Protein AF-0000000083212235 (afdb_homodimer)

Structure (mmCIF, N/CA/C/O backbone):
data_AF-0000000083212235-model_v1
#
loop_
_entity.id
_entity.type
_entity.pdbx_description
1 polymer 'Alkyl transferase'
#
loop_
_atom_site.group_PDB
_atom_site.id
_atom_site.type_symbol
_atom_site.label_atom_id
_atom_site.label_alt_id
_atom_site.label_comp_id
_atom_site.label_asym_id
_atom_site.label_entity_id
_atom_site.label_seq_id
_atom_site.pdbx_PDB_ins_code
_atom_site.Cartn_x
_atom_site.Cartn_y
_atom_site.Cartn_z
_atom_site.occupancy
_atom_site.B_iso_or_equiv
_atom_site.auth_seq_id
_atom_site.auth_comp_id
_atom_site.auth_asym_id
_atom_site.auth_atom_id
_atom_site.pdbx_PDB_model_num
ATOM 1 N N . MET A 1 1 ? -29.906 -2.746 21.516 1 22.84 1 MET A N 1
ATOM 2 C CA . MET A 1 1 ? -30.359 -3.623 20.438 1 22.84 1 MET A CA 1
ATOM 3 C C . MET A 1 1 ? -29.672 -3.266 19.125 1 22.84 1 MET A C 1
ATOM 5 O O . MET A 1 1 ? -30.016 -2.266 18.5 1 22.84 1 MET A O 1
ATOM 9 N N . MET A 1 2 ? -28.281 -3.379 19.078 1 26.22 2 MET A N 1
ATOM 10 C CA . MET A 1 2 ? -27.156 -2.996 18.234 1 26.22 2 MET A CA 1
ATOM 11 C C . MET A 1 2 ? -27.359 -3.521 16.812 1 26.22 2 MET A C 1
ATOM 13 O O . MET A 1 2 ? -27.672 -4.695 16.625 1 26.22 2 MET A O 1
ATOM 17 N N . ASN A 1 3 ? -27.688 -2.615 15.891 1 27.53 3 ASN A N 1
ATOM 18 C CA . ASN A 1 3 ? -28.281 -2.869 14.578 1 27.53 3 ASN A CA 1
ATOM 19 C C . ASN A 1 3 ? -27.406 -3.801 13.742 1 27.53 3 ASN A C 1
ATOM 21 O O . ASN A 1 3 ? -26.312 -3.418 13.312 1 27.53 3 ASN A O 1
ATOM 25 N N . LEU A 1 4 ? -27.578 -5.18 13.867 1 28.75 4 LEU A N 1
ATOM 26 C CA . LEU A 1 4 ? -27.281 -6.457 13.227 1 28.75 4 LEU A CA 1
ATOM 27 C C . LEU A 1 4 ? -27.531 -6.383 11.727 1 28.75 4 LEU A C 1
ATOM 29 O O . LEU A 1 4 ? -27.234 -7.332 10.992 1 28.75 4 LEU A O 1
ATOM 33 N N . SER A 1 5 ? -28.172 -5.379 11.281 1 30.45 5 SER A N 1
ATOM 34 C CA . SER A 1 5 ? -28.781 -5.449 9.953 1 30.45 5 SER A CA 1
ATOM 35 C C . SER A 1 5 ? -27.766 -5.168 8.867 1 30.45 5 SER A C 1
ATOM 37 O O . SER A 1 5 ? -27.891 -5.66 7.742 1 30.45 5 SER A O 1
ATOM 39 N N . GLN A 1 6 ? -26.75 -4.34 9.195 1 30.16 6 GLN A N 1
ATOM 40 C CA . GLN A 1 6 ? -25.891 -3.92 8.094 1 30.16 6 GLN A CA 1
ATOM 41 C C . GLN A 1 6 ? -24.906 -5.023 7.711 1 30.16 6 GLN A C 1
ATOM 43 O O . GLN A 1 6 ? -24.422 -5.074 6.574 1 30.16 6 GLN A O 1
ATOM 48 N N . PHE A 1 7 ? -24.5 -5.898 8.648 1 32.97 7 PHE A N 1
ATOM 49 C CA . PHE A 1 7 ? -23.703 -7.066 8.305 1 32.97 7 PHE A CA 1
ATOM 50 C C . PHE A 1 7 ? -24.484 -8.023 7.418 1 32.97 7 PHE A C 1
ATOM 52 O O . PHE A 1 7 ? -23.906 -8.805 6.668 1 32.97 7 PHE A O 1
ATOM 59 N N . ALA A 1 8 ? -25.812 -7.949 7.535 1 37.38 8 ALA A N 1
ATOM 60 C CA . ALA A 1 8 ? -26.719 -8.867 6.852 1 37.38 8 ALA A CA 1
ATOM 61 C C . ALA A 1 8 ? -26.859 -8.5 5.379 1 37.38 8 ALA A C 1
ATOM 63 O O . ALA A 1 8 ? -26.984 -9.375 4.52 1 37.38 8 ALA A O 1
ATOM 64 N N . THR A 1 9 ? -26.562 -7.223 5.086 1 41.34 9 THR A N 1
ATOM 65 C CA . THR A 1 9 ? -26.906 -6.801 3.734 1 41.34 9 THR A CA 1
ATOM 66 C C . THR A 1 9 ? -25.797 -7.16 2.754 1 41.34 9 THR A C 1
ATOM 68 O O . THR A 1 9 ? -26.062 -7.57 1.623 1 41.34 9 THR A O 1
ATOM 71 N N . ASN A 1 10 ? -24.547 -7.035 3.186 1 39.47 10 ASN A N 1
ATOM 72 C CA . ASN A 1 10 ? -23.484 -7.414 2.264 1 39.47 10 ASN A CA 1
ATOM 73 C C . ASN A 1 10 ? -23.422 -8.93 2.08 1 39.47 10 ASN A C 1
ATOM 75 O O . ASN A 1 10 ? -23.234 -9.414 0.963 1 39.47 10 ASN A O 1
ATOM 79 N N . SER A 1 11 ? -23.688 -9.625 3.146 1 44.12 11 SER A N 1
ATOM 80 C CA . SER A 1 11 ? -23.828 -11.078 3.041 1 44.12 11 SER A CA 1
ATOM 81 C C . SER A 1 11 ? -25.047 -11.469 2.229 1 44.12 11 SER A C 1
ATOM 83 O O . SER A 1 11 ? -25 -12.398 1.423 1 44.12 11 SER A O 1
ATOM 85 N N . THR A 1 12 ? -26.047 -10.68 2.465 1 46.69 12 THR A N 1
ATOM 86 C CA . THR A 1 12 ? -27.297 -10.977 1.776 1 46.69 12 THR A CA 1
ATOM 87 C C . THR A 1 12 ? -27.172 -10.68 0.285 1 46.69 12 THR A C 1
ATOM 89 O O . THR A 1 12 ? -27.656 -11.453 -0.549 1 46.69 12 THR A O 1
ATOM 92 N N . LEU A 1 13 ? -26.547 -9.648 0.042 1 43.5 13 LEU A N 1
ATOM 93 C CA . LEU A 1 13 ? -26.375 -9.32 -1.37 1 43.5 13 LEU A CA 1
ATOM 94 C C . LEU A 1 13 ? -25.453 -10.312 -2.055 1 43.5 13 LEU A C 1
ATOM 96 O O . LEU A 1 13 ? -25.688 -10.711 -3.195 1 43.5 13 LEU A O 1
ATOM 100 N N . GLN A 1 14 ? -24.438 -10.617 -1.348 1 46.88 14 GLN A N 1
ATOM 101 C CA . GLN A 1 14 ? -23.594 -11.68 -1.875 1 46.88 14 GLN A CA 1
ATOM 102 C C . GLN A 1 14 ? -24.391 -12.969 -2.072 1 46.88 14 GLN A C 1
ATOM 104 O O . GLN A 1 14 ? -24.203 -13.672 -3.066 1 46.88 14 GLN A O 1
ATOM 109 N N . ARG A 1 15 ? -25.312 -13.086 -1.123 1 49.12 15 ARG A N 1
ATOM 110 C CA . ARG A 1 15 ? -26.188 -14.25 -1.246 1 49.12 15 ARG A CA 1
ATOM 111 C C . ARG A 1 15 ? -27.156 -14.086 -2.406 1 49.12 15 ARG A C 1
ATOM 113 O O . ARG A 1 15 ? -27.422 -15.039 -3.141 1 49.12 15 ARG A O 1
ATOM 120 N N . PHE A 1 16 ? -27.578 -12.914 -2.477 1 47.91 16 PHE A N 1
ATOM 121 C CA . PHE A 1 16 ? -28.531 -12.695 -3.559 1 47.91 16 PHE A CA 1
ATOM 122 C C . PHE A 1 16 ? -27.859 -12.836 -4.914 1 47.91 16 PHE A C 1
ATOM 124 O O . PHE A 1 16 ? -28.438 -13.406 -5.848 1 47.91 16 PHE A O 1
ATOM 131 N N . ARG A 1 17 ? -26.719 -12.297 -5.109 1 46.34 17 ARG A N 1
ATOM 132 C CA . ARG A 1 17 ? -25.969 -12.461 -6.355 1 46.34 17 ARG A CA 1
ATOM 133 C C . ARG A 1 17 ? -25.641 -13.93 -6.605 1 46.34 17 ARG A C 1
ATOM 135 O O . ARG A 1 17 ? -25.781 -14.414 -7.73 1 46.34 17 ARG A O 1
ATOM 142 N N . LYS A 1 18 ? -25.234 -14.57 -5.594 1 47.72 18 LYS A N 1
ATOM 143 C CA . LYS A 1 18 ? -25.047 -16.016 -5.734 1 47.72 18 LYS A CA 1
ATOM 144 C C . LYS A 1 18 ? -26.344 -16.703 -6.156 1 47.72 18 LYS A C 1
ATOM 146 O O . LYS A 1 18 ? -26.328 -17.609 -6.992 1 47.72 18 LYS A O 1
ATOM 151 N N . LYS A 1 19 ? -27.406 -16.266 -5.629 1 45.97 19 LYS A N 1
ATOM 152 C CA . LYS A 1 19 ? -28.703 -16.859 -5.973 1 45.97 19 LYS A CA 1
ATOM 153 C C . LYS A 1 19 ? -29.094 -16.531 -7.41 1 45.97 19 LYS A C 1
ATOM 155 O O . LYS A 1 19 ? -29.672 -17.375 -8.102 1 45.97 19 LYS A O 1
ATOM 160 N N . LEU A 1 20 ? -28.844 -15.359 -7.742 1 45.66 20 LEU A N 1
ATOM 161 C CA . LEU A 1 20 ? -29.203 -15.086 -9.133 1 45.66 20 LEU A CA 1
ATOM 162 C C . LEU A 1 20 ? -28.344 -15.922 -10.078 1 45.66 20 LEU A C 1
ATOM 164 O O . LEU A 1 20 ? -28.844 -16.406 -11.102 1 45.66 20 LEU A O 1
ATOM 168 N N . VAL A 1 21 ? -27.062 -15.992 -9.789 1 46.34 21 VAL A N 1
ATOM 169 C CA . VAL A 1 21 ? -26.234 -16.922 -10.562 1 46.34 21 VAL A CA 1
ATOM 170 C C . VAL A 1 21 ? -26.797 -18.328 -10.43 1 46.34 21 VAL A C 1
ATOM 172 O O . VAL A 1 21 ? -26.781 -19.109 -11.398 1 46.34 21 VAL A O 1
ATOM 175 N N . ASP A 1 22 ? -27.359 -18.5 -9.312 1 45.62 22 ASP A N 1
ATOM 176 C CA . ASP A 1 22 ? -28 -19.797 -9.164 1 45.62 22 ASP A CA 1
ATOM 177 C C . ASP A 1 22 ? -29.219 -19.922 -10.07 1 45.62 22 ASP A C 1
ATOM 179 O O . ASP A 1 22 ? -29.672 -21.016 -10.383 1 45.62 22 ASP A O 1
ATOM 183 N N . LEU A 1 23 ? -29.703 -18.844 -10.383 1 46.38 23 LEU A N 1
ATOM 184 C CA . LEU A 1 23 ? -30.891 -18.984 -11.203 1 46.38 23 LEU A CA 1
ATOM 185 C C . LEU A 1 23 ? -30.516 -19.312 -12.648 1 46.38 23 LEU A C 1
ATOM 187 O O . LEU A 1 23 ? -31.391 -19.656 -13.461 1 46.38 23 LEU A O 1
ATOM 191 N N . THR A 1 24 ? -29.391 -19.016 -13.125 1 47.66 24 THR A N 1
ATOM 192 C CA . THR A 1 24 ? -29.016 -19.422 -14.477 1 47.66 24 THR A CA 1
ATOM 193 C C . THR A 1 24 ? -28.828 -20.938 -14.539 1 47.66 24 THR A C 1
ATOM 195 O O . THR A 1 24 ? -28.141 -21.516 -13.703 1 47.66 24 THR A O 1
ATOM 198 N N . PRO A 1 25 ? -29.609 -21.609 -15.328 1 50.56 25 PRO A N 1
ATOM 199 C CA . PRO A 1 25 ? -29.359 -23.047 -15.453 1 50.56 25 PRO A CA 1
ATOM 200 C C . PRO A 1 25 ? -27.875 -23.375 -15.625 1 50.56 25 PRO A C 1
ATOM 202 O O . PRO A 1 25 ? -27.156 -22.656 -16.328 1 50.56 25 PRO A O 1
ATOM 205 N N . VAL A 1 26 ? -27.312 -24.125 -14.781 1 56 26 VAL A N 1
ATOM 206 C CA . VAL A 1 26 ? -25.953 -24.625 -14.781 1 56 26 VAL A CA 1
ATOM 207 C C . VAL A 1 26 ? -25.469 -24.844 -16.219 1 56 26 VAL A C 1
ATOM 209 O O . VAL A 1 26 ? -24.312 -24.609 -16.531 1 56 26 VAL A O 1
ATOM 212 N N . ALA A 1 27 ? -26.562 -25.203 -17.109 1 57.47 27 ALA A N 1
ATOM 213 C CA . ALA A 1 27 ? -26.234 -25.516 -18.5 1 57.47 27 ALA A CA 1
ATOM 214 C C . ALA A 1 27 ? -25.828 -24.266 -19.266 1 57.47 27 ALA A C 1
ATOM 216 O O . ALA A 1 27 ? -25.109 -24.359 -20.266 1 57.47 27 ALA A O 1
ATOM 217 N N . LEU A 1 28 ? -26.234 -23.141 -18.844 1 65 28 LEU A N 1
ATOM 218 C CA . LEU A 1 28 ? -26 -21.938 -19.625 1 65 28 LEU A CA 1
ATOM 219 C C . LEU A 1 28 ? -24.75 -21.219 -19.141 1 65 28 LEU A C 1
ATOM 221 O O . LEU A 1 28 ? -24.328 -20.234 -19.734 1 65 28 LEU A O 1
ATOM 225 N N . TYR A 1 29 ? -24.125 -21.891 -18.25 1 72.06 29 TYR A N 1
ATOM 226 C CA . TYR A 1 29 ? -23 -21.234 -17.594 1 72.06 29 TYR A CA 1
ATOM 227 C C . TYR A 1 29 ? -21.828 -21.031 -18.562 1 72.06 29 TYR A C 1
ATOM 229 O O . TYR A 1 29 ? -21.266 -19.938 -18.641 1 72.06 29 TYR A O 1
ATOM 237 N N . PRO A 1 30 ? -21.734 -22.047 -19.469 1 79.25 30 PRO A N 1
ATOM 238 C CA . PRO A 1 30 ? -20.609 -21.844 -20.391 1 79.25 30 PRO A CA 1
ATOM 239 C C . PRO A 1 30 ? -20.875 -20.734 -21.406 1 79.25 30 PRO A C 1
ATOM 241 O O . PRO A 1 30 ? -19.969 -19.969 -21.75 1 79.25 30 PRO A O 1
ATOM 244 N N . ILE A 1 31 ? -22.078 -20.641 -21.859 1 85.25 31 ILE A N 1
ATOM 245 C CA . ILE A 1 31 ? -22.422 -19.625 -22.859 1 85.25 31 ILE A CA 1
ATOM 246 C C . ILE A 1 31 ? -22.359 -18.234 -22.234 1 85.25 31 ILE A C 1
ATOM 248 O O . ILE A 1 31 ? -21.812 -17.297 -22.844 1 85.25 31 ILE A O 1
ATOM 252 N N . VAL A 1 32 ? -22.891 -18.125 -21.109 1 88.31 32 VAL A N 1
ATOM 253 C CA . VAL A 1 32 ? -22.891 -16.844 -20.422 1 88.31 32 VAL A CA 1
ATOM 254 C C . VAL A 1 32 ? -21.453 -16.391 -20.156 1 88.31 32 VAL A C 1
ATOM 256 O O . VAL A 1 32 ? -21.125 -15.219 -20.312 1 88.31 32 VAL A O 1
ATOM 259 N N . ARG A 1 33 ? -20.703 -17.344 -19.797 1 90.38 33 ARG A N 1
ATOM 260 C CA . ARG A 1 33 ? -19.297 -17.047 -19.562 1 90.38 33 ARG A CA 1
ATOM 261 C C . ARG A 1 33 ? -18.609 -16.531 -20.812 1 90.38 33 ARG A C 1
ATOM 263 O O . ARG A 1 33 ? -17.906 -15.516 -20.781 1 90.38 33 ARG A O 1
ATOM 270 N N . THR A 1 34 ? -18.906 -17.188 -21.906 1 92.5 34 THR A N 1
ATOM 271 C CA . THR A 1 34 ? -18.297 -16.797 -23.172 1 92.5 34 THR A CA 1
ATOM 272 C C . THR A 1 34 ? -18.781 -15.422 -23.609 1 92.5 34 THR A C 1
ATOM 274 O O . THR A 1 34 ? -18 -14.586 -24.047 1 92.5 34 THR A O 1
ATOM 277 N N . LEU A 1 35 ? -20.016 -15.219 -23.438 1 93.31 35 LEU A N 1
ATOM 278 C CA . LEU A 1 35 ? -20.578 -13.93 -23.812 1 93.31 35 LEU A CA 1
ATOM 279 C C . LEU A 1 35 ? -20 -12.812 -22.953 1 93.31 35 LEU A C 1
ATOM 281 O O . LEU A 1 35 ? -19.75 -11.711 -23.453 1 93.31 35 LEU A O 1
ATOM 285 N N . THR A 1 36 ? -19.875 -13.109 -21.688 1 94.31 36 THR A N 1
ATOM 286 C CA . THR A 1 36 ? -19.312 -12.125 -20.781 1 94.31 36 THR A CA 1
ATOM 287 C C . THR A 1 36 ? -17.891 -11.766 -21.172 1 94.31 36 THR A C 1
ATOM 289 O O . THR A 1 36 ? -17.516 -10.594 -21.234 1 94.31 36 THR A O 1
ATOM 292 N N . ILE A 1 37 ? -17.125 -12.758 -21.547 1 95.62 37 ILE A N 1
ATOM 293 C CA . ILE A 1 37 ? -15.742 -12.555 -21.953 1 95.62 37 ILE A CA 1
ATOM 294 C C . ILE A 1 37 ? -15.695 -11.711 -23.219 1 95.62 37 ILE A C 1
ATOM 296 O O . ILE A 1 37 ? -14.945 -10.734 -23.312 1 95.62 37 ILE A O 1
ATOM 300 N N . GLU A 1 38 ? -16.562 -12.062 -24.172 1 95.62 38 GLU A N 1
ATOM 301 C CA . GLU A 1 38 ? -16.594 -11.336 -25.438 1 95.62 38 GLU A CA 1
ATOM 302 C C . GLU A 1 38 ? -17.047 -9.891 -25.234 1 95.62 38 GLU A C 1
ATOM 304 O O . GLU A 1 38 ? -16.516 -8.977 -25.875 1 95.62 38 GLU A O 1
ATOM 309 N N . ALA A 1 39 ? -17.953 -9.703 -24.375 1 95.88 39 ALA A N 1
ATOM 310 C CA . ALA A 1 39 ? -18.422 -8.352 -24.078 1 95.88 39 ALA A CA 1
ATOM 311 C C . ALA A 1 39 ? -17.312 -7.52 -23.438 1 95.88 39 ALA A C 1
ATOM 313 O O . ALA A 1 39 ? -17.109 -6.359 -23.797 1 95.88 39 ALA A O 1
ATOM 314 N N . LEU A 1 40 ? -16.594 -8.109 -22.516 1 96.06 40 LEU A N 1
ATOM 315 C CA . LEU A 1 40 ? -15.508 -7.41 -21.828 1 96.06 40 LEU A CA 1
ATOM 316 C C . LEU A 1 40 ? -14.391 -7.062 -22.812 1 96.06 40 LEU A C 1
ATOM 318 O O . LEU A 1 40 ? -13.734 -6.031 -22.672 1 96.06 40 LEU A O 1
ATOM 322 N N . LYS A 1 41 ? -14.227 -7.863 -23.812 1 96.31 41 LYS A N 1
ATOM 323 C CA . LYS A 1 41 ? -13.164 -7.668 -24.781 1 96.31 41 LYS A CA 1
ATOM 324 C C . LYS A 1 41 ? -13.414 -6.426 -25.641 1 96.31 41 LYS A C 1
ATOM 326 O O . LYS A 1 41 ? -12.516 -5.945 -26.328 1 96.31 41 LYS A O 1
ATOM 331 N N . LEU A 1 42 ? -14.594 -5.902 -25.562 1 94.81 42 LEU A N 1
ATOM 332 C CA . LEU A 1 42 ? -14.93 -4.703 -26.312 1 94.81 42 LEU A CA 1
ATOM 333 C C . LEU A 1 42 ? -14.281 -3.469 -25.703 1 94.81 42 LEU A C 1
ATOM 335 O O . LEU A 1 42 ? -14.188 -2.424 -26.344 1 94.81 42 LEU A O 1
ATOM 339 N N . GLY A 1 43 ? -13.828 -3.535 -24.453 1 94.19 43 GLY A N 1
ATOM 340 C CA . GLY A 1 43 ? -13.117 -2.451 -23.797 1 94.19 43 GLY A CA 1
ATOM 341 C C . GLY A 1 43 ? -11.641 -2.73 -23.609 1 94.19 43 GLY A C 1
ATOM 342 O O . GLY A 1 43 ? -11.148 -3.789 -24.016 1 94.19 43 GLY A O 1
ATOM 343 N N . PRO A 1 44 ? -10.938 -1.775 -23.078 1 94.75 44 PRO A N 1
ATOM 344 C CA . PRO A 1 44 ? -9.523 -2.029 -22.797 1 94.75 44 PRO A CA 1
ATOM 345 C C . PRO A 1 44 ? -9.328 -3.176 -21.797 1 94.75 44 PRO A C 1
ATOM 347 O O . PRO A 1 44 ? -10.133 -3.359 -20.891 1 94.75 44 PRO A O 1
ATOM 350 N N . ILE A 1 45 ? -8.328 -3.93 -21.984 1 96.5 45 ILE A N 1
ATOM 351 C CA . ILE A 1 45 ? -8.016 -5.074 -21.141 1 96.5 45 ILE A CA 1
ATOM 352 C C . ILE A 1 45 ? -6.77 -4.766 -20.297 1 96.5 45 ILE A C 1
ATOM 354 O O . ILE A 1 45 ? -5.746 -4.34 -20.844 1 96.5 45 ILE A O 1
ATOM 358 N N . PRO A 1 46 ? -6.898 -4.91 -18.984 1 96 46 PRO A N 1
ATOM 359 C CA . PRO A 1 46 ? -5.672 -4.742 -18.203 1 96 46 PRO A CA 1
ATOM 360 C C . PRO A 1 46 ? -4.566 -5.703 -18.625 1 96 46 PRO A C 1
ATOM 362 O O . PRO A 1 46 ? -4.836 -6.859 -18.953 1 96 46 PRO A O 1
ATOM 365 N N . LYS A 1 47 ? -3.312 -5.234 -18.594 1 95.56 47 LYS A N 1
ATOM 366 C CA . LYS A 1 47 ? -2.178 -6.039 -19.031 1 95.56 47 LYS A CA 1
ATOM 367 C C . LYS A 1 47 ? -1.632 -6.898 -17.906 1 95.56 47 LYS A C 1
ATOM 369 O O . LYS A 1 47 ? -1.21 -8.039 -18.125 1 95.56 47 LYS A O 1
ATOM 374 N N . HIS A 1 48 ? -1.596 -6.379 -16.672 1 96.69 48 HIS A N 1
ATOM 375 C CA . HIS A 1 48 ? -0.99 -7.051 -15.531 1 96.69 48 HIS A CA 1
ATOM 376 C C . HIS A 1 48 ? -1.885 -6.961 -14.297 1 96.69 48 HIS A C 1
ATOM 378 O O . HIS A 1 48 ? -2.096 -5.871 -13.758 1 96.69 48 HIS A O 1
ATOM 384 N N . ILE A 1 49 ? -2.412 -8.086 -13.852 1 97.88 49 ILE A N 1
ATOM 385 C CA . ILE A 1 49 ? -3.246 -8.18 -12.656 1 97.88 49 ILE A CA 1
ATOM 386 C C . ILE A 1 49 ? -2.557 -9.062 -11.617 1 97.88 49 ILE A C 1
ATOM 388 O O . ILE A 1 49 ? -1.971 -10.094 -11.953 1 97.88 49 ILE A O 1
ATOM 392 N N . SER A 1 50 ? -2.605 -8.594 -10.391 1 97.94 50 SER A N 1
ATOM 393 C CA . SER A 1 50 ? -2.025 -9.398 -9.312 1 97.94 50 SER A CA 1
ATOM 394 C C . SER A 1 50 ? -3.064 -9.727 -8.25 1 97.94 50 SER A C 1
ATOM 396 O O . SER A 1 50 ? -4.07 -9.031 -8.117 1 97.94 50 SER A O 1
ATOM 398 N N . PHE A 1 51 ? -2.793 -10.867 -7.492 1 97.94 51 PHE A N 1
ATOM 399 C CA . PHE A 1 51 ? -3.77 -11.336 -6.52 1 97.94 51 PHE A CA 1
ATOM 400 C C . PHE A 1 51 ? -3.094 -11.688 -5.199 1 97.94 51 PHE A C 1
ATOM 402 O O . PHE A 1 51 ? -2.035 -12.32 -5.188 1 97.94 51 PHE A O 1
ATOM 409 N N . ILE A 1 52 ? -3.609 -11.18 -4.184 1 96.5 52 ILE A N 1
ATOM 410 C CA . ILE A 1 52 ? -3.396 -11.75 -2.855 1 96.5 52 ILE A CA 1
ATOM 411 C C . ILE A 1 52 ? -4.535 -12.703 -2.514 1 96.5 52 ILE A C 1
ATOM 413 O O . ILE A 1 52 ? -5.676 -12.281 -2.316 1 96.5 52 ILE A O 1
ATOM 417 N N . MET A 1 53 ? -4.273 -13.945 -2.387 1 96.12 53 MET A N 1
ATOM 418 C CA . MET A 1 53 ? -5.27 -15.008 -2.287 1 96.12 53 MET A CA 1
ATOM 419 C C . MET A 1 53 ? -5.547 -15.359 -0.83 1 96.12 53 MET A C 1
ATOM 421 O O . MET A 1 53 ? -5.297 -16.484 -0.401 1 96.12 53 MET A O 1
ATOM 425 N N . ASP A 1 54 ? -6.152 -14.445 -0.189 1 94.19 54 ASP A N 1
ATOM 426 C CA . ASP A 1 54 ? -6.402 -14.547 1.246 1 94.19 54 ASP A CA 1
ATOM 427 C C . ASP A 1 54 ? -7.73 -15.25 1.527 1 94.19 54 ASP A C 1
ATOM 429 O O . ASP A 1 54 ? -8.648 -15.203 0.705 1 94.19 54 ASP A O 1
ATOM 433 N N . GLY A 1 55 ? -7.832 -15.969 2.66 1 94.56 55 GLY A N 1
ATOM 434 C CA . GLY A 1 55 ? -9.109 -16.484 3.139 1 94.56 55 GLY A CA 1
ATOM 435 C C . GLY A 1 55 ? -9.203 -18 3.078 1 94.56 55 GLY A C 1
ATOM 436 O O . GLY A 1 55 ? -10.242 -18.562 3.404 1 94.56 55 GLY A O 1
ATOM 437 N N . ASN A 1 56 ? -8.109 -18.734 2.738 1 91.31 56 ASN A N 1
ATOM 438 C CA . ASN A 1 56 ? -8.148 -20.188 2.619 1 91.31 56 ASN A CA 1
ATOM 439 C C . ASN A 1 56 ? -8.422 -20.844 3.965 1 91.31 56 ASN A C 1
ATOM 441 O O . ASN A 1 56 ? -9.289 -21.719 4.066 1 91.31 56 ASN A O 1
ATOM 445 N N . ARG A 1 57 ? -7.715 -20.422 4.973 1 88.81 57 ARG A N 1
ATOM 446 C CA . ARG A 1 57 ? -7.863 -21.031 6.297 1 88.81 57 ARG A CA 1
ATOM 447 C C . ARG A 1 57 ? -9.219 -20.688 6.906 1 88.81 57 ARG A C 1
ATOM 449 O O . ARG A 1 57 ? -9.883 -21.562 7.469 1 88.81 57 ARG A O 1
ATOM 456 N N . ARG A 1 58 ? -9.609 -19.453 6.82 1 92.62 58 ARG A N 1
ATOM 457 C CA . ARG A 1 58 ? -10.906 -19.047 7.34 1 92.62 58 ARG A CA 1
ATOM 458 C C . ARG A 1 58 ? -12.039 -19.797 6.641 1 92.62 58 ARG A C 1
ATOM 460 O O . ARG A 1 58 ? -12.992 -20.234 7.285 1 92.62 58 ARG A O 1
ATOM 467 N N . TYR A 1 59 ? -11.922 -19.953 5.375 1 95 59 TYR A N 1
ATOM 468 C CA . TYR A 1 59 ? -12.867 -20.75 4.598 1 95 59 TYR A CA 1
ATOM 469 C C . TYR A 1 59 ? -12.961 -22.172 5.137 1 95 59 TYR A C 1
ATOM 471 O O . TYR A 1 59 ? -14.062 -22.703 5.316 1 95 59 TYR A O 1
ATOM 479 N N . SER A 1 60 ? -11.789 -22.781 5.359 1 93.69 60 SER A N 1
ATOM 480 C CA . SER A 1 60 ? -11.75 -24.141 5.863 1 93.69 60 SER A CA 1
ATOM 481 C C . SER A 1 60 ? -12.5 -24.266 7.188 1 93.69 60 SER A C 1
ATOM 483 O O . SER A 1 60 ? -13.273 -25.203 7.387 1 93.69 60 SER A O 1
ATOM 485 N N . ARG A 1 61 ? -12.25 -23.312 8.055 1 93.19 61 ARG A N 1
ATOM 486 C CA . ARG A 1 61 ? -12.898 -23.297 9.359 1 93.19 61 ARG A CA 1
ATOM 487 C C . ARG A 1 61 ? -14.414 -23.141 9.219 1 93.19 61 ARG A C 1
ATOM 489 O O . ARG A 1 61 ? -15.18 -23.891 9.836 1 93.19 61 ARG A O 1
ATOM 496 N N . GLU A 1 62 ? -14.82 -22.234 8.414 1 93.94 62 GLU A N 1
ATOM 497 C CA . GLU A 1 62 ? -16.234 -21.953 8.195 1 93.94 62 GLU A CA 1
ATOM 498 C C . GLU A 1 62 ? -16.953 -23.172 7.602 1 93.94 62 GLU A C 1
ATOM 500 O O . GLU A 1 62 ? -18.109 -23.438 7.926 1 93.94 62 GLU A O 1
ATOM 505 N N . GLN A 1 63 ? -16.25 -23.906 6.738 1 95.69 63 GLN A N 1
ATOM 506 C CA . GLN A 1 63 ? -16.844 -25.047 6.035 1 95.69 63 GLN A CA 1
ATOM 507 C C . GLN A 1 63 ? -16.672 -26.344 6.82 1 95.69 63 GLN A C 1
ATOM 509 O O . GLN A 1 63 ? -17.219 -27.375 6.449 1 95.69 63 GLN A O 1
ATOM 514 N N . GLY A 1 64 ? -15.875 -26.281 7.895 1 95.5 64 GLY A N 1
ATOM 515 C CA . GLY A 1 64 ? -15.617 -27.469 8.688 1 95.5 64 GLY A CA 1
ATOM 516 C C . GLY A 1 64 ? -14.758 -28.484 7.965 1 95.5 64 GLY A C 1
ATOM 517 O O . GLY A 1 64 ? -14.977 -29.688 8.086 1 95.5 64 GLY A O 1
ATOM 518 N N . ILE A 1 65 ? -13.867 -28.094 7.148 1 94.94 65 ILE A N 1
ATOM 519 C CA . ILE A 1 65 ? -12.969 -28.984 6.414 1 94.94 65 ILE A CA 1
ATOM 520 C C . ILE A 1 65 ? -11.523 -28.719 6.84 1 94.94 65 ILE A C 1
ATOM 522 O O . ILE A 1 65 ? -11.25 -27.766 7.57 1 94.94 65 ILE A O 1
ATOM 526 N N . SER A 1 66 ? -10.695 -29.656 6.441 1 90.25 66 SER A N 1
ATOM 527 C CA . SER A 1 66 ? -9.289 -29.484 6.801 1 90.25 66 SER A CA 1
ATOM 528 C C . SER A 1 66 ? -8.672 -28.281 6.09 1 90.25 66 SER A C 1
ATOM 530 O O . SER A 1 66 ? -9.148 -27.875 5.023 1 90.25 66 SER A O 1
ATOM 532 N N . ILE A 1 67 ? -7.672 -27.734 6.648 1 86.56 67 ILE A N 1
ATOM 533 C CA . ILE A 1 67 ? -6.934 -26.609 6.062 1 86.56 67 ILE A CA 1
ATOM 534 C C . ILE A 1 67 ? -6.414 -27 4.684 1 86.56 67 ILE A C 1
ATOM 536 O O . ILE A 1 67 ? -6.453 -26.203 3.746 1 86.56 67 ILE A O 1
ATOM 540 N N . GLN A 1 68 ? -5.996 -28.219 4.539 1 84.81 68 GLN A N 1
ATOM 541 C CA . GLN A 1 68 ? -5.492 -28.719 3.266 1 84.81 68 GLN A CA 1
ATOM 542 C C . GLN A 1 68 ? -6.578 -28.703 2.193 1 84.81 68 GLN A C 1
ATOM 544 O O . GLN A 1 68 ? -6.316 -28.328 1.047 1 84.81 68 GLN A O 1
ATOM 549 N N . GLN A 1 69 ? -7.742 -29.062 2.584 1 90 69 GLN A N 1
ATOM 550 C CA . GLN A 1 69 ? -8.859 -29.062 1.643 1 90 69 GLN A CA 1
ATOM 551 C C . GLN A 1 69 ? -9.219 -27.641 1.223 1 90 69 GLN A C 1
ATOM 553 O O . GLN A 1 69 ? -9.555 -27.391 0.064 1 90 69 GLN A O 1
ATOM 558 N N . GLY A 1 70 ? -9.188 -26.766 2.154 1 91 70 GLY A N 1
ATOM 559 C CA . GLY A 1 70 ? -9.422 -25.375 1.829 1 91 70 GLY A CA 1
ATOM 560 C C . GLY A 1 70 ? -8.43 -24.812 0.826 1 91 70 GLY A C 1
ATOM 561 O O . GLY A 1 70 ? -8.82 -24.156 -0.134 1 91 70 GLY A O 1
ATOM 562 N N . HIS A 1 71 ? -7.18 -25.156 1.044 1 88.56 71 HIS A N 1
ATOM 563 C CA . HIS A 1 71 ? -6.152 -24.703 0.113 1 88.56 71 HIS A CA 1
ATOM 564 C C . HIS A 1 71 ? -6.32 -25.359 -1.254 1 88.56 71 HIS A C 1
ATOM 566 O O . HIS A 1 71 ? -6.043 -24.734 -2.283 1 88.56 71 HIS A O 1
ATOM 572 N N . PHE A 1 72 ? -6.738 -26.578 -1.259 1 86.88 72 PHE A N 1
ATOM 573 C CA . PHE A 1 72 ? -6.996 -27.25 -2.523 1 86.88 72 PHE A CA 1
ATOM 574 C C . PHE A 1 72 ? -8.109 -26.562 -3.295 1 86.88 72 PHE A C 1
ATOM 576 O O . PHE A 1 72 ? -7.988 -26.328 -4.5 1 86.88 72 PHE A O 1
ATOM 583 N N . ARG A 1 73 ? -9.125 -26.219 -2.619 1 92.5 73 ARG A N 1
ATOM 584 C CA . ARG A 1 73 ? -10.211 -25.5 -3.26 1 92.5 73 ARG A CA 1
ATOM 585 C C . ARG A 1 73 ? -9.75 -24.125 -3.738 1 92.5 73 ARG A C 1
ATOM 587 O O . ARG A 1 73 ? -10.203 -23.641 -4.773 1 92.5 73 ARG A O 1
ATOM 594 N N . GLY A 1 74 ? -8.914 -23.531 -2.945 1 93.44 74 GLY A N 1
ATOM 595 C CA . GLY A 1 74 ? -8.297 -22.297 -3.395 1 93.44 74 GLY A CA 1
ATOM 596 C C . GLY A 1 74 ? -7.516 -22.453 -4.688 1 93.44 74 GLY A C 1
ATOM 597 O O . GLY A 1 74 ? -7.582 -21.594 -5.566 1 93.44 74 GLY A O 1
ATOM 598 N N . PHE A 1 75 ? -6.832 -23.547 -4.805 1 88.88 75 PHE A N 1
ATOM 599 C CA . PHE A 1 75 ? -6.07 -23.828 -6.016 1 88.88 75 PHE A CA 1
ATOM 600 C C . PHE A 1 75 ? -6.996 -24 -7.215 1 88.88 75 PHE A C 1
ATOM 602 O O . PHE A 1 75 ? -6.703 -23.516 -8.305 1 88.88 75 PHE A O 1
ATOM 609 N N . LEU A 1 76 ? -8.07 -24.641 -7.016 1 89.69 76 LEU A N 1
ATOM 610 C CA . LEU A 1 76 ? -9.047 -24.812 -8.086 1 89.69 76 LEU A CA 1
ATOM 611 C C . LEU A 1 76 ? -9.609 -23.453 -8.523 1 89.69 76 LEU A C 1
ATOM 613 O O . LEU A 1 76 ? -9.812 -23.219 -9.711 1 89.69 76 LEU A O 1
ATOM 617 N N . SER A 1 77 ? -9.867 -22.641 -7.539 1 94.25 77 SER A N 1
ATOM 618 C CA . SER A 1 77 ? -10.336 -21.297 -7.844 1 94.25 77 SER A CA 1
ATOM 619 C C . SER A 1 77 ? -9.312 -20.516 -8.664 1 94.25 77 SER A C 1
ATOM 621 O O . SER A 1 77 ? -9.672 -19.828 -9.609 1 94.25 77 SER A O 1
ATOM 623 N N . LEU A 1 78 ? -8.039 -20.672 -8.32 1 93.44 78 LEU A N 1
ATOM 624 C CA . LEU A 1 78 ? -6.973 -20.016 -9.07 1 93.44 78 LEU A CA 1
ATOM 625 C C . LEU A 1 78 ? -6.953 -20.5 -10.516 1 93.44 78 LEU A C 1
ATOM 627 O O . LEU A 1 78 ? -6.871 -19.703 -11.445 1 93.44 78 LEU A O 1
ATOM 631 N N . LYS A 1 79 ? -7.031 -21.766 -10.695 1 89.62 79 LYS A N 1
ATOM 632 C CA . LYS A 1 79 ? -7.004 -22.344 -12.031 1 89.62 79 LYS A CA 1
ATOM 633 C C . LYS A 1 79 ? -8.141 -21.797 -12.891 1 89.62 79 LYS A C 1
ATOM 635 O O . LYS A 1 79 ? -7.93 -21.406 -14.039 1 89.62 79 LYS A O 1
ATOM 640 N N . ARG A 1 80 ? -9.359 -21.719 -12.336 1 91.88 80 ARG A N 1
ATOM 641 C CA . ARG A 1 80 ? -10.516 -21.203 -13.047 1 91.88 80 ARG A CA 1
ATOM 642 C C . ARG A 1 80 ? -10.344 -19.719 -13.383 1 91.88 80 ARG A C 1
ATOM 644 O O . ARG A 1 80 ? -10.672 -19.297 -14.492 1 91.88 80 ARG A O 1
ATOM 651 N N . LEU A 1 81 ? -9.867 -19.078 -12.445 1 95.38 81 LEU A N 1
ATOM 652 C CA . LEU A 1 81 ? -9.672 -17.641 -12.641 1 95.38 81 LEU A CA 1
ATOM 653 C C . LEU A 1 81 ? -8.633 -17.375 -13.727 1 95.38 81 LEU A C 1
ATOM 655 O O . LEU A 1 81 ? -8.812 -16.484 -14.562 1 95.38 81 LEU A O 1
ATOM 659 N N . LEU A 1 82 ? -7.527 -18.172 -13.695 1 94.06 82 LEU A N 1
ATOM 660 C CA . LEU A 1 82 ? -6.48 -18 -14.695 1 94.06 82 LEU A CA 1
ATOM 661 C C . LEU A 1 82 ? -7.023 -18.266 -16.094 1 94.06 82 LEU A C 1
ATOM 663 O O . LEU A 1 82 ? -6.73 -17.516 -17.031 1 94.06 82 LEU A O 1
ATOM 667 N N . GLU A 1 83 ? -7.816 -19.219 -16.25 1 91.31 83 GLU A N 1
ATOM 668 C CA . GLU A 1 83 ? -8.406 -19.516 -17.547 1 91.31 83 GLU A CA 1
ATOM 669 C C . GLU A 1 83 ? -9.289 -18.359 -18.031 1 91.31 83 GLU A C 1
ATOM 671 O O . GLU A 1 83 ? -9.211 -17.969 -19.203 1 91.31 83 GLU A O 1
ATOM 676 N N . PHE A 1 84 ? -10.141 -17.891 -17.172 1 95.19 84 PHE A N 1
ATOM 677 C CA . PHE A 1 84 ? -11.008 -16.766 -17.484 1 95.19 84 PHE A CA 1
ATOM 678 C C . PHE A 1 84 ? -10.188 -15.555 -17.922 1 95.19 84 PHE A C 1
ATOM 680 O O . PHE A 1 84 ? -10.461 -14.961 -18.969 1 95.19 84 PHE A O 1
ATOM 687 N N . LEU A 1 85 ? -9.117 -15.195 -17.141 1 97.44 85 LEU A N 1
ATOM 688 C CA . LEU A 1 85 ? -8.32 -14 -17.406 1 97.44 85 LEU A CA 1
ATOM 689 C C . LEU A 1 85 ? -7.508 -14.156 -18.688 1 97.44 85 LEU A C 1
ATOM 691 O O . LEU A 1 85 ? -7.367 -13.211 -19.453 1 97.44 85 LEU A O 1
ATOM 695 N N . LEU A 1 86 ? -6.957 -15.367 -18.922 1 95.31 86 LEU A N 1
ATOM 696 C CA . LEU A 1 86 ? -6.184 -15.609 -20.125 1 95.31 86 LEU A CA 1
ATOM 697 C C . LEU A 1 86 ? -7.074 -15.562 -21.375 1 95.31 86 LEU A C 1
ATOM 699 O O . LEU A 1 86 ? -6.684 -15.008 -22.406 1 95.31 86 LEU A O 1
ATOM 703 N N . ARG A 1 87 ? -8.281 -16.062 -21.266 1 95 87 ARG A N 1
ATOM 704 C CA . ARG A 1 87 ? -9.242 -15.961 -22.359 1 95 87 ARG A CA 1
ATOM 705 C C . ARG A 1 87 ? -9.617 -14.508 -22.625 1 95 87 ARG A C 1
ATOM 707 O O . ARG A 1 87 ? -9.859 -14.125 -23.766 1 95 87 ARG A O 1
ATOM 714 N N . LEU A 1 88 ? -9.727 -13.781 -21.562 1 97.06 88 LEU A N 1
ATOM 715 C CA . LEU A 1 88 ? -10.055 -12.359 -21.672 1 97.06 88 LEU A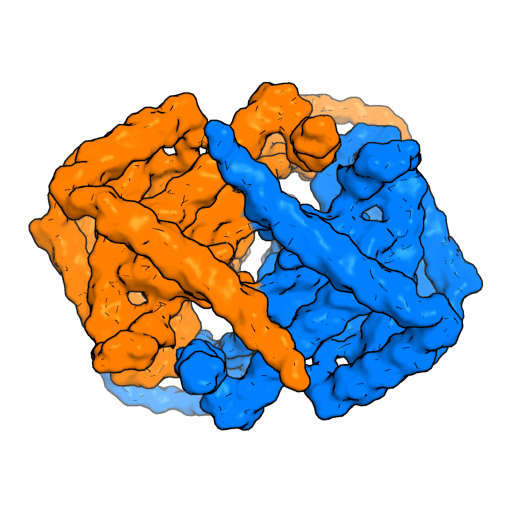 CA 1
ATOM 716 C C . LEU A 1 88 ? -8.938 -11.602 -22.375 1 97.06 88 LEU A C 1
ATOM 718 O O . LEU A 1 88 ? -9.188 -10.57 -23.016 1 97.06 88 LEU A O 1
ATOM 722 N N . GLY A 1 89 ? -7.684 -12.102 -22.203 1 96.88 89 GLY A N 1
ATOM 723 C CA . GLY A 1 89 ? -6.559 -11.469 -22.875 1 96.88 89 GLY A CA 1
ATOM 724 C C . GLY A 1 89 ? -5.574 -10.828 -21.922 1 96.88 89 GLY A C 1
ATOM 725 O O . GLY A 1 89 ? -4.691 -10.078 -22.344 1 96.88 89 GLY A O 1
ATOM 726 N N . VAL A 1 90 ? -5.773 -11.07 -20.625 1 97.75 90 VAL A N 1
ATOM 727 C CA . VAL A 1 90 ? -4.781 -10.602 -19.672 1 97.75 90 VAL A CA 1
ATOM 728 C C . VAL A 1 90 ? -3.477 -11.375 -19.859 1 97.75 90 VAL A C 1
ATOM 730 O O . VAL A 1 90 ? -3.439 -12.594 -19.703 1 97.75 90 VAL A O 1
ATOM 733 N N . SER A 1 91 ? -2.402 -10.672 -20.125 1 96.62 91 SER A N 1
ATOM 734 C CA . SER A 1 91 ? -1.175 -11.344 -20.547 1 96.62 91 SER A CA 1
ATOM 735 C C . SER A 1 91 ? -0.26 -11.609 -19.359 1 96.62 91 SER A C 1
ATOM 737 O O . SER A 1 91 ? 0.543 -12.539 -19.375 1 96.62 91 SER A O 1
ATOM 739 N N . HIS A 1 92 ? -0.348 -10.789 -18.328 1 97.5 92 HIS A N 1
ATOM 740 C CA . HIS A 1 92 ? 0.526 -10.953 -17.172 1 97.5 92 HIS A CA 1
ATOM 741 C C . HIS A 1 92 ? -0.28 -11.055 -15.883 1 97.5 92 HIS A C 1
ATOM 743 O O . HIS A 1 92 ? -1.171 -10.234 -15.633 1 97.5 92 HIS A O 1
ATOM 749 N N . ILE A 1 93 ? 0.002 -12.094 -15.141 1 97.88 93 ILE A N 1
ATOM 750 C CA . ILE A 1 93 ? -0.662 -12.328 -13.867 1 97.88 93 ILE A CA 1
ATOM 751 C C . ILE A 1 93 ? 0.377 -12.68 -12.797 1 97.88 93 ILE A C 1
ATOM 753 O O . ILE A 1 93 ? 1.287 -13.469 -13.047 1 97.88 93 ILE A O 1
ATOM 757 N N . THR A 1 94 ? 0.337 -12.008 -11.672 1 97.81 94 THR A N 1
ATOM 758 C CA . THR A 1 94 ? 1.207 -12.312 -10.539 1 97.81 94 THR A CA 1
ATOM 759 C C . THR A 1 94 ? 0.385 -12.734 -9.32 1 97.81 94 THR A C 1
ATOM 761 O O . THR A 1 94 ? -0.601 -12.078 -8.977 1 97.81 94 THR A O 1
ATOM 764 N N . VAL A 1 95 ? 0.749 -13.852 -8.664 1 96.81 95 VAL A N 1
ATOM 765 C CA . VAL A 1 95 ? -0.006 -14.336 -7.516 1 96.81 95 VAL A CA 1
ATOM 766 C C . VAL A 1 95 ? 0.919 -14.461 -6.305 1 96.81 95 VAL A C 1
ATOM 768 O O . VAL A 1 95 ? 2.08 -14.852 -6.441 1 96.81 95 VAL A O 1
ATOM 771 N N . TYR A 1 96 ? 0.397 -14.047 -5.172 1 96.12 96 TYR A N 1
ATOM 772 C CA . TYR A 1 96 ? 1.112 -14.172 -3.908 1 96.12 96 TYR A CA 1
ATOM 773 C C . TYR A 1 96 ? 0.936 -15.562 -3.314 1 96.12 96 TYR A C 1
ATOM 775 O O . TYR A 1 96 ? -0.009 -15.805 -2.561 1 96.12 96 TYR A O 1
ATOM 783 N N . ALA A 1 97 ? 1.856 -16.438 -3.512 1 92 97 ALA A N 1
ATOM 784 C CA . ALA A 1 97 ? 1.669 -17.859 -3.178 1 92 97 ALA A CA 1
ATOM 785 C C . ALA A 1 97 ? 2.232 -18.172 -1.794 1 92 97 ALA A C 1
ATOM 787 O O . ALA A 1 97 ? 1.62 -18.906 -1.022 1 92 97 ALA A O 1
ATOM 788 N N . PHE A 1 98 ? 3.354 -17.609 -1.49 1 89.12 98 PHE A N 1
ATOM 789 C CA . PHE A 1 98 ? 4.016 -17.906 -0.227 1 89.12 98 PHE A CA 1
ATOM 790 C C . PHE A 1 98 ? 4.836 -16.719 0.251 1 89.12 98 PHE A C 1
ATOM 792 O O . PHE A 1 98 ? 5.84 -16.359 -0.367 1 89.12 98 PHE A O 1
ATOM 799 N N . ALA A 1 99 ? 4.406 -16.203 1.363 1 88.56 99 ALA A N 1
ATOM 800 C CA . ALA A 1 99 ? 5.125 -15.07 1.942 1 88.56 99 ALA A CA 1
ATOM 801 C C . ALA A 1 99 ? 6.371 -15.531 2.691 1 88.56 99 ALA A C 1
ATOM 803 O O . ALA A 1 99 ? 6.367 -16.594 3.311 1 88.56 99 ALA A O 1
ATOM 804 N N . ILE A 1 100 ? 7.375 -14.727 2.682 1 84.44 100 ILE A N 1
ATOM 805 C CA . ILE A 1 100 ? 8.602 -15.023 3.406 1 84.44 100 ILE A CA 1
ATOM 806 C C . ILE A 1 100 ? 8.297 -15.18 4.895 1 84.44 100 ILE A C 1
ATOM 808 O O . ILE A 1 100 ? 8.906 -16.016 5.574 1 84.44 100 ILE A O 1
ATOM 812 N N . ASP A 1 101 ? 7.32 -14.477 5.383 1 78.75 101 ASP A N 1
ATOM 813 C CA . ASP A 1 101 ? 6.965 -14.5 6.797 1 78.75 101 ASP A CA 1
ATOM 814 C C . ASP A 1 101 ? 6.332 -15.828 7.188 1 78.75 101 ASP A C 1
ATOM 816 O O . ASP A 1 101 ? 6.207 -16.141 8.375 1 78.75 101 ASP A O 1
ATOM 820 N N . ASN A 1 102 ? 5.93 -16.578 6.223 1 79.38 102 ASN A N 1
ATOM 821 C CA . ASN A 1 102 ? 5.348 -17.891 6.504 1 79.38 102 ASN A CA 1
ATOM 822 C C . ASN A 1 102 ? 6.391 -18.859 7.062 1 79.38 102 ASN A C 1
ATOM 824 O O . ASN A 1 102 ? 6.039 -19.891 7.629 1 79.38 102 ASN A O 1
ATOM 828 N N . TYR A 1 103 ? 7.641 -18.547 6.969 1 77.88 103 TYR A N 1
ATOM 829 C CA . TYR A 1 103 ? 8.695 -19.406 7.504 1 77.88 103 TYR A CA 1
ATOM 830 C C . TYR A 1 103 ? 8.742 -19.312 9.023 1 77.88 103 TYR A C 1
ATOM 832 O O . TYR A 1 103 ? 9.445 -20.094 9.672 1 77.88 103 TYR A O 1
ATOM 840 N N . ARG A 1 104 ? 7.965 -18.5 9.531 1 72.88 104 ARG A N 1
ATOM 841 C CA . ARG A 1 104 ? 7.887 -18.359 10.984 1 72.88 104 ARG A CA 1
ATOM 842 C C . ARG A 1 104 ? 6.879 -19.344 11.57 1 72.88 104 ARG A C 1
ATOM 844 O O . ARG A 1 104 ? 6.777 -19.5 12.789 1 72.88 104 ARG A O 1
ATOM 851 N N . ARG A 1 105 ? 6.172 -19.953 10.75 1 71.75 105 ARG A N 1
ATOM 852 C CA . ARG A 1 105 ? 5.223 -20.969 11.195 1 71.75 105 ARG A CA 1
ATOM 853 C C . ARG A 1 105 ? 5.949 -22.219 11.695 1 71.75 105 ARG A C 1
ATOM 855 O O . ARG A 1 105 ? 7.18 -22.281 11.656 1 71.75 105 ARG A O 1
ATOM 862 N N . THR A 1 106 ? 5.156 -23.125 12.328 1 73.12 106 THR A N 1
ATOM 863 C CA . THR A 1 106 ? 5.758 -24.359 12.82 1 73.12 106 THR A CA 1
ATOM 864 C C . THR A 1 106 ? 6.32 -25.172 11.664 1 73.12 106 THR A C 1
ATOM 866 O O . THR A 1 106 ? 5.887 -25.031 10.523 1 73.12 106 THR A O 1
ATOM 869 N N . ALA A 1 107 ? 7.332 -25.984 12.031 1 75.19 107 ALA A N 1
ATOM 870 C CA . ALA A 1 107 ? 7.941 -26.859 11.031 1 75.19 107 ALA A CA 1
ATOM 871 C C . ALA A 1 107 ? 6.887 -27.703 10.328 1 75.19 107 ALA A C 1
ATOM 873 O O . ALA A 1 107 ? 6.953 -27.906 9.117 1 75.19 107 ALA A O 1
ATOM 874 N N . GLU A 1 108 ? 5.957 -28.078 11.094 1 79.38 108 GLU A N 1
ATOM 875 C CA . GLU A 1 108 ? 4.887 -28.891 10.547 1 79.38 108 GLU A CA 1
ATOM 876 C C . GLU A 1 108 ? 4.043 -28.109 9.547 1 79.38 108 GLU A C 1
ATOM 878 O O . GLU A 1 108 ? 3.711 -28.609 8.469 1 79.38 108 GLU A O 1
ATOM 883 N N . GLU A 1 109 ? 3.803 -26.875 9.914 1 73.81 109 GLU A N 1
ATOM 884 C CA . GLU A 1 109 ? 3.012 -26.016 9.031 1 73.81 109 GLU A CA 1
ATOM 885 C C . GLU A 1 109 ? 3.773 -25.688 7.754 1 73.81 109 GLU A C 1
ATOM 887 O O . GLU A 1 109 ? 3.201 -25.719 6.66 1 73.81 109 GLU A O 1
ATOM 892 N N . ILE A 1 110 ? 4.996 -25.5 7.926 1 76.38 110 ILE A N 1
ATOM 893 C CA . ILE A 1 110 ? 5.84 -25.188 6.777 1 76.38 110 ILE A CA 1
ATOM 894 C C . ILE A 1 110 ? 5.898 -26.391 5.832 1 76.38 110 ILE A C 1
ATOM 896 O O . ILE A 1 110 ? 5.762 -26.234 4.617 1 76.38 110 ILE A O 1
ATOM 900 N N . GLU A 1 111 ? 6.062 -27.516 6.434 1 82.25 111 GLU A N 1
ATOM 901 C CA . GLU A 1 111 ? 6.129 -28.734 5.637 1 82.25 111 GLU A CA 1
ATOM 902 C C . GLU A 1 111 ? 4.84 -28.953 4.852 1 82.25 111 GLU A C 1
ATOM 904 O O . GLU A 1 111 ? 4.879 -29.312 3.674 1 82.25 111 GLU A O 1
ATOM 909 N N . LYS A 1 112 ? 3.787 -28.688 5.453 1 77.94 112 LYS A N 1
ATOM 910 C CA . LYS A 1 112 ? 2.496 -28.859 4.789 1 77.94 112 LYS A CA 1
ATOM 911 C C . LYS A 1 112 ? 2.33 -27.875 3.643 1 77.94 112 LYS A C 1
ATOM 913 O O . LYS A 1 112 ? 1.853 -28.234 2.564 1 77.94 112 LYS A O 1
ATOM 918 N N . LEU A 1 113 ? 2.746 -26.703 3.904 1 76.56 113 LEU A N 1
ATOM 919 C CA . LEU A 1 113 ? 2.654 -25.688 2.873 1 76.56 113 LEU A CA 1
ATOM 920 C C . LEU A 1 113 ? 3.555 -26.016 1.688 1 76.56 113 LEU A C 1
ATOM 922 O O . LEU A 1 113 ? 3.152 -25.859 0.534 1 76.56 113 LEU A O 1
ATOM 926 N N . MET A 1 114 ? 4.68 -26.531 2.072 1 82.5 114 MET A N 1
ATOM 927 C CA . MET A 1 114 ? 5.637 -26.891 1.03 1 82.5 114 MET A CA 1
ATOM 928 C C . MET A 1 114 ? 5.129 -28.078 0.208 1 82.5 114 MET A C 1
ATOM 930 O O . MET A 1 114 ? 5.262 -28.078 -1.017 1 82.5 114 MET A O 1
ATOM 934 N N . ASP A 1 115 ? 4.555 -28.969 0.861 1 84.75 115 ASP A N 1
ATOM 935 C CA . ASP A 1 115 ? 3.996 -30.125 0.18 1 84.75 115 ASP A CA 1
ATOM 936 C C . ASP A 1 115 ? 2.857 -29.719 -0.753 1 84.75 115 ASP A C 1
ATOM 938 O O . ASP A 1 115 ? 2.736 -30.25 -1.859 1 84.75 115 ASP A O 1
ATOM 942 N N . MET A 1 116 ? 2.125 -28.828 -0.274 1 80.38 116 MET A N 1
ATOM 943 C CA . MET A 1 116 ? 1.045 -28.312 -1.111 1 80.38 116 MET A CA 1
ATOM 944 C C . MET A 1 116 ? 1.602 -27.594 -2.34 1 80.38 116 MET A C 1
ATOM 946 O O . MET A 1 116 ? 1.108 -27.797 -3.453 1 80.38 116 MET A O 1
ATOM 950 N N . GLY A 1 117 ? 2.553 -26.828 -2.141 1 78.62 117 GLY A N 1
ATOM 951 C CA . GLY A 1 117 ? 3.209 -26.156 -3.252 1 78.62 117 GLY A CA 1
ATOM 952 C C . GLY A 1 117 ? 3.789 -27.125 -4.273 1 78.62 117 GLY A C 1
ATOM 953 O O . GLY A 1 117 ? 3.596 -26.938 -5.477 1 78.62 117 GLY A O 1
ATOM 954 N N . LYS A 1 118 ? 4.414 -28.125 -3.73 1 81.94 118 LYS A N 1
ATOM 955 C CA . LYS A 1 118 ? 5.004 -29.141 -4.582 1 81.94 118 LYS A CA 1
ATOM 956 C C . LYS A 1 118 ? 3.939 -29.828 -5.434 1 81.94 118 LYS A C 1
ATOM 958 O O . LYS A 1 118 ? 4.113 -30 -6.641 1 81.94 118 LYS A O 1
ATOM 963 N N . SER A 1 119 ? 2.961 -30.156 -4.773 1 81.88 119 SER A N 1
ATOM 964 C CA . SER A 1 119 ? 1.885 -30.859 -5.465 1 81.88 119 SER A CA 1
ATOM 965 C C . SER A 1 119 ? 1.28 -30 -6.57 1 81.88 119 SER A C 1
ATOM 967 O O . SER A 1 119 ? 1.024 -30.484 -7.672 1 81.88 119 SER A O 1
ATOM 969 N N . LYS A 1 120 ? 1.126 -28.766 -6.266 1 78 120 LYS A N 1
ATOM 970 C CA . LYS A 1 120 ? 0.54 -27.859 -7.25 1 78 120 LYS A CA 1
ATOM 971 C C . LYS A 1 120 ? 1.497 -27.609 -8.414 1 78 120 LYS A C 1
ATOM 973 O O . LYS A 1 120 ? 1.075 -27.578 -9.57 1 78 120 LYS A O 1
ATOM 978 N N . MET A 1 121 ? 2.713 -27.516 -8.133 1 78.25 121 MET A N 1
ATOM 979 C CA . MET A 1 121 ? 3.715 -27.328 -9.18 1 78.25 121 MET A CA 1
ATOM 980 C C . MET A 1 121 ? 3.797 -28.562 -10.078 1 78.25 121 MET A C 1
ATOM 982 O O . MET A 1 121 ? 3.92 -28.438 -11.305 1 78.25 121 MET A O 1
ATOM 986 N N . LEU A 1 122 ? 3.682 -29.672 -9.461 1 78.25 122 LEU A N 1
ATOM 987 C CA . LEU A 1 122 ? 3.693 -30.922 -10.219 1 78.25 122 LEU A CA 1
ATOM 988 C C . LEU A 1 122 ? 2.479 -31.016 -11.141 1 78.25 122 LEU A C 1
ATOM 990 O O . LEU A 1 122 ? 2.594 -31.453 -12.289 1 78.25 122 LEU A O 1
ATOM 994 N N . GLU A 1 123 ? 1.45 -30.562 -10.594 1 77 123 GLU A N 1
ATOM 995 C CA . GLU A 1 123 ? 0.244 -30.531 -11.414 1 77 123 GLU A CA 1
ATOM 996 C C . GLU A 1 123 ? 0.406 -29.594 -12.602 1 77 123 GLU A C 1
ATOM 998 O O . GLU A 1 123 ? -0.046 -29.891 -13.711 1 77 123 GLU A O 1
ATOM 1003 N N . ILE A 1 124 ? 0.979 -28.516 -12.352 1 71.94 124 ILE A N 1
ATOM 1004 C CA . ILE A 1 124 ? 1.251 -27.547 -13.406 1 71.94 124 ILE A CA 1
ATOM 1005 C C . ILE A 1 124 ? 2.182 -28.156 -14.453 1 71.94 124 ILE A C 1
ATOM 1007 O O . ILE A 1 124 ? 1.966 -28 -15.656 1 71.94 124 ILE A O 1
ATOM 1011 N N . CYS A 1 125 ? 3.168 -28.938 -14.055 1 70.56 125 CYS A N 1
ATOM 1012 C CA . CYS A 1 125 ? 4.145 -29.562 -14.93 1 70.56 125 CYS A CA 1
ATOM 1013 C C . CYS A 1 125 ? 3.494 -30.672 -15.766 1 70.56 125 CYS A C 1
ATOM 1015 O O . CYS A 1 125 ? 3.816 -30.828 -16.938 1 70.56 125 CYS A O 1
ATOM 1017 N N . GLU A 1 126 ? 2.672 -31.406 -15.117 1 70.12 126 GLU A N 1
ATOM 1018 C CA . GLU A 1 126 ? 2.104 -32.594 -15.766 1 70.12 126 GLU A CA 1
ATOM 1019 C C . GLU A 1 126 ? 0.984 -32.219 -16.719 1 70.12 126 GLU A C 1
ATOM 1021 O O . GLU A 1 126 ? 0.779 -32.875 -17.75 1 70.12 126 GLU A O 1
ATOM 1026 N N . ARG A 1 127 ? 0.273 -31.234 -16.391 1 66 127 ARG A N 1
ATOM 1027 C CA . ARG A 1 127 ? -0.899 -30.875 -17.172 1 66 127 ARG A CA 1
ATOM 1028 C C . ARG A 1 127 ? -0.733 -29.484 -17.781 1 66 127 ARG A C 1
ATOM 1030 O O . ARG A 1 127 ? -1.704 -28.734 -17.906 1 66 127 ARG A O 1
ATOM 1037 N N . GLY A 1 128 ? 0.438 -29.203 -18.094 1 63.09 128 GLY A N 1
ATOM 1038 C CA . GLY A 1 128 ? 0.82 -27.875 -18.562 1 63.09 128 GLY A CA 1
ATOM 1039 C C . GLY A 1 128 ? 0.039 -27.422 -19.781 1 63.09 128 GLY A C 1
ATOM 1040 O O . GLY A 1 128 ? 0.535 -26.625 -20.578 1 63.09 128 GLY A O 1
ATOM 1041 N N . GLU A 1 129 ? -1.135 -28.016 -19.906 1 71.69 129 GLU A N 1
ATOM 1042 C CA . GLU A 1 129 ? -1.948 -27.75 -21.078 1 71.69 129 GLU A CA 1
ATOM 1043 C C . GLU A 1 129 ? -2.418 -26.297 -21.109 1 71.69 129 GLU A C 1
ATOM 1045 O O . GLU A 1 129 ? -2.398 -25.656 -22.172 1 71.69 129 GLU A O 1
ATOM 1050 N N . LEU A 1 130 ? -2.684 -25.766 -19.969 1 79.75 130 LEU A N 1
ATOM 1051 C CA . LEU A 1 130 ? -3.158 -24.375 -19.922 1 79.75 130 LEU A CA 1
ATOM 1052 C C . LEU A 1 130 ? -2.059 -23.422 -20.359 1 79.75 130 LEU A C 1
ATOM 1054 O O . LEU A 1 130 ? -2.293 -22.531 -21.188 1 79.75 130 LEU A O 1
ATOM 1058 N N . PHE A 1 131 ? -0.812 -23.625 -19.938 1 86 131 PHE A N 1
ATOM 1059 C CA . PHE A 1 131 ? 0.294 -22.719 -20.203 1 86 131 PHE A CA 1
ATOM 1060 C C . PHE A 1 131 ? 0.763 -22.844 -21.656 1 86 131 PHE A C 1
ATOM 1062 O O . PHE A 1 131 ? 1.121 -21.844 -22.281 1 86 131 PHE A O 1
ATOM 1069 N N . GLU A 1 132 ? 0.65 -24.062 -22.125 1 85.94 132 GLU A N 1
ATOM 1070 C CA . GLU A 1 132 ? 0.99 -24.266 -23.531 1 85.94 132 GLU A CA 1
ATOM 1071 C C . GLU A 1 132 ? -0.085 -23.703 -24.453 1 85.94 132 GLU A C 1
ATOM 1073 O O . GLU A 1 132 ? 0.227 -23.031 -25.438 1 85.94 132 GLU A O 1
ATOM 1078 N N . ARG A 1 133 ? -1.261 -23.969 -24.109 1 88.19 133 ARG A N 1
ATOM 1079 C CA . ARG A 1 133 ? -2.387 -23.516 -24.922 1 88.19 133 ARG A CA 1
ATOM 1080 C C . ARG A 1 133 ? -2.396 -22 -25.062 1 88.19 133 ARG A C 1
ATOM 1082 O O . ARG A 1 133 ? -2.656 -21.484 -26.156 1 88.19 133 ARG A O 1
ATOM 1089 N N . PHE A 1 134 ? -2.064 -21.297 -24.031 1 92.5 134 PHE A N 1
ATOM 1090 C CA . PHE A 1 134 ? -2.17 -19.844 -24.047 1 92.5 134 PHE A CA 1
ATOM 1091 C C . PHE A 1 134 ? -0.804 -19.203 -24.266 1 92.5 134 PHE A C 1
ATOM 1093 O O . PHE A 1 134 ? -0.688 -17.984 -24.328 1 92.5 134 PHE A O 1
ATOM 1100 N N . GLY A 1 135 ? 0.315 -20.078 -24.375 1 94.12 135 GLY A N 1
ATOM 1101 C CA . GLY A 1 135 ? 1.656 -19.562 -24.625 1 94.12 135 GLY A CA 1
ATOM 1102 C C . GLY A 1 135 ? 2.213 -18.781 -23.453 1 94.12 135 GLY A C 1
ATOM 1103 O O . GLY A 1 135 ? 2.832 -17.734 -23.656 1 94.12 135 GLY A O 1
ATOM 1104 N N . ILE A 1 136 ? 1.95 -19.297 -22.234 1 94.69 136 ILE A N 1
ATOM 1105 C CA . ILE A 1 136 ? 2.285 -18.547 -21.031 1 94.69 136 ILE A CA 1
ATOM 1106 C C . ILE A 1 136 ? 3.592 -19.078 -20.438 1 94.69 136 ILE A C 1
ATOM 1108 O O . ILE A 1 136 ? 3.77 -20.297 -20.297 1 94.69 136 ILE A O 1
ATOM 1112 N N . ARG A 1 137 ? 4.5 -18.172 -20.156 1 95.25 137 ARG A N 1
ATOM 1113 C CA . ARG A 1 137 ? 5.715 -18.469 -19.406 1 95.25 137 ARG A CA 1
ATOM 1114 C C . ARG A 1 137 ? 5.465 -18.359 -17.906 1 95.25 137 ARG A C 1
ATOM 1116 O O . ARG A 1 137 ? 4.789 -17.438 -17.438 1 95.25 137 ARG A O 1
ATOM 1123 N N . VAL A 1 138 ? 5.941 -19.344 -17.141 1 93.75 138 VAL A N 1
ATOM 1124 C CA . VAL A 1 138 ? 5.82 -19.328 -15.688 1 93.75 138 VAL A CA 1
ATOM 1125 C C . VAL A 1 138 ? 7.148 -18.906 -15.062 1 93.75 138 VAL A C 1
ATOM 1127 O O . VAL A 1 138 ? 8.203 -19.438 -15.422 1 93.75 138 VAL A O 1
ATOM 1130 N N . ARG A 1 139 ? 7.109 -17.938 -14.172 1 95.5 139 ARG A N 1
ATOM 1131 C CA . ARG A 1 139 ? 8.297 -17.469 -13.477 1 95.5 139 ARG A CA 1
ATOM 1132 C C . ARG A 1 139 ? 8.07 -17.406 -11.969 1 95.5 139 ARG A C 1
ATOM 1134 O O . ARG A 1 139 ? 6.988 -17.031 -11.508 1 95.5 139 ARG A O 1
ATOM 1141 N N . MET A 1 140 ? 9.07 -17.844 -11.273 1 94.81 140 MET A N 1
ATOM 1142 C CA . MET A 1 140 ? 9.047 -17.672 -9.82 1 94.81 140 MET A CA 1
ATOM 1143 C C . MET A 1 140 ? 9.734 -16.375 -9.414 1 94.81 140 MET A C 1
ATOM 1145 O O . MET A 1 140 ? 10.828 -16.078 -9.891 1 94.81 140 MET A O 1
ATOM 1149 N N . VAL A 1 141 ? 9.062 -15.602 -8.602 1 95.88 141 VAL A N 1
ATOM 1150 C CA . VAL A 1 141 ? 9.672 -14.383 -8.07 1 95.88 141 VAL A CA 1
ATOM 1151 C C . VAL A 1 141 ? 9.781 -14.477 -6.551 1 95.88 141 VAL A C 1
ATOM 1153 O O . VAL A 1 141 ? 8.805 -14.812 -5.871 1 95.88 141 VAL A O 1
ATOM 1156 N N . GLY A 1 142 ? 10.914 -14.234 -6.047 1 95.06 142 GLY A N 1
ATOM 1157 C CA . GLY A 1 142 ? 11.195 -14.359 -4.625 1 95.06 142 GLY A CA 1
ATOM 1158 C C . GLY A 1 142 ? 12.477 -15.117 -4.34 1 95.06 142 GLY A C 1
ATOM 1159 O O . GLY A 1 142 ? 13.289 -15.336 -5.238 1 95.06 142 GLY A O 1
ATOM 1160 N N . ARG A 1 143 ? 12.688 -15.492 -3.113 1 92.38 143 ARG A N 1
ATOM 1161 C CA . ARG A 1 143 ? 13.883 -16.188 -2.656 1 92.38 143 ARG A CA 1
ATOM 1162 C C . ARG A 1 143 ? 13.75 -17.688 -2.838 1 92.38 143 ARG A C 1
ATOM 1164 O O . ARG A 1 143 ? 13.555 -18.422 -1.867 1 92.38 143 ARG A O 1
ATOM 1171 N N . VAL A 1 144 ? 13.984 -18.094 -4.031 1 92.25 144 VAL A N 1
ATOM 1172 C CA . VAL A 1 144 ? 13.875 -19.5 -4.387 1 92.25 144 VAL A CA 1
ATOM 1173 C C . VAL A 1 144 ? 14.906 -20.328 -3.607 1 92.25 144 VAL A C 1
ATOM 1175 O O . VAL A 1 144 ? 14.656 -21.484 -3.273 1 92.25 144 VAL A O 1
ATOM 1178 N N . ASP A 1 145 ? 15.953 -19.656 -3.248 1 91.06 145 ASP A N 1
ATOM 1179 C CA . ASP A 1 145 ? 17.047 -20.312 -2.535 1 91.06 145 ASP A CA 1
ATOM 1180 C C . ASP A 1 145 ? 16.594 -20.766 -1.144 1 91.06 145 ASP A C 1
ATOM 1182 O O . ASP A 1 145 ? 17.25 -21.594 -0.518 1 91.06 145 ASP A O 1
ATOM 1186 N N . LEU A 1 146 ? 15.484 -20.219 -0.626 1 86.25 146 LEU A N 1
ATOM 1187 C CA . LEU A 1 146 ? 14.984 -20.578 0.698 1 86.25 146 LEU A CA 1
ATOM 1188 C C . LEU A 1 146 ? 14.133 -21.844 0.636 1 86.25 146 LEU A C 1
ATOM 1190 O O . LEU A 1 146 ? 13.844 -22.453 1.668 1 86.25 146 LEU A O 1
ATOM 1194 N N . LEU A 1 147 ? 13.773 -22.297 -0.546 1 86.81 147 LEU A N 1
ATOM 1195 C CA . LEU A 1 147 ? 12.93 -23.484 -0.71 1 86.81 147 LEU A CA 1
ATOM 1196 C C . LEU A 1 147 ? 13.742 -24.766 -0.528 1 86.81 147 LEU A C 1
ATOM 1198 O O . LEU A 1 147 ? 14.953 -24.766 -0.744 1 86.81 147 LEU A O 1
ATOM 1202 N N . PRO A 1 148 ? 13.039 -25.812 -0.086 1 85.31 148 PRO A N 1
ATOM 1203 C CA . PRO A 1 148 ? 13.734 -27.109 -0.073 1 85.31 148 PRO A CA 1
ATOM 1204 C C . PRO A 1 148 ? 14.297 -27.484 -1.438 1 85.31 148 PRO A C 1
ATOM 1206 O O . PRO A 1 148 ? 13.711 -27.141 -2.471 1 85.31 148 PRO A O 1
ATOM 1209 N N . PRO A 1 149 ? 15.422 -28.219 -1.438 1 89.69 149 PRO A N 1
ATOM 1210 C CA . PRO A 1 149 ? 16.094 -28.547 -2.697 1 89.69 149 PRO A CA 1
ATOM 1211 C C . PRO A 1 149 ? 15.172 -29.219 -3.713 1 89.69 149 PRO A C 1
ATOM 1213 O O . PRO A 1 149 ? 15.258 -28.922 -4.91 1 89.69 149 PRO A O 1
ATOM 1216 N N . ASP A 1 150 ? 14.359 -30.094 -3.248 1 88.69 150 ASP A N 1
ATOM 1217 C CA . ASP A 1 150 ? 13.461 -30.797 -4.164 1 88.69 150 ASP A CA 1
ATOM 1218 C C . ASP A 1 150 ? 12.469 -29.828 -4.805 1 88.69 150 ASP A C 1
ATOM 1220 O O . ASP A 1 150 ? 12.109 -29.984 -5.973 1 88.69 150 ASP A O 1
ATOM 1224 N N . VAL A 1 151 ? 12.039 -28.828 -4.062 1 87.88 151 VAL A N 1
ATOM 1225 C CA . VAL A 1 151 ? 11.117 -27.828 -4.594 1 87.88 151 VAL A CA 1
ATOM 1226 C C . VAL A 1 151 ? 11.852 -26.906 -5.555 1 87.88 151 VAL A C 1
ATOM 1228 O O . VAL A 1 151 ? 11.297 -26.484 -6.574 1 87.88 151 VAL A O 1
ATOM 1231 N N . GLN A 1 152 ? 13.109 -26.594 -5.242 1 92.5 152 GLN A N 1
ATOM 1232 C CA . GLN A 1 152 ? 13.922 -25.781 -6.141 1 92.5 152 GLN A CA 1
ATOM 1233 C C . GLN A 1 152 ? 14.055 -26.438 -7.512 1 92.5 152 GLN A C 1
ATOM 1235 O O . GLN A 1 152 ? 13.961 -25.766 -8.539 1 92.5 152 GLN A O 1
ATOM 1240 N N . VAL A 1 153 ? 14.227 -27.75 -7.488 1 92.19 153 VAL A N 1
ATOM 1241 C CA . VAL A 1 153 ? 14.359 -28.5 -8.734 1 92.19 153 VAL A CA 1
ATOM 1242 C C . VAL A 1 153 ? 13.055 -28.422 -9.523 1 92.19 153 VAL A C 1
ATOM 1244 O O . VAL A 1 153 ? 13.07 -28.25 -10.742 1 92.19 153 VAL A O 1
ATOM 1247 N N . LEU A 1 154 ? 11.93 -28.547 -8.859 1 89.94 154 LEU A N 1
ATOM 1248 C CA . LEU A 1 154 ? 10.625 -28.469 -9.508 1 89.94 154 LEU A CA 1
ATOM 1249 C C . LEU A 1 154 ? 10.391 -27.078 -10.102 1 89.94 154 LEU A C 1
ATOM 1251 O O . LEU A 1 154 ? 9.836 -26.953 -11.195 1 89.94 154 LEU A O 1
ATOM 1255 N N . VAL A 1 155 ? 10.797 -26.047 -9.383 1 92.38 155 VAL A N 1
ATOM 1256 C CA . VAL A 1 155 ? 10.68 -24.672 -9.859 1 92.38 155 VAL A CA 1
ATOM 1257 C C . VAL A 1 155 ? 11.461 -24.516 -11.156 1 92.38 155 VAL A C 1
ATOM 1259 O O . VAL A 1 155 ? 10.945 -23.969 -12.141 1 92.38 155 VAL A O 1
ATOM 1262 N N . ALA A 1 156 ? 12.688 -25.031 -11.133 1 94.19 156 ALA A N 1
ATOM 1263 C CA . ALA A 1 156 ? 13.531 -24.938 -12.328 1 94.19 156 ALA A CA 1
ATOM 1264 C C . ALA A 1 156 ? 12.891 -25.688 -13.5 1 94.19 156 ALA A C 1
ATOM 1266 O O . ALA A 1 156 ? 12.938 -25.219 -14.641 1 94.19 156 ALA A O 1
ATOM 1267 N N . ARG A 1 157 ? 12.312 -26.797 -13.234 1 91.06 157 ARG A N 1
ATOM 1268 C CA . ARG A 1 157 ? 11.688 -27.609 -14.266 1 91.06 157 ARG A CA 1
ATOM 1269 C C . ARG A 1 157 ? 10.492 -26.891 -14.883 1 91.06 157 ARG A C 1
ATOM 1271 O O . ARG A 1 157 ? 10.352 -26.859 -16.109 1 91.06 157 ARG A O 1
ATOM 1278 N N . VAL A 1 158 ? 9.633 -26.328 -14.07 1 89.81 158 VAL A N 1
ATOM 1279 C CA . VAL A 1 158 ? 8.438 -25.625 -14.555 1 89.81 158 VAL A CA 1
ATOM 1280 C C . VAL A 1 158 ? 8.852 -24.438 -15.414 1 89.81 158 VAL A C 1
ATOM 1282 O O . VAL A 1 158 ? 8.266 -24.203 -16.469 1 89.81 158 VAL A O 1
ATOM 1285 N N . GLN A 1 159 ? 9.82 -23.719 -14.977 1 93.44 159 GLN A N 1
ATOM 1286 C CA . GLN A 1 159 ? 10.281 -22.547 -15.719 1 93.44 159 GLN A CA 1
ATOM 1287 C C . GLN A 1 159 ? 10.898 -22.953 -17.047 1 93.44 159 GLN A C 1
ATOM 1289 O O . GLN A 1 159 ? 10.688 -22.281 -18.062 1 93.44 159 GLN A O 1
ATOM 1294 N N . ALA A 1 160 ? 11.625 -24.062 -17.078 1 93.06 160 ALA A N 1
ATOM 1295 C CA . ALA A 1 160 ? 12.242 -24.547 -18.312 1 93.06 160 ALA A CA 1
ATOM 1296 C C . ALA A 1 160 ? 11.18 -25.016 -19.297 1 93.06 160 ALA A C 1
ATOM 1298 O O . ALA A 1 160 ? 11.281 -24.75 -20.5 1 93.06 160 ALA A O 1
ATOM 1299 N N . LEU A 1 161 ? 10.148 -25.688 -18.812 1 90.06 161 LEU A N 1
ATOM 1300 C CA . LEU A 1 161 ? 9.086 -26.234 -19.641 1 90.06 161 LEU A CA 1
ATOM 1301 C C . LEU A 1 161 ? 8.336 -25.125 -20.359 1 90.06 161 LEU A C 1
ATOM 1303 O O . LEU A 1 161 ? 7.836 -25.344 -21.469 1 90.06 161 LEU A O 1
ATOM 1307 N N . THR A 1 162 ? 8.297 -23.922 -19.781 1 92.56 162 THR A N 1
ATOM 1308 C CA . THR A 1 162 ? 7.469 -22.859 -20.344 1 92.56 162 THR A CA 1
ATOM 1309 C C . THR A 1 162 ? 8.336 -21.734 -20.891 1 92.56 162 THR A C 1
ATOM 1311 O O . THR A 1 162 ? 7.824 -20.688 -21.281 1 92.56 162 THR A O 1
ATOM 1314 N N . ALA A 1 163 ? 9.656 -21.906 -20.984 1 93.94 163 ALA A N 1
ATOM 1315 C CA . ALA A 1 163 ? 10.625 -20.859 -21.297 1 93.94 163 ALA A CA 1
ATOM 1316 C C . ALA A 1 163 ? 10.414 -20.312 -22.719 1 93.94 163 ALA A C 1
ATOM 1318 O O . ALA A 1 163 ? 10.703 -19.156 -22.984 1 93.94 163 ALA A O 1
ATOM 1319 N N . LYS A 1 164 ? 9.859 -21.062 -23.578 1 94 164 LYS A N 1
ATOM 1320 C CA . LYS A 1 164 ? 9.734 -20.656 -24.969 1 94 164 LYS A CA 1
ATOM 1321 C C . LYS A 1 164 ? 8.391 -19.969 -25.219 1 94 164 LYS A C 1
ATOM 1323 O O . LYS A 1 164 ? 8.18 -19.375 -26.297 1 94 164 LYS A O 1
ATOM 1328 N N . ASN A 1 165 ? 7.457 -20.094 -24.281 1 93.62 165 ASN A N 1
ATOM 1329 C CA . ASN A 1 165 ? 6.188 -19.375 -24.406 1 93.62 165 ASN A CA 1
ATOM 1330 C C . ASN A 1 165 ? 6.387 -17.875 -24.359 1 93.62 165 ASN A C 1
ATOM 1332 O O . ASN A 1 165 ? 7.203 -17.375 -23.578 1 93.62 165 ASN A O 1
ATOM 1336 N N . ASN A 1 166 ? 5.672 -17.062 -25.156 1 94.62 166 ASN A N 1
ATOM 1337 C CA . ASN A 1 166 ? 5.996 -15.641 -25.281 1 94.62 166 ASN A CA 1
ATOM 1338 C C . ASN A 1 166 ? 4.738 -14.781 -25.359 1 94.62 166 ASN A C 1
ATOM 1340 O O . ASN A 1 166 ? 4.801 -13.609 -25.75 1 94.62 166 ASN A O 1
ATOM 1344 N N . ARG A 1 167 ? 3.645 -15.344 -25.031 1 95.5 167 ARG A N 1
ATOM 1345 C CA . ARG A 1 167 ? 2.404 -14.586 -25.156 1 95.5 167 ARG A CA 1
ATOM 1346 C C . ARG A 1 167 ? 2.029 -13.93 -23.844 1 95.5 167 ARG A C 1
ATOM 1348 O O . ARG A 1 167 ? 1.131 -13.086 -23.781 1 95.5 167 ARG A O 1
ATOM 1355 N N . GLY A 1 168 ? 2.691 -14.297 -22.75 1 95.88 168 GLY A N 1
ATOM 1356 C CA . GLY A 1 168 ? 2.436 -13.742 -21.438 1 95.88 168 GLY A CA 1
ATOM 1357 C C . GLY A 1 168 ? 3.227 -14.422 -20.328 1 95.88 168 GLY A C 1
ATOM 1358 O O . GLY A 1 168 ? 4.012 -15.336 -20.594 1 95.88 168 GLY A O 1
ATOM 1359 N N . VAL A 1 169 ? 3.055 -13.883 -19.156 1 97.19 169 VAL A N 1
ATOM 1360 C CA . VAL A 1 169 ? 3.807 -14.414 -18.016 1 97.19 169 VAL A CA 1
ATOM 1361 C C . VAL A 1 169 ? 2.889 -14.562 -16.812 1 97.19 169 VAL A C 1
ATOM 1363 O O . VAL A 1 169 ? 2.07 -13.68 -16.531 1 97.19 169 VAL A O 1
ATOM 1366 N N . ILE A 1 170 ? 2.99 -15.664 -16.156 1 95.81 170 ILE A N 1
ATOM 1367 C CA . ILE A 1 170 ? 2.443 -15.82 -14.82 1 95.81 170 ILE A CA 1
ATOM 1368 C C . ILE A 1 170 ? 3.58 -15.883 -13.805 1 95.81 170 ILE A C 1
ATOM 1370 O O . ILE A 1 170 ? 4.426 -16.781 -13.859 1 95.81 170 ILE A O 1
ATOM 1374 N N . ASN A 1 171 ? 3.6 -14.875 -12.969 1 96.81 171 ASN A N 1
ATOM 1375 C CA . ASN A 1 171 ? 4.551 -14.852 -11.867 1 96.81 171 ASN A CA 1
ATOM 1376 C C . ASN A 1 171 ? 3.967 -15.484 -10.609 1 96.81 171 ASN A C 1
ATOM 1378 O O . ASN A 1 171 ? 2.877 -15.117 -10.164 1 96.81 171 ASN A O 1
ATOM 1382 N N . ILE A 1 172 ? 4.676 -16.391 -10.086 1 94.69 172 ILE A N 1
ATOM 1383 C CA . ILE A 1 172 ? 4.34 -16.969 -8.789 1 94.69 172 ILE A CA 1
ATOM 1384 C C . ILE A 1 172 ? 5.297 -16.438 -7.727 1 94.69 172 ILE A C 1
ATOM 1386 O O . ILE A 1 172 ? 6.484 -16.766 -7.73 1 94.69 172 ILE A O 1
ATOM 1390 N N . ALA A 1 173 ? 4.781 -15.586 -6.891 1 95.81 173 ALA A N 1
ATOM 1391 C CA . ALA A 1 173 ? 5.594 -15.055 -5.797 1 95.81 173 ALA A CA 1
ATOM 1392 C C . ALA A 1 173 ? 5.723 -16.078 -4.668 1 95.81 173 ALA A C 1
ATOM 1394 O O . ALA A 1 173 ? 4.766 -16.328 -3.932 1 95.81 173 ALA A O 1
ATOM 1395 N N . PHE A 1 174 ? 6.895 -16.625 -4.582 1 92.19 174 PHE A N 1
ATOM 1396 C CA . PHE A 1 174 ? 7.195 -17.672 -3.611 1 92.19 174 PHE A CA 1
ATOM 1397 C C . PHE A 1 174 ? 8.406 -17.297 -2.762 1 92.19 174 PHE A C 1
ATOM 1399 O O . PHE A 1 174 ? 9.461 -16.953 -3.295 1 92.19 174 PHE A O 1
ATOM 1406 N N . SER A 1 175 ? 8.25 -17.469 -1.399 1 90.5 175 SER A N 1
ATOM 1407 C CA . SER A 1 175 ? 9.242 -16.922 -0.479 1 90.5 175 SER A CA 1
ATOM 1408 C C . SER A 1 175 ? 9.523 -15.461 -0.775 1 90.5 175 SER A C 1
ATOM 1410 O O . SER A 1 175 ? 10.68 -15.07 -0.97 1 90.5 175 SER A O 1
ATOM 1412 N N . TYR A 1 176 ? 8.398 -14.734 -0.794 1 92.75 176 TYR A N 1
ATOM 1413 C CA . TYR A 1 176 ? 8.477 -13.367 -1.285 1 92.75 176 TYR A CA 1
ATOM 1414 C C . TYR A 1 176 ? 8.023 -12.375 -0.214 1 92.75 176 TYR A C 1
ATOM 1416 O O . TYR A 1 176 ? 7.07 -12.641 0.521 1 92.75 176 TYR A O 1
ATOM 1424 N N . SER A 1 177 ? 8.688 -11.266 -0.129 1 90 177 SER A N 1
ATOM 1425 C CA . SER A 1 177 ? 8.234 -10.047 0.535 1 90 177 SER A CA 1
ATOM 1426 C C . SER A 1 177 ? 8.734 -8.805 -0.197 1 90 177 SER A C 1
ATOM 1428 O O . SER A 1 177 ? 9.82 -8.812 -0.778 1 90 177 SER A O 1
ATOM 1430 N N . ALA A 1 178 ? 7.887 -7.836 -0.25 1 89.69 178 ALA A N 1
ATOM 1431 C CA . ALA A 1 178 ? 8.281 -6.59 -0.902 1 89.69 178 ALA A CA 1
ATOM 1432 C C . ALA A 1 178 ? 9.516 -5.988 -0.235 1 89.69 178 ALA A C 1
ATOM 1434 O O . ALA A 1 178 ? 10.398 -5.465 -0.913 1 89.69 178 ALA A O 1
ATOM 1435 N N . GLN A 1 179 ? 9.57 -6.062 1.082 1 84.19 179 GLN A N 1
ATOM 1436 C CA . GLN A 1 179 ? 10.703 -5.512 1.815 1 84.19 179 GLN A CA 1
ATOM 1437 C C . GLN A 1 179 ? 12.008 -6.211 1.429 1 84.19 179 GLN A C 1
ATOM 1439 O O . GLN A 1 179 ? 13.023 -5.559 1.203 1 84.19 179 GLN A O 1
ATOM 1444 N N . GLU A 1 180 ? 11.922 -7.562 1.419 1 84.88 180 GLU A N 1
ATOM 1445 C CA . GLU A 1 180 ? 13.109 -8.32 1.011 1 84.88 180 GLU A CA 1
ATOM 1446 C C . GLU A 1 180 ? 13.492 -8 -0.431 1 84.88 180 GLU A C 1
ATOM 1448 O O . GLU A 1 180 ? 14.68 -7.906 -0.756 1 84.88 180 GLU A O 1
ATOM 1453 N N . GLU A 1 181 ? 12.57 -7.844 -1.316 1 89.44 181 GLU A N 1
ATOM 1454 C CA . GLU A 1 181 ? 12.836 -7.488 -2.705 1 89.44 181 GLU A CA 1
ATOM 1455 C C . GLU A 1 181 ? 13.562 -6.148 -2.801 1 89.44 181 GLU A C 1
ATOM 1457 O O . GLU A 1 181 ? 14.555 -6.023 -3.514 1 89.44 181 GLU A O 1
ATOM 1462 N N . ILE A 1 182 ? 13.047 -5.246 -2.096 1 84.19 182 ILE A N 1
ATOM 1463 C CA . ILE A 1 182 ? 13.633 -3.908 -2.119 1 84.19 182 ILE A CA 1
ATOM 1464 C C . ILE A 1 182 ? 15.039 -3.947 -1.525 1 84.19 182 ILE A C 1
ATOM 1466 O O . ILE A 1 182 ? 15.969 -3.363 -2.082 1 84.19 182 ILE A O 1
ATOM 1470 N N . ALA A 1 183 ? 15.164 -4.621 -0.403 1 81.06 183 ALA A N 1
ATOM 1471 C CA . ALA A 1 183 ? 16.484 -4.754 0.214 1 81.06 183 ALA A CA 1
ATOM 1472 C C . ALA A 1 183 ? 17.469 -5.418 -0.74 1 81.06 183 ALA A C 1
ATOM 1474 O O . ALA A 1 183 ? 18.625 -4.992 -0.845 1 81.06 183 ALA A O 1
ATOM 1475 N N . SER A 1 184 ? 17 -6.48 -1.373 1 86.25 184 SER A N 1
ATOM 1476 C CA . SER A 1 184 ? 17.844 -7.176 -2.34 1 86.25 184 SER A CA 1
ATOM 1477 C C . SER A 1 184 ? 18.25 -6.258 -3.49 1 86.25 184 SER A C 1
ATOM 1479 O O . SER A 1 184 ? 19.391 -6.277 -3.939 1 86.25 184 SER A O 1
ATOM 1481 N N . ALA A 1 185 ? 17.281 -5.488 -3.959 1 86.44 185 ALA A N 1
ATOM 1482 C CA . ALA A 1 185 ? 17.562 -4.531 -5.027 1 86.44 185 ALA A CA 1
ATOM 1483 C C . ALA A 1 185 ? 18.625 -3.516 -4.59 1 86.44 185 ALA A C 1
ATOM 1485 O O . ALA A 1 185 ? 19.516 -3.166 -5.367 1 86.44 185 ALA A O 1
ATOM 1486 N N . ILE A 1 186 ? 18.562 -3.109 -3.438 1 80.81 186 ILE A N 1
ATOM 1487 C CA . ILE A 1 186 ? 19.5 -2.145 -2.891 1 80.81 186 ILE A CA 1
ATOM 1488 C C . ILE A 1 186 ? 20.891 -2.781 -2.783 1 80.81 186 ILE A C 1
ATOM 1490 O O . ILE A 1 186 ? 21.875 -2.189 -3.207 1 80.81 186 ILE A O 1
ATOM 1494 N N . THR A 1 187 ? 20.922 -3.945 -2.186 1 83.38 187 THR A N 1
ATOM 1495 C CA . THR A 1 187 ? 22.188 -4.652 -2.016 1 83.38 187 THR A CA 1
ATOM 1496 C C . THR A 1 187 ? 22.891 -4.844 -3.359 1 83.38 187 THR A C 1
ATOM 1498 O O . THR A 1 187 ? 24.094 -4.613 -3.479 1 83.38 187 THR A O 1
ATOM 1501 N N . GLN A 1 188 ? 22.109 -5.199 -4.281 1 87.5 188 GLN A N 1
ATOM 1502 C CA . GLN A 1 188 ? 22.656 -5.383 -5.613 1 87.5 188 GLN A CA 1
ATOM 1503 C C . GLN A 1 188 ? 23.172 -4.059 -6.188 1 87.5 188 GLN A C 1
ATOM 1505 O O . GLN A 1 188 ? 24.219 -4.016 -6.828 1 87.5 188 GLN A O 1
ATOM 1510 N N . THR A 1 189 ? 22.422 -3.027 -5.977 1 84.06 189 THR A N 1
ATOM 1511 C CA . THR A 1 189 ? 22.812 -1.7 -6.441 1 84.06 189 THR A CA 1
ATOM 1512 C C . THR A 1 189 ? 24.109 -1.253 -5.781 1 84.06 189 THR A C 1
ATOM 1514 O O . THR A 1 189 ? 25 -0.727 -6.449 1 84.06 189 THR A O 1
ATOM 1517 N N . VAL A 1 190 ? 24.188 -1.45 -4.516 1 81.81 190 VAL A N 1
ATOM 1518 C CA . VAL A 1 190 ? 25.391 -1.094 -3.766 1 81.81 190 VAL A CA 1
ATOM 1519 C C . VAL A 1 190 ? 26.594 -1.865 -4.316 1 81.81 190 VAL A C 1
ATOM 1521 O O . VAL A 1 190 ? 27.656 -1.289 -4.535 1 81.81 190 VAL A O 1
ATOM 1524 N N . GLN A 1 191 ? 26.375 -3.154 -4.512 1 85.38 191 GLN A N 1
ATOM 1525 C CA . GLN A 1 191 ? 27.453 -3.992 -5.035 1 85.38 191 GLN A CA 1
ATOM 1526 C C . GLN A 1 191 ? 27.906 -3.506 -6.41 1 85.38 191 GLN A C 1
ATOM 1528 O O . GLN A 1 191 ? 29.109 -3.461 -6.691 1 85.38 191 GLN A O 1
ATOM 1533 N N . GLU A 1 192 ? 26.969 -3.135 -7.18 1 88.31 192 GLU A N 1
ATOM 1534 C CA . GLU A 1 192 ? 27.297 -2.619 -8.508 1 88.31 192 GLU A CA 1
ATOM 1535 C C . GLU A 1 192 ? 28.062 -1.303 -8.406 1 88.31 192 GLU A C 1
ATOM 1537 O O . GLU A 1 192 ? 28.969 -1.043 -9.211 1 88.31 192 GLU A O 1
ATOM 1542 N N . ALA A 1 193 ? 27.672 -0.484 -7.512 1 84 193 ALA A N 1
ATOM 1543 C CA . ALA A 1 193 ? 28.375 0.779 -7.297 1 84 193 ALA A CA 1
ATOM 1544 C C . ALA A 1 193 ? 29.797 0.538 -6.789 1 84 193 ALA A C 1
ATOM 1546 O O . ALA A 1 193 ? 30.734 1.192 -7.238 1 84 193 ALA A O 1
ATOM 1547 N N . MET A 1 194 ? 29.906 -0.366 -5.887 1 82.44 194 MET A N 1
ATOM 1548 C CA . MET A 1 194 ? 31.219 -0.712 -5.34 1 82.44 194 MET A CA 1
ATOM 1549 C C . MET A 1 194 ? 32.125 -1.295 -6.422 1 82.44 194 MET A C 1
ATOM 1551 O O . MET A 1 194 ? 33.344 -1.062 -6.414 1 82.44 194 MET A O 1
ATOM 1555 N N . ASP A 1 195 ? 31.516 -2.039 -7.305 1 88.19 195 ASP A N 1
ATOM 1556 C CA . ASP A 1 195 ? 32.25 -2.633 -8.422 1 88.19 195 ASP A CA 1
ATOM 1557 C C . ASP A 1 195 ? 32.469 -1.612 -9.531 1 88.19 195 ASP A C 1
ATOM 1559 O O . ASP A 1 195 ? 33 -1.953 -10.602 1 88.19 195 ASP A O 1
ATOM 1563 N N . ARG A 1 196 ? 32 -0.389 -9.289 1 87.75 196 ARG A N 1
ATOM 1564 C CA . ARG A 1 196 ? 32.156 0.745 -10.195 1 87.75 196 ARG A CA 1
ATOM 1565 C C . ARG A 1 196 ? 31.391 0.532 -11.492 1 87.75 196 ARG A C 1
ATOM 1567 O O . ARG A 1 196 ? 31.812 1.003 -12.555 1 87.75 196 ARG A O 1
ATOM 1574 N N . LYS A 1 197 ? 30.359 -0.261 -11.422 1 91.19 197 LYS A N 1
ATOM 1575 C CA . LYS A 1 197 ? 29.484 -0.451 -12.578 1 91.19 197 LYS A CA 1
ATOM 1576 C C . LYS A 1 197 ? 28.484 0.696 -12.703 1 91.19 197 LYS A C 1
ATOM 1578 O O . LYS A 1 197 ? 28 0.983 -13.797 1 91.19 197 LYS A O 1
ATOM 1583 N N . ILE A 1 198 ? 28.141 1.312 -11.57 1 86.06 198 ILE A N 1
ATOM 1584 C CA . ILE A 1 198 ? 27.266 2.482 -11.555 1 86.06 198 ILE A CA 1
ATOM 1585 C C . ILE A 1 198 ? 27.812 3.529 -10.594 1 86.06 198 ILE A C 1
ATOM 1587 O O . ILE A 1 198 ? 28.438 3.186 -9.586 1 86.06 198 ILE A O 1
ATOM 1591 N N . SER A 1 199 ? 27.609 4.812 -10.953 1 83.69 199 SER A N 1
ATOM 1592 C CA . SER A 1 199 ? 27.984 5.898 -10.055 1 83.69 199 SER A CA 1
ATOM 1593 C C . SER A 1 199 ? 26.969 6.086 -8.945 1 83.69 199 SER A C 1
ATOM 1595 O O . SER A 1 199 ? 25.766 6.086 -9.195 1 83.69 199 SER A O 1
ATOM 1597 N N . PRO A 1 200 ? 27.5 6.227 -7.727 1 77.62 200 PRO A N 1
ATOM 1598 C CA . PRO A 1 200 ? 26.578 6.465 -6.613 1 77.62 200 PRO A CA 1
ATOM 1599 C C . PRO A 1 200 ? 25.641 7.641 -6.871 1 77.62 200 PRO A C 1
ATOM 1601 O O . PRO A 1 200 ? 24.469 7.594 -6.484 1 77.62 200 PRO A O 1
ATOM 1604 N N . SER A 1 201 ? 26.062 8.625 -7.512 1 75.88 201 SER A N 1
ATOM 1605 C CA . SER A 1 201 ? 25.281 9.82 -7.758 1 75.88 201 SER A CA 1
ATOM 1606 C C . SER A 1 201 ? 24.203 9.57 -8.812 1 75.88 201 SER A C 1
ATOM 1608 O O . SER A 1 201 ? 23.266 10.367 -8.961 1 75.88 201 SER A O 1
ATOM 1610 N N . SER A 1 202 ? 24.328 8.414 -9.531 1 79.94 202 SER A N 1
ATOM 1611 C CA . SER A 1 202 ? 23.375 8.117 -10.602 1 79.94 202 SER A CA 1
ATOM 1612 C C . SER A 1 202 ? 22.25 7.223 -10.102 1 79.94 202 SER A C 1
ATOM 1614 O O . SER A 1 202 ? 21.297 6.953 -10.836 1 79.94 202 SER A O 1
ATOM 1616 N N . ILE A 1 203 ? 22.422 6.801 -8.883 1 78.31 203 ILE A N 1
ATOM 1617 C CA . ILE A 1 203 ? 21.406 5.906 -8.328 1 78.31 203 ILE A CA 1
ATOM 1618 C C . ILE A 1 203 ? 20.094 6.668 -8.125 1 78.31 203 ILE A C 1
ATOM 1620 O O . ILE A 1 203 ? 20.078 7.719 -7.48 1 78.31 203 ILE A O 1
ATOM 1624 N N . ASP A 1 204 ? 19.062 6.176 -8.789 1 76.25 204 ASP A N 1
ATOM 1625 C CA . ASP A 1 204 ? 17.734 6.773 -8.695 1 76.25 204 ASP A CA 1
ATOM 1626 C C . ASP A 1 204 ? 16.641 5.703 -8.656 1 76.25 204 ASP A C 1
ATOM 1628 O O . ASP A 1 204 ? 16.938 4.523 -8.453 1 76.25 204 ASP A O 1
ATOM 1632 N N . ILE A 1 205 ? 15.438 6.141 -8.719 1 75.88 205 ILE A N 1
ATOM 1633 C CA . ILE A 1 205 ? 14.273 5.266 -8.633 1 75.88 205 ILE A CA 1
ATOM 1634 C C . ILE A 1 205 ? 14.312 4.23 -9.75 1 75.88 205 ILE A C 1
ATOM 1636 O O . ILE A 1 205 ? 13.961 3.066 -9.547 1 75.88 205 ILE A O 1
ATOM 1640 N N . ASP A 1 206 ? 14.852 4.598 -10.859 1 79.06 206 ASP A N 1
ATOM 1641 C CA . ASP A 1 206 ? 14.922 3.689 -12 1 79.06 206 ASP A CA 1
ATOM 1642 C C . ASP A 1 206 ? 15.992 2.617 -11.781 1 79.06 206 ASP A C 1
ATOM 1644 O O . ASP A 1 206 ? 15.828 1.478 -12.227 1 79.06 206 ASP A O 1
ATOM 1648 N N . THR A 1 207 ? 17.078 3.09 -11.219 1 83.5 207 THR A N 1
ATOM 1649 C CA . THR A 1 207 ? 18.109 2.119 -10.906 1 83.5 207 THR A CA 1
ATOM 1650 C C . THR A 1 207 ? 17.562 1.01 -10.008 1 83.5 207 THR A C 1
ATOM 1652 O O . THR A 1 207 ? 17.797 -0.173 -10.258 1 83.5 207 THR A O 1
ATOM 1655 N N . LEU A 1 208 ? 16.812 1.381 -9.055 1 81.75 208 LEU A N 1
ATOM 1656 C CA . LEU A 1 208 ? 16.234 0.403 -8.133 1 81.75 208 LEU A CA 1
ATOM 1657 C C . LEU A 1 208 ? 15.188 -0.457 -8.828 1 81.75 208 LEU A C 1
ATOM 1659 O O . LEU A 1 208 ? 15.156 -1.676 -8.648 1 81.75 208 LEU A O 1
ATOM 1663 N N . ALA A 1 209 ? 14.367 0.198 -9.594 1 83.56 209 ALA A N 1
ATOM 1664 C CA . ALA A 1 209 ? 13.305 -0.513 -10.297 1 83.56 209 ALA A CA 1
ATOM 1665 C C . ALA A 1 209 ? 13.883 -1.593 -11.211 1 83.56 209 ALA A C 1
ATOM 1667 O O . ALA A 1 209 ? 13.273 -2.648 -11.391 1 83.56 209 ALA A O 1
ATOM 1668 N N . SER A 1 210 ? 15.102 -1.368 -11.734 1 88.56 210 SER A N 1
ATOM 1669 C CA . SER A 1 210 ? 15.719 -2.299 -12.672 1 88.56 210 SER A CA 1
ATOM 1670 C C . SER A 1 210 ? 16.312 -3.506 -11.953 1 88.56 210 SER A C 1
ATOM 1672 O O . SER A 1 210 ? 16.766 -4.457 -12.586 1 88.56 210 SER A O 1
ATOM 1674 N N . HIS A 1 211 ? 16.219 -3.48 -10.664 1 89.94 211 HIS A N 1
ATOM 1675 C CA . HIS A 1 211 ? 16.766 -4.586 -9.891 1 89.94 211 HIS A CA 1
ATOM 1676 C C . HIS A 1 211 ? 15.672 -5.355 -9.164 1 89.94 211 HIS A C 1
ATOM 1678 O O . HIS A 1 211 ? 15.961 -6.266 -8.383 1 89.94 211 HIS A O 1
ATOM 1684 N N . LEU A 1 212 ? 14.438 -4.98 -9.406 1 90.88 212 LEU A N 1
ATOM 1685 C CA . LEU A 1 212 ? 13.336 -5.688 -8.766 1 90.88 212 LEU A CA 1
ATOM 1686 C C . LEU A 1 212 ? 13.109 -7.051 -9.406 1 90.88 212 LEU A C 1
ATOM 1688 O O . LEU A 1 212 ? 13.562 -7.297 -10.523 1 90.88 212 LEU A O 1
ATOM 1692 N N . TYR A 1 213 ? 12.43 -7.938 -8.719 1 93.62 213 TYR A N 1
ATOM 1693 C CA . TYR A 1 213 ? 12.211 -9.312 -9.172 1 93.62 213 TYR A CA 1
ATOM 1694 C C . TYR A 1 213 ? 11.289 -9.344 -10.383 1 93.62 213 TYR A C 1
ATOM 1696 O O . TYR A 1 213 ? 11.25 -10.344 -11.109 1 93.62 213 TYR A O 1
ATOM 1704 N N . THR A 1 214 ? 10.539 -8.258 -10.617 1 92 214 THR A N 1
ATOM 1705 C CA . THR A 1 214 ? 9.492 -8.289 -11.625 1 92 214 THR A CA 1
ATOM 1706 C C . THR A 1 214 ? 9.867 -7.43 -12.836 1 92 214 THR A C 1
ATOM 1708 O O . THR A 1 214 ? 8.992 -6.926 -13.539 1 92 214 THR A O 1
ATOM 1711 N N . THR A 1 215 ? 11.141 -7.227 -13.109 1 90.44 215 THR A N 1
ATOM 1712 C CA . THR A 1 215 ? 11.609 -6.363 -14.188 1 90.44 215 THR A CA 1
ATOM 1713 C C . THR A 1 215 ? 11.117 -6.879 -15.539 1 90.44 215 THR A C 1
ATOM 1715 O O . THR A 1 215 ? 11 -6.109 -16.5 1 90.44 215 THR A O 1
ATOM 1718 N N . HIS A 1 216 ? 10.789 -8.125 -15.68 1 91.31 216 HIS A N 1
ATOM 1719 C CA . HIS A 1 216 ? 10.383 -8.766 -16.922 1 91.31 216 HIS A CA 1
ATOM 1720 C C . HIS A 1 216 ? 8.891 -8.617 -17.172 1 91.31 216 HIS A C 1
ATOM 1722 O O . HIS A 1 216 ? 8.359 -9.125 -18.156 1 91.31 216 HIS A O 1
ATOM 1728 N N . THR A 1 217 ? 8.156 -7.984 -16.297 1 92.69 217 THR A N 1
ATOM 1729 C CA . THR A 1 217 ? 6.703 -7.848 -16.359 1 92.69 217 THR A CA 1
ATOM 1730 C C . THR A 1 217 ? 6.305 -6.383 -16.516 1 92.69 217 THR A C 1
ATOM 1732 O O . THR A 1 217 ? 6.969 -5.492 -15.984 1 92.69 217 THR A O 1
ATOM 1735 N N . PRO A 1 218 ? 5.262 -6.121 -17.297 1 91.94 218 PRO A N 1
ATOM 1736 C CA . PRO A 1 218 ? 4.785 -4.742 -17.375 1 91.94 218 PRO A CA 1
ATOM 1737 C C . PRO A 1 218 ? 4.281 -4.215 -16.031 1 91.94 218 PRO A C 1
ATOM 1739 O O . PRO A 1 218 ? 4.109 -4.988 -15.086 1 91.94 218 PRO A O 1
ATOM 1742 N N . PRO A 1 219 ? 4.102 -2.916 -15.93 1 89.06 219 PRO A N 1
ATOM 1743 C CA . PRO A 1 219 ? 3.582 -2.34 -14.688 1 89.06 219 PRO A CA 1
ATOM 1744 C C . PRO A 1 219 ? 2.24 -2.938 -14.273 1 89.06 219 PRO A C 1
ATOM 1746 O O . PRO A 1 219 ? 1.461 -3.363 -15.125 1 89.06 219 PRO A O 1
ATOM 1749 N N . LEU A 1 220 ? 2.016 -2.936 -13.016 1 93.06 220 LEU A N 1
ATOM 1750 C CA . LEU A 1 220 ? 0.797 -3.496 -12.445 1 93.06 220 LEU A CA 1
ATOM 1751 C C . LEU A 1 220 ? -0.396 -2.584 -12.703 1 93.06 220 LEU A C 1
ATOM 1753 O O . LEU A 1 220 ? -0.322 -1.376 -12.461 1 93.06 220 LEU A O 1
ATOM 1757 N N . ASP A 1 221 ? -1.453 -3.182 -13.227 1 92.25 221 ASP A N 1
ATOM 1758 C CA . ASP A 1 221 ? -2.682 -2.42 -13.43 1 92.25 221 ASP A CA 1
ATOM 1759 C C . ASP A 1 221 ? -3.566 -2.461 -12.188 1 92.25 221 ASP A C 1
ATOM 1761 O O . ASP A 1 221 ? -4.199 -1.463 -11.836 1 92.25 221 ASP A O 1
ATOM 1765 N N . MET A 1 222 ? -3.576 -3.605 -11.57 1 94.5 222 MET A N 1
ATOM 1766 C CA . MET A 1 222 ? -4.422 -3.727 -10.383 1 94.5 222 MET A CA 1
ATOM 1767 C C . MET A 1 222 ? -3.953 -4.875 -9.5 1 94.5 222 MET A C 1
ATOM 1769 O O . MET A 1 222 ? -3.393 -5.855 -9.992 1 94.5 222 MET A O 1
ATOM 1773 N N . LEU A 1 223 ? -4.121 -4.711 -8.273 1 95.94 223 LEU A N 1
ATOM 1774 C CA . LEU A 1 223 ? -3.965 -5.742 -7.258 1 95.94 223 LEU A CA 1
ATOM 1775 C C . LEU A 1 223 ? -5.289 -6.023 -6.559 1 95.94 223 LEU A C 1
ATOM 1777 O O . LEU A 1 223 ? -5.98 -5.094 -6.129 1 95.94 223 LEU A O 1
ATOM 1781 N N . VAL A 1 224 ? -5.699 -7.293 -6.535 1 96.81 224 VAL A N 1
ATOM 1782 C CA . VAL A 1 224 ? -6.949 -7.715 -5.914 1 96.81 224 VAL A CA 1
ATOM 1783 C C . VAL A 1 224 ? -6.648 -8.57 -4.688 1 96.81 224 VAL A C 1
ATOM 1785 O O . VAL A 1 224 ? -5.887 -9.539 -4.766 1 96.81 224 VAL A O 1
ATOM 1788 N N . ARG A 1 225 ? -7.156 -8.141 -3.615 1 95.12 225 ARG A N 1
ATOM 1789 C CA . ARG A 1 225 ? -7.043 -8.93 -2.393 1 95.12 225 ARG A CA 1
ATOM 1790 C C . ARG A 1 225 ? -8.398 -9.477 -1.964 1 95.12 225 ARG A C 1
ATOM 1792 O O . ARG A 1 225 ? -9.367 -8.727 -1.848 1 95.12 225 ARG A O 1
ATOM 1799 N N . SER A 1 226 ? -8.438 -10.789 -1.696 1 96.5 226 SER A N 1
ATOM 1800 C CA . SER A 1 226 ? -9.664 -11.414 -1.207 1 96.5 226 SER A CA 1
ATOM 1801 C C . SER A 1 226 ? -9.742 -11.359 0.315 1 96.5 226 SER A C 1
ATOM 1803 O O . SER A 1 226 ? -8.82 -10.875 0.973 1 96.5 226 SER A O 1
ATOM 1805 N N . SER A 1 227 ? -10.945 -11.656 0.911 1 94 227 SER A N 1
ATOM 1806 C CA . SER A 1 227 ? -11.289 -11.93 2.303 1 94 227 SER A CA 1
ATOM 1807 C C . SER A 1 227 ? -11.602 -10.648 3.062 1 94 227 SER A C 1
ATOM 1809 O O . SER A 1 227 ? -11.859 -10.68 4.27 1 94 227 SER A O 1
ATOM 1811 N N . GLY A 1 228 ? -11.43 -9.516 2.465 1 88.69 228 GLY A N 1
ATOM 1812 C CA . GLY A 1 228 ? -11.914 -8.281 3.061 1 88.69 228 GLY A CA 1
ATOM 1813 C C . GLY A 1 228 ? -10.977 -7.727 4.117 1 88.69 228 GLY A C 1
ATOM 1814 O O . GLY A 1 228 ? -11.312 -6.766 4.812 1 88.69 228 GLY A O 1
ATOM 1815 N N . VAL A 1 229 ? -9.844 -8.281 4.273 1 83.5 229 VAL A N 1
ATOM 1816 C CA . VAL A 1 229 ? -8.883 -7.797 5.262 1 83.5 229 VAL A CA 1
ATOM 1817 C C . VAL A 1 229 ? -8.336 -6.441 4.828 1 83.5 229 VAL A C 1
ATOM 1819 O O . VAL A 1 229 ? -7.906 -6.273 3.682 1 83.5 229 VAL A O 1
ATOM 1822 N N . ASN A 1 230 ? -8.367 -5.465 5.758 1 81.81 230 ASN A N 1
ATOM 1823 C CA . ASN A 1 230 ? -7.996 -4.09 5.438 1 81.81 230 ASN A CA 1
ATOM 1824 C C . ASN A 1 230 ? -6.551 -3.799 5.836 1 81.81 230 ASN A C 1
ATOM 1826 O O . ASN A 1 230 ? -6.285 -2.844 6.566 1 81.81 230 ASN A O 1
ATOM 1830 N N . ARG A 1 231 ? -5.633 -4.504 5.379 1 83.38 231 ARG A N 1
ATOM 1831 C CA . ARG A 1 231 ? -4.211 -4.277 5.598 1 83.38 231 ARG A CA 1
ATOM 1832 C C . ARG A 1 231 ? -3.424 -4.434 4.301 1 83.38 231 ARG A C 1
ATOM 1834 O O . ARG A 1 231 ? -3.773 -5.254 3.451 1 83.38 231 ARG A O 1
ATOM 1841 N N . ILE A 1 232 ? -2.469 -3.604 4.223 1 81.81 232 ILE A N 1
ATOM 1842 C CA . ILE A 1 232 ? -1.582 -3.738 3.074 1 81.81 232 ILE A CA 1
ATOM 1843 C C . ILE A 1 232 ? -0.53 -4.809 3.355 1 81.81 232 ILE A C 1
ATOM 1845 O O . ILE A 1 232 ? 0.131 -4.781 4.395 1 81.81 232 ILE A O 1
ATOM 1849 N N . SER A 1 233 ? -0.473 -5.797 2.502 1 86.25 233 SER A N 1
ATOM 1850 C CA . SER A 1 233 ? 0.494 -6.879 2.666 1 86.25 233 SER A CA 1
ATOM 1851 C C . SER A 1 233 ? 1.873 -6.469 2.16 1 86.25 233 SER A C 1
ATOM 1853 O O . SER A 1 233 ? 1.992 -5.559 1.335 1 86.25 233 SER A O 1
ATOM 1855 N N . ASP A 1 234 ? 2.873 -7.07 2.74 1 88.69 234 ASP A N 1
ATOM 1856 C CA . ASP A 1 234 ? 4.246 -6.906 2.27 1 88.69 234 ASP A CA 1
ATOM 1857 C C . ASP A 1 234 ? 4.449 -7.59 0.919 1 88.69 234 ASP A C 1
ATOM 1859 O O . ASP A 1 234 ? 5.223 -8.547 0.812 1 88.69 234 ASP A O 1
ATOM 1863 N N . TYR A 1 235 ? 3.711 -7.016 -0.02 1 91.88 235 TYR A N 1
ATOM 1864 C CA . TYR A 1 235 ? 3.578 -7.641 -1.331 1 91.88 235 TYR A CA 1
ATOM 1865 C C . TYR A 1 235 ? 3.514 -6.586 -2.432 1 91.88 235 TYR A C 1
ATOM 1867 O O . TYR A 1 235 ? 2.631 -5.727 -2.426 1 91.88 235 TYR A O 1
ATOM 1875 N N . LEU A 1 236 ? 4.508 -6.574 -3.359 1 92.75 236 LEU A N 1
ATOM 1876 C CA . LEU A 1 236 ? 4.582 -5.754 -4.562 1 92.75 236 LEU A CA 1
ATOM 1877 C C . LEU A 1 236 ? 4.375 -4.281 -4.227 1 92.75 236 LEU A C 1
ATOM 1879 O O . LEU A 1 236 ? 3.613 -3.586 -4.906 1 92.75 236 LEU A O 1
ATOM 1883 N N . LEU A 1 237 ? 4.988 -3.861 -3.211 1 86.88 237 LEU A N 1
ATOM 1884 C CA . LEU A 1 237 ? 4.789 -2.496 -2.738 1 86.88 237 LEU A CA 1
ATOM 1885 C C . LEU A 1 237 ? 5.301 -1.485 -3.758 1 86.88 237 LEU A C 1
ATOM 1887 O O . LEU A 1 237 ? 4.629 -0.493 -4.047 1 86.88 237 LEU A O 1
ATOM 1891 N N . TRP A 1 238 ? 6.469 -1.753 -4.281 1 85.69 238 TRP A N 1
ATOM 1892 C CA . TRP A 1 238 ? 7.043 -0.861 -5.281 1 85.69 238 TRP A CA 1
ATOM 1893 C C . TRP A 1 238 ? 6.195 -0.845 -6.551 1 85.69 238 TRP A C 1
ATOM 1895 O O . TRP A 1 238 ? 5.941 0.217 -7.121 1 85.69 238 TRP A O 1
ATOM 1905 N N . GLN A 1 239 ? 5.738 -1.986 -6.938 1 88.81 239 GLN A N 1
ATOM 1906 C CA . GLN A 1 239 ? 4.973 -2.148 -8.172 1 88.81 239 GLN A CA 1
ATOM 1907 C C . GLN A 1 239 ? 3.6 -1.487 -8.055 1 88.81 239 GLN A C 1
ATOM 1909 O O . GLN A 1 239 ? 2.986 -1.141 -9.07 1 88.81 239 GLN A O 1
ATOM 1914 N N . LEU A 1 240 ? 3.109 -1.335 -6.84 1 87.56 240 LEU A N 1
ATOM 1915 C CA . LEU A 1 240 ? 1.797 -0.74 -6.617 1 87.56 240 LEU A CA 1
ATOM 1916 C C . LEU A 1 240 ? 1.813 0.751 -6.934 1 87.56 240 LEU A C 1
ATOM 1918 O O . LEU A 1 240 ? 0.791 1.319 -7.324 1 87.56 240 LEU A O 1
ATOM 1922 N N . ILE A 1 241 ? 2.943 1.376 -6.695 1 77.69 241 ILE A N 1
ATOM 1923 C CA . ILE A 1 241 ? 2.965 2.83 -6.816 1 77.69 241 ILE A CA 1
ATOM 1924 C C . ILE A 1 241 ? 3.561 3.227 -8.164 1 77.69 241 ILE A C 1
ATOM 1926 O O . ILE A 1 241 ? 3.363 4.352 -8.633 1 77.69 241 ILE A O 1
ATOM 1930 N N . ILE A 1 242 ? 4.594 2.426 -8.789 1 58.97 242 ILE A N 1
ATOM 1931 C CA . ILE A 1 242 ? 5.367 2.818 -9.961 1 58.97 242 ILE A CA 1
ATOM 1932 C C . ILE A 1 242 ? 4.645 2.361 -11.234 1 58.97 242 ILE A C 1
ATOM 1934 O O . ILE A 1 242 ? 4.5 1.161 -11.469 1 58.97 242 ILE A O 1
ATOM 1938 N N . ASN A 1 243 ? 3.559 3.031 -11.617 1 51.81 243 ASN A N 1
ATOM 1939 C CA . ASN A 1 243 ? 3.145 2.529 -12.922 1 51.81 243 ASN A CA 1
ATOM 1940 C C . ASN A 1 243 ? 4.023 3.082 -14.039 1 51.81 243 ASN A C 1
ATOM 1942 O O . ASN A 1 243 ? 4.277 2.396 -15.031 1 51.81 243 ASN A O 1
ATOM 1946 N N . SER A 1 244 ? 4.027 4.414 -14.414 1 43.53 244 SER A N 1
ATOM 1947 C CA . SER A 1 244 ? 4.508 4.816 -15.734 1 43.53 244 SER A CA 1
ATOM 1948 C C . SER A 1 244 ? 6.004 5.125 -15.703 1 43.53 244 SER A C 1
ATOM 1950 O O . SER A 1 244 ? 6.449 5.992 -14.953 1 43.53 244 SER A O 1
ATOM 1952 N N . THR A 1 245 ? 6.816 4.246 -15.633 1 39.81 245 THR A N 1
ATOM 1953 C CA . THR A 1 245 ? 8.25 4.492 -15.781 1 39.81 245 THR A CA 1
ATOM 1954 C C . THR A 1 245 ? 8.531 5.266 -17.062 1 39.81 245 THR A C 1
ATOM 1956 O O . THR A 1 245 ? 9.648 5.242 -17.578 1 39.81 245 THR A O 1
ATOM 1959 N N . ARG A 1 246 ? 7.641 5.844 -17.859 1 34.59 246 ARG A N 1
ATOM 1960 C CA . ARG A 1 246 ? 8.398 6.398 -18.984 1 34.59 246 ARG A CA 1
ATOM 1961 C C . ARG A 1 246 ? 9.258 7.578 -18.531 1 34.59 246 ARG A C 1
ATOM 1963 O O . ARG A 1 246 ? 8.742 8.539 -17.953 1 34.59 246 ARG A O 1
ATOM 1970 N N . TYR A 1 247 ? 10.5 7.246 -18.234 1 33.34 247 TYR A N 1
ATOM 1971 C CA . TYR A 1 247 ? 11.523 8.273 -18.078 1 33.34 247 TYR A CA 1
ATOM 1972 C C . TYR A 1 247 ? 11.602 9.164 -19.312 1 33.34 247 TYR A C 1
ATOM 1974 O O . TYR A 1 247 ? 11.852 8.68 -20.422 1 33.34 247 TYR A O 1
ATOM 1982 N N . VAL A 1 248 ? 10.742 10.031 -19.547 1 33.06 248 VAL A N 1
ATOM 1983 C CA . VAL A 1 248 ? 11.117 10.914 -20.656 1 33.06 248 VAL A CA 1
ATOM 1984 C C . VAL A 1 248 ? 12.305 11.781 -20.25 1 33.06 248 VAL A C 1
ATOM 1986 O O . VAL A 1 248 ? 12.258 12.469 -19.234 1 33.06 248 VAL A O 1
ATOM 1989 N N . LYS A 1 249 ? 13.422 11.328 -20.609 1 35.91 249 LYS A N 1
ATOM 1990 C CA . LYS A 1 249 ? 14.578 12.227 -20.609 1 35.91 249 LYS A CA 1
ATOM 1991 C C . LYS A 1 249 ? 14.227 13.57 -21.234 1 35.91 249 LYS A C 1
ATOM 1993 O O . LYS A 1 249 ? 13.852 13.641 -22.406 1 35.91 249 LYS A O 1
ATOM 1998 N N . ASN A 1 250 ? 13.602 14.531 -20.484 1 35.69 250 ASN A N 1
ATOM 1999 C CA . ASN A 1 250 ? 13.664 15.812 -21.172 1 35.69 250 ASN A CA 1
ATOM 2000 C C . ASN A 1 250 ? 15.086 16.125 -21.641 1 35.69 250 ASN A C 1
ATOM 2002 O O . ASN A 1 250 ? 15.992 16.281 -20.828 1 35.69 250 ASN A O 1
ATOM 2006 N N . ASN A 1 251 ? 15.539 15.656 -22.672 1 34 251 ASN A N 1
ATOM 2007 C CA . ASN A 1 251 ? 16.625 16.297 -23.391 1 34 251 ASN A CA 1
ATOM 2008 C C . ASN A 1 251 ? 16.453 17.812 -23.422 1 34 251 ASN A C 1
ATOM 2010 O O . ASN A 1 251 ? 17 18.484 -24.297 1 34 251 ASN A O 1
ATOM 2014 N N . GLU A 1 252 ? 15.297 18.406 -23.109 1 34.94 252 GLU A N 1
ATOM 2015 C CA . GLU A 1 252 ? 15.484 19.828 -23.391 1 34.94 252 GLU A CA 1
ATOM 2016 C C . GLU A 1 252 ? 16.672 20.391 -22.609 1 34.94 252 GLU A C 1
ATOM 2018 O O . GLU A 1 252 ? 16.969 19.938 -21.5 1 34.94 252 GLU A O 1
ATOM 2023 N N . GLU A 1 253 ? 17.594 21.234 -23.328 1 34.44 253 GLU A N 1
ATOM 2024 C CA . GLU A 1 253 ? 18.609 22.25 -23.094 1 34.44 253 GLU A CA 1
ATOM 2025 C C . GLU A 1 253 ? 18.391 22.953 -21.766 1 34.44 253 GLU A C 1
ATOM 2027 O O . GLU A 1 253 ? 17.281 22.969 -21.234 1 34.44 253 GLU A O 1
ATOM 2032 N N . GLU A 1 254 ? 19.562 23.609 -21.203 1 34.5 254 GLU A N 1
ATOM 2033 C CA . GLU A 1 254 ? 20 24.625 -20.25 1 34.5 254 GLU A CA 1
ATOM 2034 C C . GLU A 1 254 ? 19.047 25.812 -20.219 1 34.5 254 GLU A C 1
ATOM 2036 O O . GLU A 1 254 ? 19.328 26.859 -20.812 1 34.5 254 GLU A O 1
ATOM 2041 N N . THR A 1 255 ? 17.891 25.859 -20.734 1 32.94 255 THR A N 1
ATOM 2042 C CA . THR A 1 255 ? 17.547 27.266 -20.641 1 32.94 255 THR A CA 1
ATOM 2043 C C . THR A 1 255 ? 17.812 27.797 -19.234 1 32.94 255 THR A C 1
ATOM 2045 O O . THR A 1 255 ? 17.359 27.219 -18.25 1 32.94 255 THR A O 1
ATOM 2048 N N . THR A 1 256 ? 18.906 28.594 -19.125 1 33.94 256 THR A N 1
ATOM 2049 C CA . THR A 1 256 ? 19.438 29.578 -18.203 1 33.94 256 THR A CA 1
ATOM 2050 C C . THR A 1 256 ? 18.328 30.406 -17.578 1 33.94 256 THR A C 1
ATOM 2052 O O . THR A 1 256 ? 18.547 31.516 -17.094 1 33.94 256 THR A O 1
ATOM 2055 N N . ASP A 1 257 ? 17.062 30.297 -17.891 1 32.72 257 ASP A N 1
ATOM 2056 C CA . ASP A 1 257 ? 16.438 31.453 -17.25 1 32.72 257 ASP A CA 1
ATOM 2057 C C . ASP A 1 257 ? 16.844 31.531 -15.773 1 32.72 257 ASP A C 1
ATOM 2059 O O . ASP A 1 257 ? 17.078 30.516 -15.125 1 32.72 257 ASP A O 1
ATOM 2063 N N . ASP A 1 258 ? 17.219 32.781 -15.297 1 31.45 258 ASP A N 1
ATOM 2064 C CA . ASP A 1 258 ? 17.734 33.469 -14.109 1 31.45 258 ASP A CA 1
ATOM 2065 C C . ASP A 1 258 ? 17.078 32.906 -12.836 1 31.45 258 ASP A C 1
ATOM 2067 O O . ASP A 1 258 ? 17.203 33.5 -11.766 1 31.45 258 ASP A O 1
ATOM 2071 N N . TRP A 1 259 ? 15.875 32.438 -12.969 1 30.86 259 TRP A N 1
ATOM 2072 C CA . TRP A 1 259 ? 15.453 32.344 -11.578 1 30.86 259 TRP A CA 1
ATOM 2073 C C . TRP A 1 259 ? 16.391 31.469 -10.781 1 30.86 259 TRP A C 1
ATOM 2075 O O . TRP A 1 259 ? 17.062 30.594 -11.336 1 30.86 259 TRP A O 1
ATOM 2085 N N . GLY A 1 260 ? 16.547 31.719 -9.43 1 32.47 260 GLY A N 1
ATOM 2086 C CA . GLY A 1 260 ? 17.547 31.297 -8.453 1 32.47 260 GLY A CA 1
ATOM 2087 C C . GLY A 1 260 ? 17.797 29.797 -8.492 1 32.47 260 GLY A C 1
ATOM 2088 O O . GLY A 1 260 ? 17.109 29.062 -9.195 1 32.47 260 GLY A O 1
ATOM 2089 N N . ASN A 1 261 ? 18.953 29.328 -7.859 1 34.5 261 ASN A N 1
ATOM 2090 C CA . ASN A 1 261 ? 19.734 28.125 -7.57 1 34.5 261 ASN A CA 1
ATOM 2091 C C . ASN A 1 261 ? 18.828 26.938 -7.246 1 34.5 261 ASN A C 1
ATOM 2093 O O . ASN A 1 261 ? 18.969 26.312 -6.195 1 34.5 261 ASN A O 1
ATOM 2097 N N . HIS A 1 262 ? 17.562 27 -7.562 1 32.81 262 HIS A N 1
ATOM 2098 C CA . HIS A 1 262 ? 16.859 25.781 -7.168 1 32.81 262 HIS A CA 1
ATOM 2099 C C . HIS A 1 262 ? 17.188 24.625 -8.125 1 32.81 262 HIS A C 1
ATOM 2101 O O . HIS A 1 262 ? 17.109 24.797 -9.344 1 32.81 262 HIS A O 1
ATOM 2107 N N . THR A 1 263 ? 18.203 23.828 -7.855 1 36.53 263 THR A N 1
ATOM 2108 C CA . THR A 1 263 ? 18.469 22.609 -8.609 1 36.53 263 THR A CA 1
ATOM 2109 C C . THR A 1 263 ? 17.172 21.922 -9.023 1 36.53 263 THR A C 1
ATOM 2111 O O . THR A 1 263 ? 16.344 21.594 -8.172 1 36.53 263 THR A O 1
ATOM 2114 N N . PRO A 1 264 ? 16.781 22.156 -10.227 1 36.16 264 PRO A N 1
ATOM 2115 C CA . PRO A 1 264 ? 15.562 21.516 -10.719 1 36.16 264 PRO A CA 1
ATOM 2116 C C . PRO A 1 264 ? 15.508 20.031 -10.383 1 36.16 264 PRO A C 1
ATOM 2118 O O . PRO A 1 264 ? 16.5 19.312 -10.516 1 36.16 264 PRO A O 1
ATOM 2121 N N . ILE A 1 265 ? 14.805 19.688 -9.359 1 40.28 265 ILE A N 1
ATOM 2122 C CA . ILE A 1 265 ? 14.516 18.266 -9.219 1 40.28 265 ILE A CA 1
ATOM 2123 C C . ILE A 1 265 ? 13.992 17.703 -10.547 1 40.28 265 ILE A C 1
ATOM 2125 O O . ILE A 1 265 ? 13.031 18.25 -11.109 1 40.28 265 ILE A O 1
ATOM 2129 N N . LYS A 1 266 ? 14.828 17.266 -11.367 1 42.19 266 LYS A N 1
ATOM 2130 C CA . LYS A 1 266 ? 14.406 16.609 -12.594 1 42.19 266 LYS A CA 1
ATOM 2131 C C . LYS A 1 266 ? 13.297 15.586 -12.32 1 42.19 266 LYS A C 1
ATOM 2133 O O . LYS A 1 266 ? 13.555 14.523 -11.766 1 42.19 266 LYS A O 1
ATOM 2138 N N . LEU A 1 267 ? 12.156 16.094 -11.984 1 45.38 267 LEU A N 1
ATOM 2139 C CA . LEU A 1 267 ? 11.016 15.188 -11.922 1 45.38 267 LEU A CA 1
ATOM 2140 C C . LEU A 1 267 ? 10.641 14.688 -13.312 1 45.38 267 LEU A C 1
ATOM 2142 O O . LEU A 1 267 ? 9.961 15.391 -14.07 1 45.38 267 LEU A O 1
ATOM 2146 N N . ASP A 1 268 ? 11.555 14.203 -14.047 1 45.75 268 ASP A N 1
ATOM 2147 C CA . ASP A 1 268 ? 11.258 13.703 -15.383 1 45.75 268 ASP A CA 1
ATOM 2148 C C . ASP A 1 268 ? 10.367 12.461 -15.32 1 45.75 268 ASP A C 1
ATOM 2150 O O . ASP A 1 268 ? 10.32 11.672 -16.266 1 45.75 268 ASP A O 1
ATOM 2154 N N . ARG A 1 269 ? 9.898 12.25 -14.117 1 48.66 269 ARG A N 1
ATOM 2155 C CA . ARG A 1 269 ? 9.164 10.984 -14.141 1 48.66 269 ARG A CA 1
ATOM 2156 C C . ARG A 1 269 ? 7.715 11.203 -14.562 1 48.66 269 ARG A C 1
ATOM 2158 O O . ARG A 1 269 ? 7.059 12.141 -14.102 1 48.66 269 ARG A O 1
ATOM 2165 N N . ASN A 1 270 ? 7.426 10.688 -15.844 1 45.81 270 ASN A N 1
ATOM 2166 C CA . ASN A 1 270 ? 5.996 10.578 -16.109 1 45.81 270 ASN A CA 1
ATOM 2167 C C . ASN A 1 270 ? 5.285 9.742 -15.055 1 45.81 270 ASN A C 1
ATOM 2169 O O . ASN A 1 270 ? 5.586 8.555 -14.891 1 45.81 270 ASN A O 1
ATOM 2173 N N . ILE A 1 271 ? 4.949 10.312 -13.992 1 48.47 271 ILE A N 1
ATOM 2174 C CA . ILE A 1 271 ? 4.273 9.57 -12.938 1 48.47 271 ILE A CA 1
ATOM 2175 C C . ILE A 1 271 ? 2.902 9.109 -13.422 1 48.47 271 ILE A C 1
ATOM 2177 O O . ILE A 1 271 ? 2.117 9.914 -13.93 1 48.47 271 ILE A O 1
ATOM 2181 N N . VAL A 1 272 ? 2.764 7.805 -13.906 1 53.34 272 VAL A N 1
ATOM 2182 C CA . VAL A 1 272 ? 1.461 7.207 -14.18 1 53.34 272 VAL A CA 1
ATOM 2183 C C . VAL A 1 272 ? 0.781 6.828 -12.867 1 53.34 272 VAL A C 1
ATOM 2185 O O . VAL A 1 272 ? 1.445 6.672 -11.836 1 53.34 272 VAL A O 1
ATOM 2188 N N . GLU A 1 273 ? -0.441 6.816 -12.875 1 63.25 273 GLU A N 1
ATOM 2189 C CA . GLU A 1 273 ? -1.363 6.418 -11.82 1 63.25 273 GLU A CA 1
ATOM 2190 C C . GLU A 1 273 ? -1.017 5.039 -11.273 1 63.25 273 GLU A C 1
ATOM 2192 O O . GLU A 1 273 ? -0.663 4.133 -12.031 1 63.25 273 GLU A O 1
ATOM 2197 N N . GLY A 1 274 ? -0.775 4.914 -9.984 1 76.56 274 GLY A N 1
ATOM 2198 C CA . GLY A 1 274 ? -0.535 3.635 -9.328 1 76.56 274 GLY A CA 1
ATOM 2199 C C . GLY A 1 274 ? -1.581 2.59 -9.664 1 76.56 274 GLY A C 1
ATOM 2200 O O . GLY A 1 274 ? -2.604 2.9 -10.281 1 76.56 274 GLY A O 1
ATOM 2201 N N . ALA A 1 275 ? -1.246 1.39 -9.391 1 88 275 ALA A N 1
ATOM 2202 C CA . ALA A 1 275 ? -2.158 0.276 -9.633 1 88 275 ALA A CA 1
ATOM 2203 C C . ALA A 1 275 ? -3.441 0.431 -8.82 1 88 275 ALA A C 1
ATOM 2205 O O . ALA A 1 275 ? -3.416 0.945 -7.699 1 88 275 ALA A O 1
ATOM 2206 N N . ALA A 1 276 ? -4.559 0.072 -9.43 1 89.75 276 ALA A N 1
ATOM 2207 C CA . ALA A 1 276 ? -5.793 -0.017 -8.656 1 89.75 276 ALA A CA 1
ATOM 2208 C C . ALA A 1 276 ? -5.688 -1.091 -7.574 1 89.75 276 ALA A C 1
ATOM 2210 O O . ALA A 1 276 ? -5.035 -2.119 -7.773 1 89.75 276 ALA A O 1
ATOM 2211 N N . TYR A 1 277 ? -6.199 -0.787 -6.477 1 90.5 277 TYR A N 1
ATOM 2212 C CA . TYR A 1 277 ? -6.199 -1.723 -5.359 1 90.5 277 TYR A CA 1
ATOM 2213 C C . TYR A 1 277 ? -7.621 -2.064 -4.934 1 90.5 277 TYR A C 1
ATOM 2215 O O . TYR A 1 277 ? -8.383 -1.187 -4.516 1 90.5 277 TYR A O 1
ATOM 2223 N N . HIS A 1 278 ? -8.016 -3.367 -5.051 1 92.94 278 HIS A N 1
ATOM 2224 C CA . HIS A 1 278 ? -9.367 -3.814 -4.75 1 92.94 278 HIS A CA 1
ATOM 2225 C C . HIS A 1 278 ? -9.375 -4.824 -3.605 1 92.94 278 HIS A C 1
ATOM 2227 O O . HIS A 1 278 ? -8.648 -5.816 -3.645 1 92.94 278 HIS A O 1
ATOM 2233 N N . ILE A 1 279 ? -10.148 -4.496 -2.596 1 90.94 279 ILE A N 1
ATOM 2234 C CA . ILE A 1 279 ? -10.398 -5.445 -1.518 1 90.94 279 ILE A CA 1
ATOM 2235 C C . ILE A 1 279 ? -11.789 -6.047 -1.671 1 90.94 279 ILE A C 1
ATOM 2237 O O . ILE A 1 279 ? -12.789 -5.316 -1.725 1 90.94 279 ILE A O 1
ATOM 2241 N N . VAL A 1 280 ? -11.828 -7.344 -1.803 1 94.06 280 VAL A N 1
ATOM 2242 C CA . VAL A 1 280 ? -13.086 -8.055 -1.986 1 94.06 280 VAL A CA 1
ATOM 2243 C C . VAL A 1 280 ? -13.383 -8.906 -0.752 1 94.06 280 VAL A C 1
ATOM 2245 O O . VAL A 1 280 ? -12.508 -9.602 -0.238 1 94.06 280 VAL A O 1
ATOM 2248 N N . PRO A 1 281 ? -14.609 -8.906 -0.224 1 93.19 281 PRO A N 1
ATOM 2249 C CA . PRO A 1 281 ? -14.906 -9.633 1.015 1 93.19 281 PRO A CA 1
ATOM 2250 C C . PRO A 1 281 ? -14.914 -11.148 0.828 1 93.19 281 PRO A C 1
ATOM 2252 O O . PRO A 1 281 ? -14.859 -11.891 1.808 1 93.19 281 PRO A O 1
ATOM 2255 N N . THR A 1 282 ? -14.953 -11.648 -0.357 1 96.44 282 THR A N 1
ATOM 2256 C CA . THR A 1 282 ? -15.062 -13.062 -0.675 1 96.44 282 THR A CA 1
ATOM 2257 C C . THR A 1 282 ? -13.789 -13.805 -0.288 1 96.44 282 THR A C 1
ATOM 2259 O O . THR A 1 282 ? -12.68 -13.352 -0.6 1 96.44 282 THR A O 1
ATOM 2262 N N . HIS A 1 283 ? -13.992 -14.977 0.434 1 97.38 283 HIS A N 1
ATOM 2263 C CA . HIS A 1 283 ? -12.836 -15.836 0.651 1 97.38 283 HIS A CA 1
ATOM 2264 C C . HIS A 1 283 ? -12.312 -16.391 -0.666 1 97.38 283 HIS A C 1
ATOM 2266 O O . HIS A 1 283 ? -13.094 -16.719 -1.56 1 97.38 283 HIS A O 1
ATOM 2272 N N . TRP A 1 284 ? -11.016 -16.688 -0.762 1 97.31 284 TRP A N 1
ATOM 2273 C CA . TRP A 1 284 ? -10.359 -17.016 -2.021 1 97.31 284 TRP A CA 1
ATOM 2274 C C . TRP A 1 284 ? -10.977 -18.266 -2.646 1 97.31 284 TRP A C 1
ATOM 2276 O O . TRP A 1 284 ? -11.281 -18.281 -3.842 1 97.31 284 TRP A O 1
ATOM 2286 N N . PRO A 1 285 ? -11.281 -19.328 -1.869 1 97.19 285 PRO A N 1
ATOM 2287 C CA . PRO A 1 285 ? -11.844 -20.516 -2.52 1 97.19 285 PRO A CA 1
ATOM 2288 C C . PRO A 1 285 ? -13.18 -20.234 -3.195 1 97.19 285 PRO A C 1
ATOM 2290 O O . PRO A 1 285 ? -13.602 -20.984 -4.082 1 97.19 285 PRO A O 1
ATOM 2293 N N . ASN A 1 286 ? -13.82 -19.125 -2.799 1 97.19 286 ASN A N 1
ATOM 2294 C CA . ASN A 1 286 ? -15.102 -18.75 -3.391 1 97.19 286 ASN A CA 1
ATOM 2295 C C . ASN A 1 286 ? -14.93 -17.688 -4.465 1 97.19 286 ASN A C 1
ATOM 2297 O O . ASN A 1 286 ? -15.898 -17.281 -5.113 1 97.19 286 ASN A O 1
ATOM 2301 N N . PHE A 1 287 ? -13.719 -17.188 -4.625 1 97.5 287 PHE A N 1
ATOM 2302 C CA . PHE A 1 287 ? -13.469 -16.094 -5.555 1 97.5 287 PHE A CA 1
ATOM 2303 C C . PHE A 1 287 ? -13.539 -16.578 -6.996 1 97.5 287 PHE A C 1
ATOM 2305 O O . PHE A 1 287 ? -13.016 -17.641 -7.324 1 97.5 287 PHE A O 1
ATOM 2312 N N . GLY A 1 288 ? -14.195 -15.859 -7.891 1 95.62 288 GLY A N 1
ATOM 2313 C CA . GLY A 1 288 ? -14.336 -16.266 -9.281 1 95.62 288 GLY A CA 1
ATOM 2314 C C . GLY A 1 288 ? -14.664 -15.102 -10.203 1 95.62 288 GLY A C 1
ATOM 2315 O O . GLY A 1 288 ? -14.359 -13.945 -9.891 1 95.62 288 GLY A O 1
ATOM 2316 N N . MET A 1 289 ? -15.188 -15.453 -11.312 1 94.44 289 MET A N 1
ATOM 2317 C CA . MET A 1 289 ? -15.516 -14.492 -12.367 1 94.44 289 MET A CA 1
ATOM 2318 C C . MET A 1 289 ? -16.484 -13.438 -11.852 1 94.44 289 MET A C 1
ATOM 2320 O O . MET A 1 289 ? -16.375 -12.258 -12.188 1 94.44 289 MET A O 1
ATOM 2324 N N . ASP A 1 290 ? -17.375 -13.828 -11.031 1 94 290 ASP A N 1
ATOM 2325 C CA . ASP A 1 290 ? -18.406 -12.922 -10.531 1 94 290 ASP A CA 1
ATOM 2326 C C . ASP A 1 290 ? -17.781 -11.812 -9.68 1 94 290 ASP A C 1
ATOM 2328 O O . ASP A 1 290 ? -18.328 -10.711 -9.602 1 94 290 ASP A O 1
ATOM 2332 N N . ASP A 1 291 ? -16.719 -12.156 -9.055 1 96.88 291 ASP A N 1
ATOM 2333 C CA . ASP A 1 291 ? -16 -11.156 -8.273 1 96.88 291 ASP A CA 1
ATOM 2334 C C . ASP A 1 291 ? -15.141 -10.266 -9.172 1 96.88 291 ASP A C 1
ATOM 2336 O O . ASP A 1 291 ? -15.031 -9.062 -8.938 1 96.88 291 ASP A O 1
ATOM 2340 N N . MET A 1 292 ? -14.617 -10.852 -10.258 1 97.56 292 MET A N 1
ATOM 2341 C CA . MET A 1 292 ? -13.617 -10.18 -11.078 1 97.56 292 MET A CA 1
ATOM 2342 C C . MET A 1 292 ? -14.281 -9.266 -12.102 1 97.56 292 MET A C 1
ATOM 2344 O O . MET A 1 292 ? -13.742 -8.203 -12.43 1 97.56 292 MET A O 1
ATOM 2348 N N . VAL A 1 293 ? -15.43 -9.594 -12.609 1 96.94 293 VAL A N 1
ATOM 2349 C CA . VAL A 1 293 ? -16.078 -8.875 -13.703 1 96.94 293 VAL A CA 1
ATOM 2350 C C . VAL A 1 293 ? -16.359 -7.434 -13.289 1 96.94 293 VAL A C 1
ATOM 2352 O O . VAL A 1 293 ? -15.984 -6.496 -13.992 1 96.94 293 VAL A O 1
ATOM 2355 N N . PRO A 1 294 ? -16.953 -7.18 -12.109 1 95.81 294 PRO A N 1
ATOM 2356 C CA . PRO A 1 294 ? -17.172 -5.785 -11.719 1 95.81 294 PRO A CA 1
ATOM 2357 C C . PRO A 1 294 ? -15.875 -5 -11.586 1 95.81 294 PRO A C 1
ATOM 2359 O O . PRO A 1 294 ? -15.844 -3.797 -11.867 1 95.81 294 PRO A O 1
ATOM 2362 N N . ILE A 1 295 ? -14.844 -5.672 -11.18 1 96 295 ILE A N 1
ATOM 2363 C CA . ILE A 1 295 ? -13.547 -5.023 -11.016 1 96 295 ILE A CA 1
ATOM 2364 C C . ILE A 1 295 ? -12.992 -4.613 -12.375 1 96 295 ILE A C 1
ATOM 2366 O O . ILE A 1 295 ? -12.516 -3.49 -12.547 1 96 295 ILE A O 1
ATOM 2370 N N . ILE A 1 296 ? -13.094 -5.5 -13.328 1 96.56 296 ILE A N 1
ATOM 2371 C CA . ILE A 1 296 ? -12.625 -5.219 -14.68 1 96.56 296 ILE A CA 1
ATOM 2372 C C . ILE A 1 296 ? -13.445 -4.082 -15.289 1 96.56 296 ILE A C 1
ATOM 2374 O O . ILE A 1 296 ? -12.891 -3.168 -15.898 1 96.56 296 ILE A O 1
ATOM 2378 N N . LEU A 1 297 ? -14.742 -4.125 -15.125 1 95.25 297 LEU A N 1
ATOM 2379 C CA . LEU A 1 297 ? -15.617 -3.088 -15.664 1 95.25 297 LEU A CA 1
ATOM 2380 C C . LEU A 1 297 ? -15.273 -1.726 -15.07 1 95.25 297 LEU A C 1
ATOM 2382 O O . LEU A 1 297 ? -15.25 -0.72 -15.781 1 95.25 297 LEU A O 1
ATOM 2386 N N . LYS A 1 298 ? -15.07 -1.736 -13.789 1 92.12 298 LYS A N 1
ATOM 2387 C CA . LYS A 1 298 ? -14.68 -0.495 -13.125 1 92.12 298 LYS A CA 1
ATOM 2388 C C . LYS A 1 298 ? -13.375 0.05 -13.703 1 92.12 298 LYS A C 1
ATOM 2390 O O . LYS A 1 298 ? -13.25 1.253 -13.945 1 92.12 298 LYS A O 1
ATOM 2395 N N . TRP A 1 299 ? -12.438 -0.786 -13.883 1 91.38 299 TRP A N 1
ATOM 2396 C CA . TRP A 1 299 ? -11.156 -0.397 -14.469 1 91.38 299 TRP A CA 1
ATOM 2397 C C . TRP A 1 299 ? -11.344 0.135 -15.883 1 91.38 299 TRP A C 1
ATOM 2399 O O . TRP A 1 299 ? -10.766 1.161 -16.25 1 91.38 299 TRP A O 1
ATOM 2409 N N . GLN A 1 300 ? -12.172 -0.558 -16.641 1 92.81 300 GLN A N 1
ATOM 2410 C CA . GLN A 1 300 ? -12.445 -0.139 -18.016 1 92.81 300 GLN A CA 1
ATOM 2411 C C . GLN A 1 300 ? -13.102 1.238 -18.047 1 92.81 300 GLN A C 1
ATOM 2413 O O . GLN A 1 300 ? -12.773 2.072 -18.891 1 92.81 300 GLN A O 1
ATOM 2418 N N . LEU A 1 301 ? -14.031 1.445 -17.172 1 88.81 301 LEU A N 1
ATOM 2419 C CA . LEU A 1 301 ? -14.68 2.748 -17.062 1 88.81 301 LEU A CA 1
ATOM 2420 C C . LEU A 1 301 ? -13.664 3.844 -16.781 1 88.81 301 LEU A C 1
ATOM 2422 O O . LEU A 1 301 ? -13.742 4.934 -17.344 1 88.81 301 LEU A O 1
ATOM 2426 N N . GLY A 1 302 ? -12.773 3.533 -15.883 1 83.75 302 GLY A N 1
ATOM 2427 C CA . GLY A 1 302 ? -11.711 4.484 -15.594 1 83.75 302 GLY A CA 1
ATOM 2428 C C . GLY A 1 302 ? -10.852 4.809 -16.812 1 83.75 302 GLY A C 1
ATOM 2429 O O . GLY A 1 302 ? -10.523 5.969 -17.047 1 83.75 302 GLY A O 1
ATOM 2430 N N . GLU A 1 303 ? -10.539 3.822 -17.547 1 85.69 303 GLU A N 1
ATOM 2431 C CA . GLU A 1 303 ? -9.742 4.004 -18.75 1 85.69 303 GLU A CA 1
ATOM 2432 C C . GLU A 1 303 ? -10.5 4.824 -19.797 1 85.69 303 GLU A C 1
ATOM 2434 O O . GLU A 1 303 ? -9.906 5.652 -20.484 1 85.69 303 GLU A O 1
ATOM 2439 N N . PHE A 1 304 ? -11.75 4.574 -19.922 1 85.5 304 PHE A N 1
ATOM 2440 C CA . PHE A 1 304 ? -12.594 5.32 -20.844 1 85.5 304 PHE A CA 1
ATOM 2441 C C . PHE A 1 304 ? -12.648 6.797 -20.469 1 85.5 304 PHE A C 1
ATOM 2443 O O . PHE A 1 304 ? -12.57 7.672 -21.328 1 85.5 304 PHE A O 1
ATOM 2450 N N . ARG A 1 305 ? -12.781 7.039 -19.219 1 80.69 305 ARG A N 1
ATOM 2451 C CA . ARG A 1 305 ? -12.82 8.414 -18.734 1 80.69 305 ARG A CA 1
ATOM 2452 C C . ARG A 1 305 ? -11.516 9.141 -19.047 1 80.69 305 ARG A C 1
ATOM 2454 O O . ARG A 1 305 ? -11.531 10.312 -19.438 1 80.69 305 ARG A O 1
ATOM 2461 N N . LYS A 1 306 ? -10.445 8.469 -18.844 1 76.88 306 LYS A N 1
ATOM 2462 C CA . LYS A 1 306 ? -9.148 9.031 -19.203 1 76.88 306 LYS A CA 1
ATOM 2463 C C . LYS A 1 306 ? -9.07 9.375 -20.688 1 76.88 306 LYS A C 1
ATOM 2465 O O . LYS A 1 306 ? -8.562 10.43 -21.062 1 76.88 306 LYS A O 1
ATOM 2470 N N . TYR A 1 307 ? -9.586 8.492 -21.422 1 75.06 307 TYR A N 1
ATOM 2471 C CA . TYR A 1 307 ? -9.578 8.664 -22.859 1 75.06 307 TYR A CA 1
ATOM 2472 C C . TYR A 1 307 ? -10.398 9.883 -23.266 1 75.06 307 TYR A C 1
ATOM 2474 O O . TYR A 1 307 ? -10.016 10.617 -24.188 1 75.06 307 TYR A O 1
ATOM 2482 N N . LEU A 1 308 ? -11.438 10.078 -22.594 1 78.25 308 LEU A N 1
ATOM 2483 C CA . LEU A 1 308 ? -12.305 11.211 -22.891 1 78.25 308 LEU A CA 1
ATOM 2484 C C . LEU A 1 308 ? -11.758 12.492 -22.281 1 78.25 308 LEU A C 1
ATOM 2486 O O . LEU A 1 308 ? -12.312 13.578 -22.484 1 78.25 308 LEU A O 1
ATOM 2490 N N . GLY A 1 309 ? -10.5 12.391 -21.734 1 63.56 309 GLY A N 1
ATOM 2491 C CA . GLY A 1 309 ? -9.922 13.555 -21.078 1 63.56 309 GLY A CA 1
ATOM 2492 C C . GLY A 1 309 ? -10.656 13.945 -19.812 1 63.56 309 GLY A C 1
ATOM 2493 O O . GLY A 1 309 ? -10.547 15.086 -19.359 1 63.56 309 GLY A O 1
ATOM 2494 N N . LEU A 1 310 ? -11.664 13.094 -19.516 1 57.59 310 LEU A N 1
ATOM 2495 C CA . LEU A 1 310 ? -12.406 13.336 -18.297 1 57.59 310 LEU A CA 1
ATOM 2496 C C . LEU A 1 310 ? -11.578 12.953 -17.062 1 57.59 310 LEU A C 1
ATOM 2498 O O . LEU A 1 310 ? -11.422 11.766 -16.766 1 57.59 310 LEU A O 1
ATOM 2502 N N . THR A 1 311 ? -10.398 13.188 -17.188 1 50 311 THR A N 1
ATOM 2503 C CA . THR A 1 311 ? -9.414 12.828 -16.172 1 50 311 THR A CA 1
ATOM 2504 C C . THR A 1 311 ? -10.07 12.781 -14.781 1 50 311 THR A C 1
ATOM 2506 O O . THR A 1 311 ? -11.039 13.5 -14.523 1 50 311 THR A O 1
ATOM 2509 N N . THR A 1 312 ? -9.914 11.68 -14.047 1 44.25 312 THR A N 1
ATOM 2510 C CA . THR A 1 312 ? -10.406 11.391 -12.703 1 44.25 312 THR A CA 1
ATOM 2511 C C . THR A 1 312 ? -10.312 12.633 -11.82 1 44.25 312 THR A C 1
ATOM 2513 O O . THR A 1 312 ? -10.797 12.633 -10.688 1 44.25 312 THR A O 1
ATOM 2516 N N . GLU A 1 313 ? -9.625 13.586 -12.047 1 36.66 313 GLU A N 1
ATOM 2517 C CA . GLU A 1 313 ? -9.961 14.781 -11.281 1 36.66 313 GLU A CA 1
ATOM 2518 C C . GLU A 1 313 ? -11.414 15.188 -11.5 1 36.66 313 GLU A C 1
ATOM 2520 O O . GLU A 1 313 ? -12.086 15.641 -10.57 1 36.66 313 GLU A O 1
ATOM 2525 N N . THR A 1 314 ? -11.969 15.125 -12.758 1 32.09 314 THR A N 1
ATOM 2526 C CA . THR A 1 314 ? -13.297 15.469 -13.25 1 32.09 314 THR A CA 1
ATOM 2527 C C . THR A 1 314 ? -14.289 14.352 -12.945 1 32.09 314 THR A C 1
ATOM 2529 O O . THR A 1 314 ? -15.469 14.453 -13.281 1 32.09 314 THR A O 1
ATOM 2532 N N . GLN A 1 315 ? -14.008 13.156 -12.75 1 31.48 315 GLN A N 1
ATOM 2533 C CA . GLN A 1 315 ? -14.977 12.07 -12.664 1 31.48 315 GLN A CA 1
ATOM 2534 C C . GLN A 1 315 ? -16.031 12.359 -11.602 1 31.48 315 GLN A C 1
ATOM 2536 O O . GLN A 1 315 ? -17.109 11.758 -11.602 1 31.48 315 GLN A O 1
ATOM 2541 N N . VAL A 1 316 ? -15.742 12.852 -10.453 1 27.59 316 VAL A N 1
ATOM 2542 C CA . VAL A 1 316 ? -16.906 12.844 -9.562 1 27.59 316 VAL A CA 1
ATOM 2543 C C . VAL A 1 316 ? -17.984 13.758 -10.125 1 27.59 316 VAL A C 1
ATOM 2545 O O . VAL A 1 316 ? -19.125 13.742 -9.648 1 27.59 316 VAL A O 1
ATOM 2548 N N . GLY A 1 317 ? -17.766 14.617 -11.062 1 24.86 317 GLY A N 1
ATOM 2549 C CA . GLY A 1 317 ? -18.859 15.516 -11.375 1 24.86 317 GLY A CA 1
ATOM 2550 C C . GLY A 1 317 ? -19.984 14.844 -12.141 1 24.86 317 GLY A C 1
ATOM 2551 O O . GLY A 1 317 ? -21.156 15.047 -11.836 1 24.86 317 GLY A O 1
ATOM 2552 N N . ASN A 1 318 ? -19.734 14.266 -13.367 1 24.91 318 ASN A N 1
ATOM 2553 C CA . ASN A 1 318 ? -20.906 14.133 -14.227 1 24.91 318 ASN A CA 1
ATOM 2554 C C . ASN A 1 318 ? -21.703 12.883 -13.883 1 24.91 318 ASN A C 1
ATOM 2556 O O . ASN A 1 318 ? -22.688 12.57 -14.547 1 24.91 318 ASN A O 1
ATOM 2560 N N . LEU A 1 319 ? -21.172 11.82 -13.375 1 23.69 319 LEU A N 1
ATOM 2561 C CA . LEU A 1 319 ? -22.188 10.781 -13.273 1 23.69 319 LEU A CA 1
ATOM 2562 C C . LEU A 1 319 ? -23.281 11.18 -12.289 1 23.69 319 LEU A C 1
ATOM 2564 O O . LEU A 1 319 ? -24.25 10.438 -12.102 1 23.69 319 LEU A O 1
ATOM 2568 N N . LEU A 1 320 ? -23.031 12.016 -11.305 1 19.23 320 LEU A N 1
ATOM 2569 C CA . LEU A 1 320 ? -24.219 12.461 -10.594 1 19.23 320 LEU A CA 1
ATOM 2570 C C . LEU A 1 320 ? -24.969 13.508 -11.398 1 19.23 320 LEU A C 1
ATOM 2572 O O . LEU A 1 320 ? -25.859 14.18 -10.867 1 19.23 320 LEU A O 1
ATOM 2576 N N . LYS A 1 321 ? -24.828 13.664 -12.641 1 18.36 321 LYS A N 1
ATOM 2577 C CA . LYS A 1 321 ? -26 14.328 -13.188 1 18.36 321 LYS A CA 1
ATOM 2578 C C . LYS A 1 321 ? -27.188 13.375 -13.242 1 18.36 321 LYS A C 1
ATOM 2580 O O . LYS A 1 321 ? -27.062 12.227 -13.672 1 18.36 321 LYS A O 1
ATOM 2585 N N . MET B 1 1 ? -32.969 -1.413 -17.406 1 22.69 1 MET B N 1
ATOM 2586 C CA . MET B 1 1 ? -33.344 -0.539 -16.297 1 22.69 1 MET B CA 1
ATOM 2587 C C . MET B 1 1 ? -32.406 -0.756 -15.102 1 22.69 1 MET B C 1
ATOM 2589 O O . MET B 1 1 ? -32.531 -1.766 -14.398 1 22.69 1 MET B O 1
ATOM 2593 N N . MET B 1 2 ? -31.062 -0.461 -15.258 1 25.61 2 MET B N 1
ATOM 2594 C CA . MET B 1 2 ? -29.766 -0.645 -14.602 1 25.61 2 MET B CA 1
ATOM 2595 C C . MET B 1 2 ? -29.812 -0.109 -13.18 1 25.61 2 MET B C 1
ATOM 2597 O O . MET B 1 2 ? -30.25 1.018 -12.945 1 25.61 2 MET B O 1
ATOM 2601 N N . ASN B 1 3 ? -29.891 -1.028 -12.219 1 27.09 3 ASN B N 1
ATOM 2602 C CA . ASN B 1 3 ? -30.266 -0.81 -10.828 1 27.09 3 ASN B CA 1
ATOM 2603 C C . ASN B 1 3 ? -29.375 0.233 -10.156 1 27.09 3 ASN B C 1
ATOM 2605 O O . ASN B 1 3 ? -28.188 -0.019 -9.906 1 27.09 3 ASN B O 1
ATOM 2609 N N . LEU B 1 4 ? -29.688 1.587 -10.281 1 28.44 4 LEU B N 1
ATOM 2610 C CA . LEU B 1 4 ? -29.438 2.906 -9.711 1 28.44 4 LEU B CA 1
ATOM 2611 C C . LEU B 1 4 ? -29.469 2.854 -8.188 1 28.44 4 LEU B C 1
ATOM 2613 O O . LEU B 1 4 ? -29.172 3.8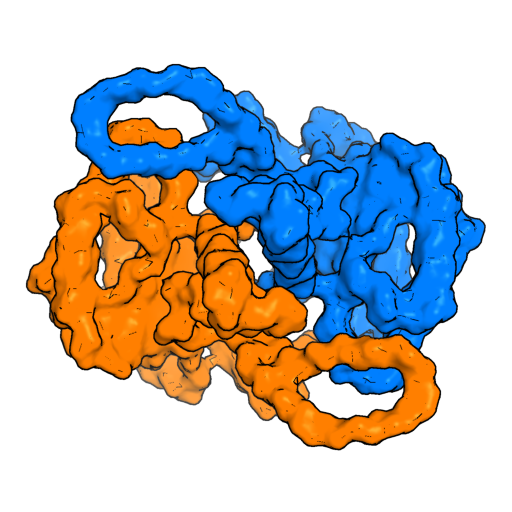5 -7.523 1 28.44 4 LEU B O 1
ATOM 2617 N N . SER B 1 5 ? -29.953 1.804 -7.645 1 30.39 5 SER B N 1
ATOM 2618 C CA . SER B 1 5 ? -30.375 1.848 -6.246 1 30.39 5 SER B CA 1
ATOM 2619 C C . SER B 1 5 ? -29.172 1.71 -5.312 1 30.39 5 SER B C 1
ATOM 2621 O O . SER B 1 5 ? -29.188 2.215 -4.188 1 30.39 5 SER B O 1
ATOM 2623 N N . GLN B 1 6 ? -28.125 0.984 -5.77 1 30.41 6 GLN B N 1
ATOM 2624 C CA . GLN B 1 6 ? -27.078 0.681 -4.793 1 30.41 6 GLN B CA 1
ATOM 2625 C C . GLN B 1 6 ? -26.188 1.892 -4.547 1 30.41 6 GLN B C 1
ATOM 2627 O O . GLN B 1 6 ? -25.594 2.025 -3.475 1 30.41 6 GLN B O 1
ATOM 2632 N N . PHE B 1 7 ? -26.016 2.785 -5.531 1 33.5 7 PHE B N 1
ATOM 2633 C CA . PHE B 1 7 ? -25.312 4.043 -5.316 1 33.5 7 PHE B CA 1
ATOM 2634 C C . PHE B 1 7 ? -26.062 4.926 -4.328 1 33.5 7 PHE B C 1
ATOM 2636 O O . PHE B 1 7 ? -25.469 5.781 -3.668 1 33.5 7 PHE B O 1
ATOM 2643 N N . ALA B 1 8 ? -27.406 4.703 -4.25 1 36.75 8 ALA B N 1
ATOM 2644 C CA . ALA B 1 8 ? -28.281 5.527 -3.432 1 36.75 8 ALA B CA 1
ATOM 2645 C C . ALA B 1 8 ? -28.172 5.164 -1.953 1 36.75 8 ALA B C 1
ATOM 2647 O O . ALA B 1 8 ? -28.25 6.035 -1.085 1 36.75 8 ALA B O 1
ATOM 2648 N N . THR B 1 9 ? -27.703 3.949 -1.693 1 40.84 9 THR B N 1
ATOM 2649 C CA . THR B 1 9 ? -27.797 3.51 -0.306 1 40.84 9 THR B CA 1
ATOM 2650 C C . THR B 1 9 ? -26.609 4.004 0.504 1 40.84 9 THR B C 1
ATOM 2652 O O . THR B 1 9 ? -26.75 4.422 1.654 1 40.84 9 THR B O 1
ATOM 2655 N N . ASN B 1 10 ? -25.438 3.986 -0.093 1 39.34 10 ASN B N 1
ATOM 2656 C CA . ASN B 1 10 ? -24.297 4.492 0.672 1 39.34 10 ASN B CA 1
ATOM 2657 C C . ASN B 1 10 ? -24.375 6.004 0.849 1 39.34 10 ASN B C 1
ATOM 2659 O O . ASN B 1 10 ? -24.062 6.523 1.923 1 39.34 10 ASN B O 1
ATOM 2663 N N . SER B 1 11 ? -24.891 6.66 -0.172 1 44.03 11 SER B N 1
ATOM 2664 C CA . SER B 1 11 ? -25.156 8.086 -0.044 1 44.03 11 SER B CA 1
ATOM 2665 C C . SER B 1 11 ? -26.281 8.352 0.943 1 44.03 11 SER B C 1
ATOM 2667 O O . SER B 1 11 ? -26.219 9.297 1.733 1 44.03 11 SER B O 1
ATOM 2669 N N . THR B 1 12 ? -27.219 7.461 0.874 1 46.38 12 THR B N 1
ATOM 2670 C CA . THR B 1 12 ? -28.375 7.637 1.738 1 46.38 12 THR B CA 1
ATOM 2671 C C . THR B 1 12 ? -28.016 7.379 3.197 1 46.38 12 THR B C 1
ATOM 2673 O O . THR B 1 12 ? -28.438 8.117 4.09 1 46.38 12 THR B O 1
ATOM 2676 N N . LEU B 1 13 ? -27.234 6.41 3.346 1 43.34 13 LEU B N 1
ATOM 2677 C CA . LEU B 1 13 ? -26.844 6.129 4.719 1 43.34 13 LEU B CA 1
ATOM 2678 C C . LEU B 1 13 ? -25.938 7.227 5.258 1 43.34 13 LEU B C 1
ATOM 2680 O O . LEU B 1 13 ? -26.047 7.621 6.422 1 43.34 13 LEU B O 1
ATOM 2684 N N . GLN B 1 14 ? -25.078 7.602 4.41 1 46.47 14 GLN B N 1
ATOM 2685 C CA . GLN B 1 14 ? -24.281 8.758 4.805 1 46.47 14 GLN B CA 1
ATOM 2686 C C . GLN B 1 14 ? -25.156 9.961 5.113 1 46.47 14 GLN B C 1
ATOM 2688 O O . GLN B 1 14 ? -24.906 10.695 6.066 1 46.47 14 GLN B O 1
ATOM 2693 N N . ARG B 1 15 ? -26.234 9.961 4.316 1 48.72 15 ARG B N 1
ATOM 2694 C CA . ARG B 1 15 ? -27.188 11.031 4.559 1 48.72 15 ARG B CA 1
ATOM 2695 C C . ARG B 1 15 ? -27.969 10.789 5.848 1 48.72 15 ARG B C 1
ATOM 2697 O O . ARG B 1 15 ? -28.219 11.719 6.613 1 48.72 15 ARG B O 1
ATOM 2704 N N . PHE B 1 16 ? -28.25 9.586 5.984 1 47.66 16 PHE B N 1
ATOM 2705 C CA . PHE B 1 16 ? -29.016 9.289 7.195 1 47.66 16 PHE B CA 1
ATOM 2706 C C . PHE B 1 16 ? -28.156 9.523 8.438 1 47.66 16 PHE B C 1
ATOM 2708 O O . PHE B 1 16 ? -28.656 10.055 9.438 1 47.66 16 PHE B O 1
ATOM 2715 N N . ARG B 1 17 ? -26.953 9.102 8.461 1 46.12 17 ARG B N 1
ATOM 2716 C CA . ARG B 1 17 ? -26.078 9.367 9.586 1 46.12 17 ARG B CA 1
ATOM 2717 C C . ARG B 1 17 ? -25.875 10.867 9.789 1 46.12 17 ARG B C 1
ATOM 2719 O O . ARG B 1 17 ? -25.906 11.352 10.922 1 46.12 17 ARG B O 1
ATOM 2726 N N . LYS B 1 18 ? -25.672 11.531 8.734 1 47.56 18 LYS B N 1
ATOM 2727 C CA . LYS B 1 18 ? -25.625 12.984 8.852 1 47.56 18 LYS B CA 1
ATOM 2728 C C . LYS B 1 18 ? -26.922 13.539 9.438 1 47.56 18 LYS B C 1
ATOM 2730 O O . LYS B 1 18 ? -26.891 14.461 10.258 1 47.56 18 LYS B O 1
ATOM 2735 N N . LYS B 1 19 ? -27.984 12.961 9.07 1 45.66 19 LYS B N 1
ATOM 2736 C CA . LYS B 1 19 ? -29.266 13.422 9.578 1 45.66 19 LYS B CA 1
ATOM 2737 C C . LYS B 1 19 ? -29.422 13.086 11.062 1 45.66 19 LYS B C 1
ATOM 2739 O O . LYS B 1 19 ? -30 13.867 11.828 1 45.66 19 LYS B O 1
ATOM 2744 N N . LEU B 1 20 ? -29 11.93 11.359 1 45.78 20 LEU B N 1
ATOM 2745 C CA . LEU B 1 20 ? -29.125 11.641 12.789 1 45.78 20 LEU B CA 1
ATOM 2746 C C . LEU B 1 20 ? -28.266 12.586 13.609 1 45.78 20 LEU B C 1
ATOM 2748 O O . LEU B 1 20 ? -28.672 13.031 14.688 1 45.78 20 LEU B O 1
ATOM 2752 N N . VAL B 1 21 ? -27.047 12.789 13.156 1 45.97 21 VAL B N 1
ATOM 2753 C CA . VAL B 1 21 ? -26.25 13.82 13.805 1 45.97 21 VAL B CA 1
ATOM 2754 C C . VAL B 1 21 ? -26.984 15.156 13.758 1 45.97 21 VAL B C 1
ATOM 2756 O O . VAL B 1 21 ? -26.906 15.938 14.703 1 45.97 21 VAL B O 1
ATOM 2759 N N . ASP B 1 22 ? -27.719 15.234 12.734 1 45.34 22 ASP B N 1
ATOM 2760 C CA . ASP B 1 22 ? -28.516 16.453 12.688 1 45.34 22 ASP B CA 1
ATOM 2761 C C . ASP B 1 22 ? -29.594 16.438 13.758 1 45.34 22 ASP B C 1
ATOM 2763 O O . ASP B 1 22 ? -30.141 17.484 14.109 1 45.34 22 ASP B O 1
ATOM 2767 N N . LEU B 1 23 ? -29.906 15.336 14.148 1 46.38 23 LEU B N 1
ATOM 2768 C CA . LEU B 1 23 ? -30.969 15.359 15.141 1 46.38 23 LEU B CA 1
ATOM 2769 C C . LEU B 1 23 ? -30.438 15.734 16.516 1 46.38 23 LEU B C 1
ATOM 2771 O O . LEU B 1 23 ? -31.203 15.992 17.438 1 46.38 23 LEU B O 1
ATOM 2775 N N . THR B 1 24 ? -29.219 15.562 16.812 1 47.72 24 THR B N 1
ATOM 2776 C CA . THR B 1 24 ? -28.703 16.031 18.109 1 47.72 24 THR B CA 1
ATOM 2777 C C . THR B 1 24 ? -28.672 17.547 18.156 1 47.72 24 THR B C 1
ATOM 2779 O O . THR B 1 24 ? -28.172 18.188 17.234 1 47.72 24 THR B O 1
ATOM 2782 N N . PRO B 1 25 ? -29.391 18.141 19.047 1 50.59 25 PRO B N 1
ATOM 2783 C CA . PRO B 1 25 ? -29.266 19.594 19.141 1 50.59 25 PRO B CA 1
ATOM 2784 C C . PRO B 1 25 ? -27.812 20.062 19.109 1 50.59 25 PRO B C 1
ATOM 2786 O O . PRO B 1 25 ? -26.938 19.422 19.703 1 50.59 25 PRO B O 1
ATOM 2789 N N . VAL B 1 26 ? -27.469 20.859 18.219 1 55.62 26 VAL B N 1
ATOM 2790 C CA . VAL B 1 26 ? -26.172 21.5 18.031 1 55.62 26 VAL B CA 1
ATOM 2791 C C . VAL B 1 26 ? -25.516 21.781 19.375 1 55.62 26 VAL B C 1
ATOM 2793 O O . VAL B 1 26 ? -24.297 21.656 19.531 1 55.62 26 VAL B O 1
ATOM 2796 N N . ALA B 1 27 ? -26.5 22.016 20.406 1 57.41 27 ALA B N 1
ATOM 2797 C CA . ALA B 1 27 ? -26.031 22.391 21.75 1 57.41 27 ALA B CA 1
ATOM 2798 C C . ALA B 1 27 ? -25.391 21.188 22.438 1 57.41 27 ALA B C 1
ATOM 2800 O O . ALA B 1 27 ? -24.531 21.359 23.312 1 57.41 27 ALA B O 1
ATOM 2801 N N . LEU B 1 28 ? -25.734 20.016 22.062 1 65.06 28 LEU B N 1
ATOM 2802 C CA . LEU B 1 28 ? -25.25 18.859 22.797 1 65.06 28 LEU B CA 1
ATOM 2803 C C . LEU B 1 28 ? -24.016 18.266 22.125 1 65.06 28 LEU B C 1
ATOM 2805 O O . LEU B 1 28 ? -23.406 17.328 22.656 1 65.06 28 LEU B O 1
ATOM 2809 N N . TYR B 1 29 ? -23.594 18.984 21.156 1 72.06 29 TYR B N 1
ATOM 2810 C CA . TYR B 1 29 ? -22.5 18.438 20.344 1 72.06 29 TYR B CA 1
ATOM 2811 C C . TYR B 1 29 ? -21.203 18.375 21.156 1 72.06 29 TYR B C 1
ATOM 2813 O O . TYR B 1 29 ? -20.516 17.344 21.141 1 72.06 29 TYR B O 1
ATOM 2821 N N . PRO B 1 30 ? -21.094 19.406 22.062 1 79.25 30 PRO B N 1
ATOM 2822 C CA . PRO B 1 30 ? -19.844 19.328 22.812 1 79.25 30 PRO B CA 1
ATOM 2823 C C . PRO B 1 30 ? -19.844 18.203 23.844 1 79.25 30 PRO B C 1
ATOM 2825 O O . PRO B 1 30 ? -18.812 17.547 24.047 1 79.25 30 PRO B O 1
ATOM 2828 N N . ILE B 1 31 ? -20.953 17.984 24.453 1 85 31 ILE B N 1
ATOM 2829 C CA . ILE B 1 31 ? -21.047 16.953 25.484 1 85 31 ILE B CA 1
ATOM 2830 C C . ILE B 1 31 ? -20.922 15.57 24.844 1 85 31 ILE B C 1
ATOM 2832 O O . ILE B 1 31 ? -20.203 14.703 25.359 1 85 31 ILE B O 1
ATOM 2836 N N . VAL B 1 32 ? -21.594 15.398 23.797 1 88.31 32 VAL B N 1
ATOM 2837 C CA . VAL B 1 32 ? -21.547 14.117 23.109 1 88.31 32 VAL B CA 1
ATOM 2838 C C . VAL B 1 32 ? -20.125 13.82 22.641 1 88.31 32 VAL B C 1
ATOM 2840 O O . VAL B 1 32 ? -19.656 12.688 22.75 1 88.31 32 VAL B O 1
ATOM 2843 N N . ARG B 1 33 ? -19.531 14.852 22.203 1 90.31 33 ARG B N 1
ATOM 2844 C CA . ARG B 1 33 ? -18.141 14.703 21.75 1 90.31 33 ARG B CA 1
ATOM 2845 C C . ARG B 1 33 ? -17.25 14.273 22.906 1 90.31 33 ARG B C 1
ATOM 2847 O O . ARG B 1 33 ? -16.453 13.336 22.766 1 90.31 33 ARG B O 1
ATOM 2854 N N . THR B 1 34 ? -17.453 14.906 24.016 1 92.38 34 THR B N 1
ATOM 2855 C CA . THR B 1 34 ? -16.641 14.586 25.188 1 92.38 34 THR B CA 1
ATOM 2856 C C . THR B 1 34 ? -16.906 13.164 25.672 1 92.38 34 THR B C 1
ATOM 2858 O O . THR B 1 34 ? -15.984 12.422 25.984 1 92.38 34 THR B O 1
ATOM 2861 N N . LEU B 1 35 ? -18.109 12.828 25.656 1 93.31 35 LEU B N 1
ATOM 2862 C CA . LEU B 1 35 ? -18.484 11.484 26.109 1 93.31 35 LEU B CA 1
ATOM 2863 C C . LEU B 1 35 ? -17.922 10.43 25.156 1 93.31 35 LEU B C 1
ATOM 2865 O O . LEU B 1 35 ? -17.484 9.359 25.609 1 93.31 35 LEU B O 1
ATOM 2869 N N . THR B 1 36 ? -18 10.727 23.906 1 94.25 36 THR B N 1
ATOM 2870 C CA . THR B 1 36 ? -17.469 9.805 22.906 1 94.25 36 THR B CA 1
ATOM 2871 C C . THR B 1 36 ? -15.969 9.609 23.109 1 94.25 36 THR B C 1
ATOM 2873 O O . THR B 1 36 ? -15.477 8.477 23.094 1 94.25 36 THR B O 1
ATOM 2876 N N . ILE B 1 37 ? -15.281 10.68 23.375 1 95.5 37 ILE B N 1
ATOM 2877 C CA . ILE B 1 37 ? -13.844 10.625 23.578 1 95.5 37 ILE B CA 1
ATOM 2878 C C . ILE B 1 37 ? -13.531 9.797 24.828 1 95.5 37 ILE B C 1
ATOM 2880 O O . ILE B 1 37 ? -12.672 8.906 24.797 1 95.5 37 ILE B O 1
ATOM 2884 N N . GLU B 1 38 ? -14.289 10.062 25.891 1 95.62 38 GLU B N 1
ATOM 2885 C CA . GLU B 1 38 ? -14.062 9.344 27.141 1 95.62 38 GLU B CA 1
ATOM 2886 C C . GLU B 1 38 ? -14.383 7.859 26.984 1 95.62 38 GLU B C 1
ATOM 2888 O O . GLU B 1 38 ? -13.68 7.012 27.547 1 95.62 38 GLU B O 1
ATOM 2893 N N . ALA B 1 39 ? -15.375 7.562 26.266 1 95.94 39 ALA B N 1
ATOM 2894 C CA . ALA B 1 39 ? -15.734 6.168 26.016 1 95.94 39 ALA B CA 1
ATOM 2895 C C . ALA B 1 39 ? -14.633 5.457 25.234 1 95.94 39 ALA B C 1
ATOM 2897 O O . ALA B 1 39 ? -14.266 4.324 25.562 1 95.94 39 ALA B O 1
ATOM 2898 N N . LEU B 1 40 ? -14.125 6.113 24.219 1 96.06 40 LEU B N 1
ATOM 2899 C CA . LEU B 1 40 ? -13.078 5.527 23.391 1 96.06 40 LEU B CA 1
ATOM 2900 C C . LEU B 1 40 ? -11.805 5.309 24.203 1 96.06 40 LEU B C 1
ATOM 2902 O O . LEU B 1 40 ? -11.07 4.352 23.953 1 96.06 40 LEU B O 1
ATOM 2906 N N . LYS B 1 41 ? -11.602 6.129 25.172 1 96.25 41 LYS B N 1
ATOM 2907 C CA . LYS B 1 41 ? -10.398 6.059 26 1 96.25 41 LYS B CA 1
ATOM 2908 C C . LYS B 1 41 ? -10.398 4.805 26.859 1 96.25 41 LYS B C 1
ATOM 2910 O O . LYS B 1 41 ? -9.367 4.426 27.422 1 96.25 41 LYS B O 1
ATOM 2915 N N . LEU B 1 42 ? -11.5 4.148 26.938 1 94.81 42 LEU B N 1
ATOM 2916 C CA . LEU B 1 42 ? -11.594 2.922 27.719 1 94.81 42 LEU B CA 1
ATOM 2917 C C . LEU B 1 42 ? -10.906 1.763 27.016 1 94.81 42 LEU B C 1
ATOM 2919 O O . LEU B 1 42 ? -10.609 0.738 27.625 1 94.81 42 LEU B O 1
ATOM 2923 N N . GLY B 1 43 ? -10.648 1.871 25.703 1 94.19 43 GLY B N 1
ATOM 2924 C CA . GLY B 1 43 ? -9.914 0.869 24.953 1 94.19 43 GLY B CA 1
ATOM 2925 C C . GLY B 1 43 ? -8.516 1.308 24.578 1 94.19 43 GLY B C 1
ATOM 2926 O O . GLY B 1 43 ? -8.094 2.416 24.906 1 94.19 43 GLY B O 1
ATOM 2927 N N . PRO B 1 44 ? -7.789 0.426 23.953 1 94.81 44 PRO B N 1
ATOM 2928 C CA . PRO B 1 44 ? -6.465 0.829 23.469 1 94.81 44 PRO B CA 1
ATOM 2929 C C . PRO B 1 44 ? -6.527 1.982 22.469 1 94.81 44 PRO B C 1
ATOM 2931 O O . PRO B 1 44 ? -7.469 2.07 21.672 1 94.81 44 PRO B O 1
ATOM 2934 N N . ILE B 1 45 ? -5.602 2.84 22.516 1 96.5 45 ILE B N 1
ATOM 2935 C CA . ILE B 1 45 ? -5.527 4.004 21.641 1 96.5 45 ILE B CA 1
ATOM 2936 C C . ILE B 1 45 ? -4.387 3.826 20.641 1 96.5 45 ILE B C 1
ATOM 2938 O O . ILE B 1 45 ? -3.258 3.518 21.031 1 96.5 45 ILE B O 1
ATOM 2942 N N . PRO B 1 46 ? -4.715 3.947 19.375 1 96 46 PRO B N 1
ATOM 2943 C CA . PRO B 1 46 ? -3.598 3.906 18.422 1 96 46 PRO B CA 1
ATOM 2944 C C . PRO B 1 46 ? -2.551 4.98 18.688 1 96 46 PRO B C 1
ATOM 2946 O O . PRO B 1 46 ? -2.896 6.105 19.062 1 96 46 PRO B O 1
ATOM 2949 N N . LYS B 1 47 ? -1.285 4.648 18.484 1 95.56 47 LYS B N 1
ATOM 2950 C CA . LYS B 1 47 ? -0.192 5.57 18.766 1 95.56 47 LYS B CA 1
ATOM 2951 C C . LYS B 1 47 ? 0.096 6.477 17.578 1 95.56 47 LYS B C 1
ATOM 2953 O O . LYS B 1 47 ? 0.419 7.652 17.75 1 95.56 47 LYS B O 1
ATOM 2958 N N . HIS B 1 48 ? 0.02 5.949 16.344 1 96.69 48 HIS B N 1
ATOM 2959 C CA . HIS B 1 48 ? 0.385 6.676 15.141 1 96.69 48 HIS B CA 1
ATOM 2960 C C . HIS B 1 48 ? -0.657 6.48 14.039 1 96.69 48 HIS B C 1
ATOM 2962 O O . HIS B 1 48 ? -0.82 5.375 13.523 1 96.69 48 HIS B O 1
ATOM 2968 N N . ILE B 1 49 ? -1.361 7.543 13.688 1 97.81 49 ILE B N 1
ATOM 2969 C CA . ILE B 1 49 ? -2.357 7.543 12.625 1 97.81 49 ILE B CA 1
ATOM 2970 C C . ILE B 1 49 ? -1.916 8.484 11.5 1 97.81 49 ILE B C 1
ATOM 2972 O O . ILE B 1 49 ? -1.397 9.57 11.766 1 97.81 49 ILE B O 1
ATOM 2976 N N . SER B 1 50 ? -2.082 8.008 10.289 1 97.88 50 SER B N 1
ATOM 2977 C CA . SER B 1 50 ? -1.742 8.859 9.156 1 97.88 50 SER B CA 1
ATOM 2978 C C . SER B 1 50 ? -2.947 9.07 8.242 1 97.88 50 SER B C 1
ATOM 2980 O O . SER B 1 50 ? -3.881 8.266 8.242 1 97.88 50 SER B O 1
ATOM 2982 N N . PHE B 1 51 ? -2.91 10.227 7.465 1 97.94 51 PHE B N 1
ATOM 2983 C CA . PHE B 1 51 ? -4.059 10.586 6.641 1 97.94 51 PHE B CA 1
ATOM 2984 C C . PHE B 1 51 ? -3.613 10.992 5.242 1 97.94 51 PHE B C 1
ATOM 2986 O O . PHE B 1 51 ? -2.645 11.742 5.086 1 97.94 51 PHE B O 1
ATOM 2993 N N . ILE B 1 52 ? -4.199 10.43 4.297 1 96.56 52 ILE B N 1
ATOM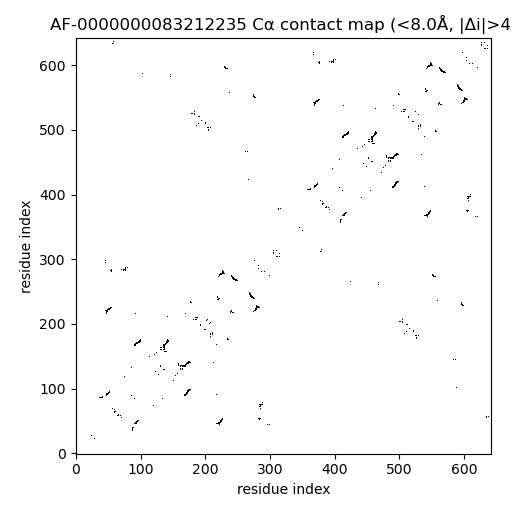 2994 C CA . ILE B 1 52 ? -4.234 11 2.957 1 96.56 52 ILE B CA 1
ATOM 2995 C C . ILE B 1 52 ? -5.508 11.828 2.783 1 96.56 52 ILE B C 1
ATOM 2997 O O . ILE B 1 52 ? -6.609 11.281 2.74 1 96.56 52 ILE B O 1
ATOM 3001 N N . MET B 1 53 ? -5.398 13.086 2.643 1 96.12 53 MET B N 1
ATOM 3002 C CA . MET B 1 53 ? -6.508 14.039 2.691 1 96.12 53 MET B CA 1
ATOM 3003 C C . MET B 1 53 ? -7.02 14.344 1.289 1 96.12 53 MET B C 1
ATOM 3005 O O . MET B 1 53 ? -6.961 15.492 0.842 1 96.12 53 MET B O 1
ATOM 3009 N N . ASP B 1 54 ? -7.598 13.367 0.716 1 94.25 54 ASP B N 1
ATOM 3010 C CA . ASP B 1 54 ? -8.047 13.43 -0.669 1 94.25 54 ASP B CA 1
ATOM 3011 C C . ASP B 1 54 ? -9.477 13.977 -0.756 1 94.25 54 ASP B C 1
ATOM 3013 O O . ASP B 1 54 ? -10.25 13.844 0.191 1 94.25 54 ASP B O 1
ATOM 3017 N N . GLY B 1 55 ? -9.812 14.68 -1.865 1 94.69 55 GLY B N 1
ATOM 3018 C CA . GLY B 1 55 ? -11.188 15.047 -2.156 1 94.69 55 GLY B CA 1
ATOM 3019 C C . GLY B 1 55 ? -11.445 16.547 -2.072 1 94.69 55 GLY B C 1
ATOM 3020 O O . GLY B 1 55 ? -12.57 17 -2.25 1 94.69 55 GLY B O 1
ATOM 3021 N N . ASN B 1 56 ? -10.398 17.391 -1.877 1 91.56 56 ASN B N 1
ATOM 3022 C CA . ASN B 1 56 ? -10.578 18.828 -1.744 1 91.56 56 ASN B CA 1
ATOM 3023 C C . ASN B 1 56 ? -11.102 19.453 -3.035 1 91.56 56 ASN B C 1
ATOM 3025 O O . ASN B 1 56 ? -12.062 20.219 -3.014 1 91.56 56 ASN B O 1
ATOM 3029 N N . ARG B 1 57 ? -10.516 19.094 -4.133 1 88.88 57 ARG B N 1
ATOM 3030 C CA . ARG B 1 57 ? -10.898 19.672 -5.418 1 88.88 57 ARG B CA 1
ATOM 3031 C C . ARG B 1 57 ? -12.281 19.172 -5.84 1 88.88 57 ARG B C 1
ATOM 3033 O O . ARG B 1 57 ? -13.109 19.969 -6.305 1 88.88 57 ARG B O 1
ATOM 3040 N N . ARG B 1 58 ? -12.5 17.922 -5.711 1 92.69 58 ARG B N 1
ATOM 3041 C CA . ARG B 1 58 ? -13.812 17.375 -6.051 1 92.69 58 ARG B CA 1
ATOM 3042 C C . ARG B 1 58 ? -14.906 18 -5.199 1 92.69 58 ARG B C 1
ATOM 3044 O O . ARG B 1 58 ? -15.984 18.328 -5.707 1 92.69 58 ARG B O 1
ATOM 3051 N N . TYR B 1 59 ? -14.648 18.172 -3.967 1 95.06 59 TYR B N 1
ATOM 3052 C CA . TYR B 1 59 ? -15.562 18.859 -3.061 1 95.06 59 TYR B CA 1
ATOM 3053 C C . TYR B 1 59 ? -15.883 20.25 -3.57 1 95.06 59 TYR B C 1
ATOM 3055 O O . TYR B 1 59 ? -17.047 20.672 -3.59 1 95.06 59 TYR B O 1
ATOM 3063 N N . SER B 1 60 ? -14.828 20.984 -3.949 1 93.69 60 SER B N 1
ATOM 3064 C CA . SER B 1 60 ? -15.008 22.344 -4.445 1 93.69 60 SER B CA 1
ATOM 3065 C C . SER B 1 60 ? -15.945 22.375 -5.652 1 93.69 60 SER B C 1
ATOM 3067 O O . SER B 1 60 ? -16.828 23.219 -5.734 1 93.69 60 SER B O 1
ATOM 3069 N N . ARG B 1 61 ? -15.719 21.438 -6.562 1 93.19 61 ARG B N 1
ATOM 3070 C CA . ARG B 1 61 ? -16.531 21.344 -7.766 1 93.19 61 ARG B CA 1
ATOM 3071 C C . ARG B 1 61 ? -17.984 21.031 -7.418 1 93.19 61 ARG B C 1
ATOM 3073 O O . ARG B 1 61 ? -18.906 21.672 -7.926 1 93.19 61 ARG B O 1
ATOM 3080 N N . GLU B 1 62 ? -18.172 20.094 -6.551 1 94 62 GLU B N 1
ATOM 3081 C CA . GLU B 1 62 ? -19.516 19.656 -6.148 1 94 62 GLU B CA 1
ATOM 3082 C C . GLU B 1 62 ? -20.266 20.797 -5.449 1 94 62 GLU B C 1
ATOM 3084 O O . GLU B 1 62 ? -21.484 20.922 -5.609 1 94 62 GLU B O 1
ATOM 3089 N N . GLN B 1 63 ? -19.531 21.609 -4.688 1 95.62 63 GLN B N 1
ATOM 3090 C CA . GLN B 1 63 ? -20.156 22.672 -3.9 1 95.62 63 GLN B CA 1
ATOM 3091 C C . GLN B 1 63 ? -20.234 23.969 -4.695 1 95.62 63 GLN B C 1
ATOM 3093 O O . GLN B 1 63 ? -20.828 24.953 -4.246 1 95.62 63 GLN B O 1
ATOM 3098 N N . GLY B 1 64 ? -19.578 23.984 -5.859 1 95.56 64 GLY B N 1
ATOM 3099 C CA . GLY B 1 64 ? -19.562 25.203 -6.672 1 95.56 64 GLY B CA 1
ATOM 3100 C C . GLY B 1 64 ? -18.719 26.312 -6.07 1 95.56 64 GLY B C 1
ATOM 3101 O O . GLY B 1 64 ? -19.094 27.484 -6.152 1 95.56 64 GLY B O 1
ATOM 3102 N N . ILE B 1 65 ? -17.688 26.016 -5.395 1 94.94 65 ILE B N 1
ATOM 3103 C CA . ILE B 1 65 ? -16.797 27 -4.789 1 94.94 65 ILE B CA 1
ATOM 3104 C C . ILE B 1 65 ? -15.414 26.906 -5.41 1 94.94 65 ILE B C 1
ATOM 3106 O O . ILE B 1 65 ? -15.141 25.984 -6.184 1 94.94 65 ILE B O 1
ATOM 3110 N N . SER B 1 66 ? -14.641 27.922 -5.113 1 90.31 66 SER B N 1
ATOM 3111 C CA . SER B 1 66 ? -13.289 27.906 -5.664 1 90.31 66 SER B CA 1
ATOM 3112 C C . SER B 1 66 ? -12.453 26.781 -5.055 1 90.31 66 SER B C 1
ATOM 3114 O O . 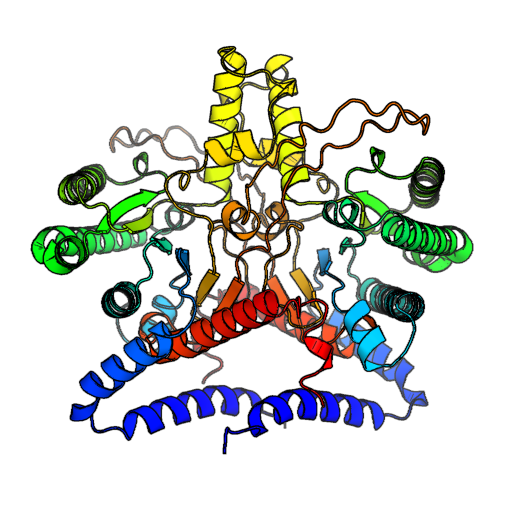SER B 1 66 ? -12.727 26.344 -3.938 1 90.31 66 SER B O 1
ATOM 3116 N N . ILE B 1 67 ? -11.492 26.328 -5.75 1 86.88 67 ILE B N 1
ATOM 3117 C CA . ILE B 1 67 ? -10.562 25.312 -5.281 1 86.88 67 ILE B CA 1
ATOM 3118 C C . ILE B 1 67 ? -9.898 25.766 -3.986 1 86.88 67 ILE B C 1
ATOM 3120 O O . ILE B 1 67 ? -9.719 24.969 -3.059 1 86.88 67 ILE B O 1
ATOM 3124 N N . GLN B 1 68 ? -9.594 27.031 -3.893 1 84.81 68 GLN B N 1
ATOM 3125 C CA . GLN B 1 68 ? -8.977 27.594 -2.699 1 84.81 68 GLN B CA 1
ATOM 3126 C C . GLN B 1 68 ? -9.898 27.469 -1.487 1 84.81 68 GLN B C 1
ATOM 3128 O O . GLN B 1 68 ? -9.445 27.141 -0.39 1 84.81 68 GLN B O 1
ATOM 3133 N N . GLN B 1 69 ? -11.141 27.688 -1.709 1 89.88 69 GLN B N 1
ATOM 3134 C CA . GLN B 1 69 ? -12.109 27.578 -0.623 1 89.88 69 GLN B CA 1
ATOM 3135 C C . GLN B 1 69 ? -12.25 26.125 -0.167 1 89.88 69 GLN B C 1
ATOM 3137 O O . GLN B 1 69 ? -12.398 25.859 1.026 1 89.88 69 GLN B O 1
ATOM 3142 N N . GLY B 1 70 ? -12.25 25.266 -1.094 1 91.12 70 GLY B N 1
ATOM 3143 C CA . GLY B 1 70 ? -12.281 23.844 -0.749 1 91.12 70 GLY B CA 1
ATOM 3144 C C . GLY B 1 70 ? -11.109 23.406 0.102 1 91.12 70 GLY B C 1
ATOM 3145 O O . GLY B 1 70 ? -11.281 22.703 1.1 1 91.12 70 GLY B O 1
ATOM 3146 N N . HIS B 1 71 ? -9.945 23.875 -0.283 1 88.56 71 HIS B N 1
ATOM 3147 C CA . HIS B 1 71 ? -8.75 23.547 0.491 1 88.56 71 HIS B CA 1
ATOM 3148 C C . HIS B 1 71 ? -8.797 24.188 1.873 1 88.56 71 HIS B C 1
ATOM 3150 O O . HIS B 1 71 ? -8.312 23.625 2.848 1 88.56 71 HIS B O 1
ATOM 3156 N N . PHE B 1 72 ? -9.344 25.359 1.939 1 86.81 72 PHE B N 1
ATOM 3157 C CA . PHE B 1 72 ? -9.5 26.016 3.232 1 86.81 72 PHE B CA 1
ATOM 3158 C C . PHE B 1 72 ? -10.406 25.219 4.148 1 86.81 72 PHE B C 1
ATOM 3160 O O . PHE B 1 72 ? -10.094 25.016 5.32 1 86.81 72 PHE B O 1
ATOM 3167 N N . ARG B 1 73 ? -11.461 24.766 3.609 1 92.31 73 ARG B N 1
ATOM 3168 C CA . ARG B 1 73 ? -12.367 23.938 4.391 1 92.31 73 ARG B CA 1
ATOM 3169 C C . ARG B 1 73 ? -11.703 22.625 4.793 1 92.31 73 ARG B C 1
ATOM 3171 O O . ARG B 1 73 ? -11.953 22.094 5.879 1 92.31 73 ARG B O 1
ATOM 3178 N N . GLY B 1 74 ? -10.93 22.109 3.895 1 93.31 74 GLY B N 1
ATOM 3179 C CA . GLY B 1 74 ? -10.125 20.953 4.246 1 93.31 74 GLY B CA 1
ATOM 3180 C C . GLY B 1 74 ? -9.195 21.203 5.422 1 93.31 74 GLY B C 1
ATOM 3181 O O . GLY B 1 74 ? -9.047 20.344 6.297 1 93.31 74 GLY B O 1
ATOM 3182 N N . PHE B 1 75 ? -8.617 22.375 5.453 1 88.56 75 PHE B N 1
ATOM 3183 C CA . PHE B 1 75 ? -7.734 22.75 6.547 1 88.56 75 PHE B CA 1
ATOM 3184 C C . PHE B 1 75 ? -8.5 22.828 7.863 1 88.56 75 PHE B C 1
ATOM 3186 O O . PHE B 1 75 ? -8.008 22.375 8.898 1 88.56 75 PHE B O 1
ATOM 3193 N N . LEU B 1 76 ? -9.648 23.344 7.82 1 89.5 76 LEU B N 1
ATOM 3194 C CA . LEU B 1 76 ? -10.484 23.406 9.016 1 89.5 76 LEU B CA 1
ATOM 3195 C C . LEU B 1 76 ? -10.828 22 9.516 1 89.5 76 LEU B C 1
ATOM 3197 O O . LEU B 1 76 ? -10.844 21.75 10.727 1 89.5 76 LEU B O 1
ATOM 3201 N N . SER B 1 77 ? -11.125 21.172 8.57 1 94.12 77 SER B N 1
ATOM 3202 C CA . SER B 1 77 ? -11.406 19.781 8.922 1 94.12 77 SER B CA 1
ATOM 3203 C C . SER B 1 77 ? -10.195 19.125 9.594 1 94.12 77 SER B C 1
ATOM 3205 O O . SER B 1 77 ? -10.352 18.391 10.578 1 94.12 77 SER B O 1
ATOM 3207 N N . LEU B 1 78 ? -9.008 19.406 9.094 1 93.31 78 LEU B N 1
ATOM 3208 C CA . LEU B 1 78 ? -7.785 18.891 9.688 1 93.31 78 LEU B CA 1
ATOM 3209 C C . LEU B 1 78 ? -7.621 19.375 11.117 1 93.31 78 LEU B C 1
ATOM 3211 O O . LEU B 1 78 ? -7.324 18.594 12.023 1 93.31 78 LEU B O 1
ATOM 3215 N N . LYS B 1 79 ? -7.809 20.641 11.305 1 89.31 79 LYS B N 1
ATOM 3216 C CA . LYS B 1 79 ? -7.664 21.219 12.633 1 89.31 79 LYS B CA 1
ATOM 3217 C C . LYS B 1 79 ? -8.609 20.562 13.633 1 89.31 79 LYS B C 1
ATOM 3219 O O . LYS B 1 79 ? -8.195 20.203 14.742 1 89.31 79 LYS B O 1
ATOM 3224 N N . ARG B 1 80 ? -9.867 20.344 13.25 1 91.62 80 ARG B N 1
ATOM 3225 C CA . ARG B 1 80 ? -10.859 19.703 14.117 1 91.62 80 ARG B CA 1
ATOM 3226 C C . ARG B 1 80 ? -10.484 18.25 14.414 1 91.62 80 ARG B C 1
ATOM 3228 O O . ARG B 1 80 ? -10.602 17.797 15.547 1 91.62 80 ARG B O 1
ATOM 3235 N N . LEU B 1 81 ? -10.062 17.656 13.406 1 95.19 81 LEU B N 1
ATOM 3236 C CA . LEU B 1 81 ? -9.688 16.266 13.562 1 95.19 81 LEU B CA 1
ATOM 3237 C C . LEU B 1 81 ? -8.492 16.109 14.492 1 95.19 81 LEU B C 1
ATOM 3239 O O . LEU B 1 81 ? -8.461 15.219 15.336 1 95.19 81 LEU B O 1
ATOM 3243 N N . LEU B 1 82 ? -7.484 17.016 14.32 1 93.81 82 LEU B N 1
ATOM 3244 C CA . LEU B 1 82 ? -6.297 16.984 15.164 1 93.81 82 LEU B CA 1
ATOM 3245 C C . LEU B 1 82 ? -6.668 17.188 16.625 1 93.81 82 LEU B C 1
ATOM 3247 O O . LEU B 1 82 ? -6.172 16.469 17.5 1 93.81 82 LEU B O 1
ATOM 3251 N N . GLU B 1 83 ? -7.539 18.047 16.891 1 91.19 83 GLU B N 1
ATOM 3252 C CA . GLU B 1 83 ? -7.965 18.297 18.266 1 91.19 83 GLU B CA 1
ATOM 3253 C C . GLU B 1 83 ? -8.641 17.062 18.859 1 91.19 83 GLU B C 1
ATOM 3255 O O . GLU B 1 83 ? -8.367 16.672 20 1 91.19 83 GLU B O 1
ATOM 3260 N N . PHE B 1 84 ? -9.547 16.5 18.125 1 95 84 PHE B N 1
ATOM 3261 C CA . PHE B 1 84 ? -10.234 15.281 18.531 1 95 84 PHE B CA 1
ATOM 3262 C C . PHE B 1 84 ? -9.242 14.172 18.859 1 95 84 PHE B C 1
ATOM 3264 O O . PHE B 1 84 ? -9.305 13.562 19.922 1 95 84 PHE B O 1
ATOM 3271 N N . LEU B 1 85 ? -8.266 13.93 17.938 1 97.31 85 LEU B N 1
ATOM 3272 C CA . LEU B 1 85 ? -7.316 12.828 18.078 1 97.31 85 LEU B CA 1
ATOM 3273 C C . LEU B 1 85 ? -6.355 13.078 19.234 1 97.31 85 LEU B C 1
ATOM 3275 O O . LEU B 1 85 ? -6.008 12.156 19.969 1 97.31 85 LEU B O 1
ATOM 3279 N N . LEU B 1 86 ? -5.91 14.336 19.391 1 95.19 86 LEU B N 1
ATOM 3280 C CA . LEU B 1 86 ? -5.008 14.68 20.484 1 95.19 86 LEU B CA 1
ATOM 3281 C C . LEU B 1 86 ? -5.707 14.539 21.828 1 95.19 86 LEU B C 1
ATOM 3283 O O . LEU B 1 86 ? -5.121 14.039 22.797 1 95.19 86 LEU B O 1
ATOM 3287 N N . ARG B 1 87 ? -6.961 14.898 21.906 1 94.88 87 ARG B N 1
ATOM 3288 C CA . ARG B 1 87 ? -7.742 14.703 23.125 1 94.88 87 ARG B CA 1
ATOM 3289 C C . ARG B 1 87 ? -7.918 13.219 23.422 1 94.88 87 ARG B C 1
ATOM 3291 O O . ARG B 1 87 ? -7.953 12.82 24.594 1 94.88 87 ARG B O 1
ATOM 3298 N N . LEU B 1 88 ? -8.094 12.469 22.375 1 97 88 LEU B N 1
ATOM 3299 C CA . LEU B 1 88 ? -8.242 11.031 22.516 1 97 88 LEU B CA 1
ATOM 3300 C C . LEU B 1 88 ? -6.961 10.398 23.047 1 97 88 LEU B C 1
ATOM 3302 O O . LEU B 1 88 ? -7.004 9.352 23.703 1 97 88 LEU B O 1
ATOM 3306 N N . GLY B 1 89 ? -5.82 11.031 22.719 1 96.81 89 GLY B N 1
ATOM 3307 C CA . GLY B 1 89 ? -4.551 10.531 23.219 1 96.81 89 GLY B CA 1
ATOM 3308 C C . GLY B 1 89 ? -3.646 9.992 22.141 1 96.81 89 GLY B C 1
ATOM 3309 O O . GLY B 1 89 ? -2.639 9.344 22.422 1 96.81 89 GLY B O 1
ATOM 3310 N N . VAL B 1 90 ? -4.039 10.203 20.891 1 97.69 90 VAL B N 1
ATOM 3311 C CA . VAL B 1 90 ? -3.148 9.836 19.797 1 97.69 90 VAL B CA 1
ATOM 3312 C C . VAL B 1 90 ? -1.917 10.742 19.812 1 97.69 90 VAL B C 1
ATOM 3314 O O . VAL B 1 90 ? -2.033 11.961 19.656 1 97.69 90 VAL B O 1
ATOM 3317 N N . SER B 1 91 ? -0.748 10.164 19.922 1 96.5 91 SER B N 1
ATOM 3318 C CA . SER B 1 91 ? 0.449 10.961 20.172 1 96.5 91 SER B CA 1
ATOM 3319 C C . SER B 1 91 ? 1.156 11.312 18.859 1 96.5 91 SER B C 1
ATOM 3321 O O . SER B 1 91 ? 1.852 12.32 18.781 1 96.5 91 SER B O 1
ATOM 3323 N N . HIS B 1 92 ? 1.017 10.477 17.859 1 97.44 92 HIS B N 1
ATOM 3324 C CA . HIS B 1 92 ? 1.697 10.727 16.594 1 97.44 92 HIS B CA 1
ATOM 3325 C C . HIS B 1 92 ? 0.711 10.734 15.422 1 97.44 92 HIS B C 1
ATOM 3327 O O . HIS B 1 92 ? -0.109 9.82 15.297 1 97.44 92 HIS B O 1
ATOM 3333 N N . ILE B 1 93 ? 0.774 11.797 14.664 1 97.81 93 ILE B N 1
ATOM 3334 C CA . ILE B 1 93 ? -0.083 11.953 13.492 1 97.81 93 ILE B 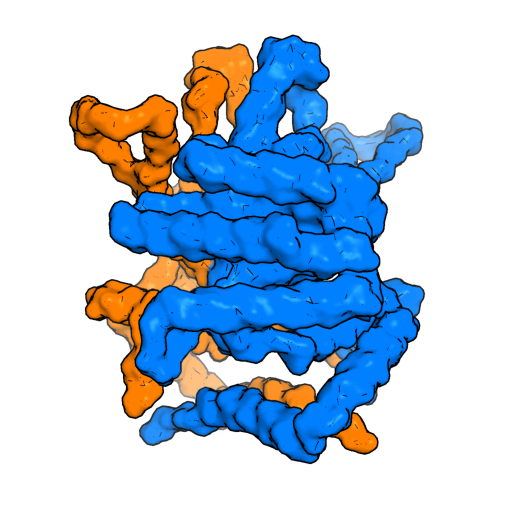CA 1
ATOM 3335 C C . ILE B 1 93 ? 0.753 12.398 12.297 1 97.81 93 ILE B C 1
ATOM 3337 O O . ILE B 1 93 ? 1.598 13.289 12.422 1 97.81 93 ILE B O 1
ATOM 3341 N N . THR B 1 94 ? 0.631 11.727 11.172 1 97.81 94 THR B N 1
ATOM 3342 C CA . THR B 1 94 ? 1.298 12.117 9.938 1 97.81 94 THR B CA 1
ATOM 3343 C C . THR B 1 94 ? 0.277 12.438 8.852 1 97.81 94 THR B C 1
ATOM 3345 O O . THR B 1 94 ? -0.675 11.68 8.641 1 97.81 94 THR B O 1
ATOM 3348 N N . VAL B 1 95 ? 0.419 13.578 8.156 1 96.75 95 VAL B N 1
ATOM 3349 C CA . VAL B 1 95 ? -0.534 13.977 7.125 1 96.75 95 VAL B CA 1
ATOM 3350 C C . VAL B 1 95 ? 0.197 14.188 5.801 1 96.75 95 VAL B C 1
ATOM 3352 O O . VAL B 1 95 ? 1.318 14.695 5.781 1 96.75 95 VAL B O 1
ATOM 3355 N N . TYR B 1 96 ? -0.439 13.719 4.746 1 96.12 96 TYR B N 1
ATOM 3356 C CA . TYR B 1 96 ? 0.077 13.906 3.395 1 96.12 96 TYR B CA 1
ATOM 3357 C C . TYR B 1 96 ? -0.327 15.273 2.842 1 96.12 96 TYR B C 1
ATOM 3359 O O . TYR B 1 96 ? -1.391 15.406 2.232 1 96.12 96 TYR B O 1
ATOM 3367 N N . ALA B 1 97 ? 0.519 16.25 2.93 1 92.06 97 ALA B N 1
ATOM 3368 C CA . ALA B 1 97 ? 0.137 17.625 2.637 1 92.06 97 ALA B CA 1
ATOM 3369 C C . ALA B 1 97 ? 0.469 18 1.193 1 92.06 97 ALA B C 1
ATOM 3371 O O . ALA B 1 97 ? -0.318 18.672 0.52 1 92.06 97 ALA B O 1
ATOM 3372 N N . PHE B 1 98 ? 1.592 17.547 0.728 1 89.25 98 PHE B N 1
ATOM 3373 C CA . PHE B 1 98 ? 2.043 17.922 -0.61 1 89.25 98 PHE B CA 1
ATOM 3374 C C . PHE B 1 98 ? 2.908 16.812 -1.208 1 89.25 98 PHE B C 1
ATOM 3376 O O . PHE B 1 98 ? 4.023 16.578 -0.741 1 89.25 98 PHE B O 1
ATOM 3383 N N . ALA B 1 99 ? 2.379 16.25 -2.254 1 88.56 99 ALA B N 1
ATOM 3384 C CA . ALA B 1 99 ? 3.127 15.195 -2.938 1 88.56 99 ALA B CA 1
ATOM 3385 C C . ALA B 1 99 ? 4.199 15.789 -3.846 1 88.56 99 ALA B C 1
ATOM 3387 O O . ALA B 1 99 ? 4 16.844 -4.445 1 88.56 99 ALA B O 1
ATOM 3388 N N . ILE B 1 100 ? 5.27 15.094 -3.988 1 84.62 100 ILE B N 1
ATOM 3389 C CA . ILE B 1 100 ? 6.348 15.523 -4.871 1 84.62 100 ILE B CA 1
ATOM 3390 C C . ILE B 1 100 ? 5.832 15.633 -6.305 1 84.62 100 ILE B C 1
ATOM 3392 O O . ILE B 1 100 ? 6.246 16.516 -7.051 1 84.62 100 ILE B O 1
ATOM 3396 N N . ASP B 1 101 ? 4.875 14.836 -6.656 1 79 101 ASP B N 1
ATOM 3397 C CA . ASP B 1 101 ? 4.328 14.812 -8.008 1 79 101 ASP B CA 1
ATOM 3398 C C . ASP B 1 101 ? 3.508 16.062 -8.297 1 79 101 ASP B C 1
ATOM 3400 O O . ASP B 1 101 ? 3.188 16.359 -9.453 1 79 101 ASP B O 1
ATOM 3404 N N . ASN B 1 102 ? 3.166 16.766 -7.277 1 79.5 102 ASN B N 1
ATOM 3405 C CA . ASN B 1 102 ? 2.416 18.016 -7.465 1 79.5 102 ASN B CA 1
ATOM 3406 C C . ASN B 1 102 ? 3.26 19.078 -8.148 1 79.5 102 ASN B C 1
ATOM 3408 O O . ASN B 1 102 ? 2.725 20.062 -8.648 1 79.5 102 ASN B O 1
ATOM 3412 N N . TYR B 1 103 ? 4.539 18.906 -8.219 1 78 103 TYR B N 1
ATOM 3413 C CA . TYR B 1 103 ? 5.406 19.875 -8.891 1 78 103 TYR B CA 1
ATOM 3414 C C . TYR B 1 103 ? 5.254 19.781 -10.398 1 78 103 TYR B C 1
ATOM 3416 O O . TYR B 1 103 ? 5.781 20.625 -11.133 1 78 103 TYR B O 1
ATOM 3424 N N . ARG B 1 104 ? 4.5 18.891 -10.805 1 73.25 104 ARG B N 1
ATOM 3425 C CA . ARG B 1 104 ? 4.234 18.75 -12.234 1 73.25 104 ARG B CA 1
ATOM 3426 C C . ARG B 1 104 ? 3.055 19.609 -12.656 1 73.25 104 ARG B C 1
ATOM 3428 O O . ARG B 1 104 ? 2.766 19.734 -13.852 1 73.25 104 ARG B O 1
ATOM 3435 N N . ARG B 1 105 ? 2.408 20.141 -11.734 1 72.69 105 ARG B N 1
ATOM 3436 C CA . ARG B 1 105 ? 1.302 21.047 -12.031 1 72.69 105 ARG B CA 1
ATOM 3437 C C . ARG B 1 105 ? 1.811 22.359 -12.609 1 72.69 105 ARG B C 1
ATOM 3439 O O . ARG B 1 105 ? 3.02 22.562 -12.734 1 72.69 105 ARG B O 1
ATOM 3446 N N . THR B 1 106 ? 0.831 23.172 -13.102 1 73.94 106 THR B N 1
ATOM 3447 C CA . THR B 1 106 ? 1.216 24.469 -13.656 1 73.94 106 THR B CA 1
ATOM 3448 C C . THR B 1 106 ? 1.838 25.344 -12.578 1 73.94 106 THR B C 1
ATOM 3450 O O . THR B 1 106 ? 1.584 25.156 -11.383 1 73.94 106 THR B O 1
ATOM 3453 N N . ALA B 1 107 ? 2.711 26.25 -13.078 1 75.56 107 ALA B N 1
ATOM 3454 C CA . ALA B 1 107 ? 3.355 27.172 -12.156 1 75.56 107 ALA B CA 1
ATOM 3455 C C . ALA B 1 107 ? 2.32 27.906 -11.305 1 75.56 107 ALA B C 1
ATOM 3457 O O . ALA B 1 107 ? 2.529 28.125 -10.109 1 75.56 107 ALA B O 1
ATOM 3458 N N . GLU B 1 108 ? 1.261 28.172 -11.945 1 79.75 108 GLU B N 1
ATOM 3459 C CA . GLU B 1 108 ? 0.193 28.875 -11.242 1 79.75 108 GLU B CA 1
ATOM 3460 C C . GLU B 1 108 ? -0.415 28.016 -10.148 1 79.75 108 GLU B C 1
ATOM 3462 O O . GLU B 1 108 ? -0.65 28.484 -9.031 1 79.75 108 GLU B O 1
ATOM 3467 N N . GLU B 1 109 ? -0.573 26.75 -10.484 1 74.06 109 GLU B N 1
ATOM 3468 C CA . GLU B 1 109 ? -1.14 25.812 -9.508 1 74.06 109 GLU B CA 1
ATOM 3469 C C . GLU B 1 109 ? -0.179 25.578 -8.352 1 74.06 109 GLU B C 1
ATOM 3471 O O . GLU B 1 109 ? -0.596 25.547 -7.191 1 74.06 109 GLU B O 1
ATOM 3476 N N . ILE B 1 110 ? 1.024 25.516 -8.695 1 76.75 110 ILE B N 1
ATOM 3477 C CA . ILE B 1 110 ? 2.043 25.312 -7.676 1 76.75 110 ILE B CA 1
ATOM 3478 C C . ILE B 1 110 ? 2.098 26.516 -6.738 1 76.75 110 ILE B C 1
ATOM 3480 O O . ILE B 1 110 ? 2.146 26.344 -5.516 1 76.75 110 ILE B O 1
ATOM 3484 N N . GLU B 1 111 ? 2.064 27.656 -7.348 1 82.25 111 GLU B N 1
ATOM 3485 C CA . GLU B 1 111 ? 2.109 28.875 -6.559 1 82.25 111 GLU B CA 1
ATOM 3486 C C . GLU B 1 111 ? 0.924 28.969 -5.602 1 82.25 111 GLU B C 1
ATOM 3488 O O . GLU B 1 111 ? 1.084 29.344 -4.438 1 82.25 111 GLU B O 1
ATOM 3493 N N . LYS B 1 112 ? -0.165 28.578 -6.062 1 78.19 112 LYS B N 1
ATOM 3494 C CA . LYS B 1 112 ? -1.364 28.625 -5.23 1 78.19 112 LYS B CA 1
ATOM 3495 C C . LYS B 1 112 ? -1.266 27.625 -4.078 1 78.19 112 LYS B C 1
ATOM 3497 O O . LYS B 1 112 ? -1.625 27.953 -2.941 1 78.19 112 LYS B O 1
ATOM 3502 N N . LEU B 1 113 ? -0.77 26.516 -4.391 1 76.81 113 LEU B N 1
ATOM 3503 C CA . LEU B 1 113 ? -0.609 25.484 -3.363 1 76.81 113 LEU B CA 1
ATOM 3504 C C . LEU B 1 113 ? 0.403 25.922 -2.311 1 76.81 113 LEU B C 1
ATOM 3506 O O . LEU B 1 113 ? 0.181 25.734 -1.113 1 76.81 113 LEU B O 1
ATOM 3510 N N . MET B 1 114 ? 1.404 26.547 -2.84 1 82.44 114 MET B N 1
ATOM 3511 C CA . MET B 1 114 ? 2.451 27.016 -1.935 1 82.44 114 MET B CA 1
ATOM 3512 C C . MET B 1 114 ? 1.938 28.141 -1.044 1 82.44 114 MET B C 1
ATOM 3514 O O . MET B 1 114 ? 2.236 28.172 0.152 1 82.44 114 MET B O 1
ATOM 3518 N N . ASP B 1 115 ? 1.189 28.969 -1.613 1 84.62 115 ASP B N 1
ATOM 3519 C CA . ASP B 1 115 ? 0.612 30.078 -0.855 1 84.62 115 ASP B CA 1
ATOM 3520 C C . ASP B 1 115 ? -0.338 29.562 0.225 1 84.62 115 ASP B C 1
ATOM 3522 O O . ASP B 1 115 ? -0.358 30.094 1.341 1 84.62 115 ASP B O 1
ATOM 3526 N N . MET B 1 116 ? -1.023 28.594 -0.152 1 80.19 116 MET B N 1
ATOM 3527 C CA . MET B 1 116 ? -1.919 27.969 0.825 1 80.19 116 MET B CA 1
ATOM 3528 C C . MET B 1 116 ? -1.128 27.328 1.96 1 80.19 116 MET B C 1
ATOM 3530 O O . MET B 1 116 ? -1.48 27.484 3.131 1 80.19 116 MET B O 1
ATOM 3534 N N . GLY B 1 117 ? -0.146 26.656 1.624 1 78.25 117 GLY B N 1
ATOM 3535 C CA . GLY B 1 117 ? 0.722 26.062 2.629 1 78.25 117 GLY B CA 1
ATOM 3536 C C . GLY B 1 117 ? 1.336 27.078 3.566 1 78.25 117 GLY B C 1
ATOM 3537 O O . GLY B 1 117 ? 1.332 26.891 4.785 1 78.25 117 GLY B O 1
ATOM 3538 N N . LYS B 1 118 ? 1.776 28.141 2.955 1 81.62 118 LYS B N 1
ATOM 3539 C CA . LYS B 1 118 ? 2.371 29.234 3.723 1 81.62 118 LYS B CA 1
ATOM 3540 C C . LYS B 1 118 ? 1.372 29.812 4.719 1 81.62 118 LYS B C 1
ATOM 3542 O O . LYS B 1 118 ? 1.695 30 5.895 1 81.62 118 LYS B O 1
ATOM 3547 N N . SER B 1 119 ? 0.292 30.016 4.207 1 81.62 119 SER B N 1
ATOM 3548 C CA . SER B 1 119 ? -0.742 30.625 5.047 1 81.62 119 SER B CA 1
ATOM 3549 C C . SER B 1 119 ? -1.095 29.719 6.219 1 81.62 119 SER B C 1
ATOM 3551 O O . SER B 1 119 ? -1.247 30.172 7.348 1 81.62 119 SER B O 1
ATOM 3553 N N . LYS B 1 120 ? -1.157 28.469 5.922 1 77.75 120 LYS B N 1
ATOM 3554 C CA . LYS B 1 120 ? -1.507 27.516 6.969 1 77.75 120 LYS B CA 1
ATOM 3555 C C . LYS B 1 120 ? -0.377 27.375 7.988 1 77.75 120 LYS B C 1
ATOM 3557 O O . LYS B 1 120 ? -0.626 27.281 9.195 1 77.75 120 LYS B O 1
ATOM 3562 N N . MET B 1 121 ? 0.784 27.391 7.547 1 77.88 121 MET B N 1
ATOM 3563 C CA . MET B 1 121 ? 1.936 27.312 8.445 1 77.88 121 MET B CA 1
ATOM 3564 C C . MET B 1 121 ? 2.014 28.547 9.336 1 77.88 121 MET B C 1
ATOM 3566 O O . MET B 1 121 ? 2.316 28.438 10.523 1 77.88 121 MET B O 1
ATOM 3570 N N . LEU B 1 122 ? 1.704 29.641 8.734 1 77.69 122 LEU B N 1
ATOM 3571 C CA . LEU B 1 122 ? 1.692 30.891 9.492 1 77.69 122 LEU B CA 1
ATOM 3572 C C . LEU B 1 122 ? 0.618 30.859 10.578 1 77.69 122 LEU B C 1
ATOM 3574 O O . LEU B 1 122 ? 0.848 31.312 11.703 1 77.69 122 LEU B O 1
ATOM 3578 N N . GLU B 1 123 ? -0.426 30.297 10.18 1 76.56 123 GLU B N 1
ATOM 3579 C CA . GLU B 1 123 ? -1.495 30.156 11.164 1 76.56 123 GLU B CA 1
ATOM 3580 C C . GLU B 1 123 ? -1.066 29.25 12.312 1 76.56 123 GLU B C 1
ATOM 3582 O O . GLU B 1 123 ? -1.394 29.5 13.477 1 76.56 123 GLU B O 1
ATOM 3587 N N . ILE B 1 124 ? -0.417 28.234 11.969 1 71.5 124 ILE B N 1
ATOM 3588 C CA . ILE B 1 124 ? 0.104 27.312 12.969 1 71.5 124 ILE B CA 1
ATOM 3589 C C . ILE B 1 124 ? 1.104 28.031 13.867 1 71.5 124 ILE B C 1
ATOM 3591 O O . ILE B 1 124 ? 1.079 27.875 15.094 1 71.5 124 ILE B O 1
ATOM 3595 N N . CYS B 1 125 ? 1.937 28.891 13.336 1 69.75 125 CYS B N 1
ATOM 3596 C CA . CYS B 1 125 ? 2.955 29.641 14.07 1 69.75 125 CYS B CA 1
ATOM 3597 C C . CYS B 1 125 ? 2.318 30.672 14.992 1 69.75 125 CYS B C 1
ATOM 3599 O O . CYS B 1 125 ? 2.789 30.875 16.109 1 69.75 125 CYS B O 1
ATOM 3601 N N . GLU B 1 126 ? 1.346 31.312 14.484 1 69.06 126 GLU B N 1
ATOM 3602 C CA . GLU B 1 126 ? 0.755 32.438 15.203 1 69.06 126 GLU B CA 1
ATOM 3603 C C . GLU B 1 126 ? -0.168 31.953 16.312 1 69.06 126 GLU B C 1
ATOM 3605 O O . GLU B 1 126 ? -0.294 32.594 17.359 1 69.06 126 GLU B O 1
ATOM 3610 N N . ARG B 1 127 ? -0.81 30.906 16.078 1 65.25 127 ARG B N 1
ATOM 3611 C CA . ARG B 1 127 ? -1.81 30.422 17.031 1 65.25 127 ARG B CA 1
ATOM 3612 C C . ARG B 1 127 ? -1.425 29.062 17.594 1 65.25 127 ARG B C 1
ATOM 3614 O O . ARG B 1 127 ? -2.289 28.219 17.828 1 65.25 127 ARG B O 1
ATOM 3621 N N . GLY B 1 128 ? -0.188 28.891 17.719 1 62.94 128 GLY B N 1
ATOM 3622 C CA . GLY B 1 128 ? 0.375 27.609 18.109 1 62.94 128 GLY B CA 1
ATOM 3623 C C . GLY B 1 128 ? -0.18 27.078 19.422 1 62.94 128 GLY B C 1
ATOM 3624 O O . GLY B 1 128 ? 0.508 26.359 20.141 1 62.94 128 GLY B O 1
ATOM 3625 N N . GLU B 1 129 ? -1.384 27.547 19.719 1 70.94 129 GLU B N 1
ATOM 3626 C CA . GLU B 1 129 ? -2 27.203 20.984 1 70.94 129 GLU B CA 1
ATOM 3627 C C . GLU B 1 129 ? -2.307 25.719 21.062 1 70.94 129 GLU B C 1
ATOM 3629 O O . GLU B 1 129 ? -2.078 25.078 22.109 1 70.94 129 GLU B O 1
ATOM 3634 N N . LEU B 1 130 ? -2.664 25.141 19.953 1 79.38 130 LEU B N 1
ATOM 3635 C CA . LEU B 1 130 ? -2.99 23.719 19.969 1 79.38 130 LEU B CA 1
ATOM 3636 C C . LEU B 1 130 ? -1.745 22.875 20.234 1 79.38 130 LEU B C 1
ATOM 3638 O O . LEU B 1 130 ? -1.767 21.969 21.078 1 79.38 130 LEU B O 1
ATOM 3642 N N . PHE B 1 131 ? -0.597 23.219 19.656 1 85.62 131 PHE B N 1
ATOM 3643 C CA . PHE B 1 131 ? 0.625 22.422 19.75 1 85.62 131 PHE B CA 1
ATOM 3644 C C . PHE B 1 131 ? 1.273 22.609 21.125 1 85.62 131 PHE B C 1
ATOM 3646 O O . PHE B 1 131 ? 1.821 21.656 21.688 1 85.62 131 PHE B O 1
ATOM 3653 N N . GLU B 1 132 ? 1.102 23.812 21.609 1 85.62 132 GLU B N 1
ATOM 3654 C CA . GLU B 1 132 ? 1.608 24.078 22.953 1 85.62 132 GLU B CA 1
ATOM 3655 C C . GLU B 1 132 ? 0.74 23.391 24 1 85.62 132 GLU B C 1
ATOM 3657 O O . GLU B 1 132 ? 1.256 22.766 24.938 1 85.62 132 GLU B O 1
ATOM 3662 N N . ARG B 1 133 ? -0.5 23.516 23.828 1 88 133 ARG B N 1
ATOM 3663 C CA . ARG B 1 133 ? -1.447 22.953 24.797 1 88 133 ARG B CA 1
ATOM 3664 C C . ARG B 1 133 ? -1.272 21.438 24.922 1 88 133 ARG B C 1
ATOM 3666 O O . ARG B 1 133 ? -1.321 20.906 26.031 1 88 133 ARG B O 1
ATOM 3673 N N . PHE B 1 134 ? -1.017 20.797 23.828 1 92.25 134 PHE B N 1
ATOM 3674 C CA . PHE B 1 134 ? -0.96 19.328 23.844 1 92.25 134 PHE B CA 1
ATOM 3675 C C . PHE B 1 134 ? 0.485 18.844 23.875 1 92.25 134 PHE B C 1
ATOM 3677 O O . PHE B 1 134 ? 0.74 17.641 23.906 1 92.25 134 PHE B O 1
ATOM 3684 N N . GLY B 1 135 ? 1.502 19.844 23.828 1 93.94 135 GLY B N 1
ATOM 3685 C CA . GLY B 1 135 ? 2.91 19.484 23.891 1 93.94 135 GLY B CA 1
ATOM 3686 C C . GLY B 1 135 ? 3.385 18.734 22.656 1 93.94 135 GLY B C 1
ATOM 3687 O O . GLY B 1 135 ? 4.137 17.766 22.75 1 93.94 135 GLY B O 1
ATOM 3688 N N . ILE B 1 136 ? 2.902 19.219 21.484 1 94.62 136 ILE B N 1
ATOM 3689 C CA . ILE B 1 136 ? 3.146 18.5 20.234 1 94.62 136 ILE B CA 1
ATOM 3690 C C . ILE B 1 136 ? 4.293 19.172 19.484 1 94.62 136 ILE B C 1
ATOM 3692 O O . ILE B 1 136 ? 4.316 20.391 19.312 1 94.62 136 ILE B O 1
ATOM 3696 N N . ARG B 1 137 ? 5.242 18.359 19.062 1 95.19 137 ARG B N 1
ATOM 3697 C CA . ARG B 1 137 ? 6.301 18.781 18.141 1 95.19 137 ARG B CA 1
ATOM 3698 C C . ARG B 1 137 ? 5.855 18.641 16.688 1 95.19 137 ARG B C 1
ATOM 3700 O O . ARG B 1 137 ? 5.227 17.641 16.328 1 95.19 137 ARG B O 1
ATOM 3707 N N . VAL B 1 138 ? 6.117 19.656 15.883 1 93.69 138 VAL B N 1
ATOM 3708 C CA . VAL B 1 138 ? 5.793 19.609 14.461 1 93.69 138 VAL B CA 1
ATOM 3709 C C . VAL B 1 138 ? 7.062 19.344 13.656 1 93.69 138 VAL B C 1
ATOM 3711 O O . VAL B 1 138 ? 8.094 19.984 13.867 1 93.69 138 VAL B O 1
ATOM 3714 N N . ARG B 1 139 ? 6.996 18.375 12.773 1 95.44 139 ARG B N 1
ATOM 3715 C CA . ARG B 1 139 ? 8.125 18.031 11.914 1 95.44 139 ARG B CA 1
ATOM 3716 C C . ARG B 1 139 ? 7.695 17.938 10.453 1 95.44 139 ARG B C 1
ATOM 3718 O O . ARG B 1 139 ? 6.605 17.438 10.148 1 95.44 139 ARG B O 1
ATOM 3725 N N . MET B 1 140 ? 8.539 18.453 9.625 1 94.75 140 MET B N 1
ATOM 3726 C CA . MET B 1 140 ? 8.336 18.281 8.188 1 94.75 140 MET B CA 1
ATOM 3727 C C . MET B 1 140 ? 9.102 17.062 7.676 1 94.75 140 MET B C 1
ATOM 3729 O O . MET B 1 140 ? 10.273 16.875 7.996 1 94.75 140 MET B O 1
ATOM 3733 N N . VAL B 1 141 ? 8.406 16.219 6.961 1 95.81 141 VAL B N 1
ATOM 3734 C CA . VAL B 1 141 ? 9.062 15.078 6.34 1 95.81 141 VAL B CA 1
ATOM 3735 C C . VAL B 1 141 ? 8.945 15.172 4.82 1 95.81 141 VAL B C 1
ATOM 3737 O O . VAL B 1 141 ? 7.859 15.406 4.289 1 95.81 141 VAL B O 1
ATOM 3740 N N . GLY B 1 142 ? 10.016 15.031 4.156 1 95.12 142 GLY B N 1
ATOM 3741 C CA . GLY B 1 142 ? 10.086 15.18 2.711 1 95.12 142 GLY B CA 1
ATOM 3742 C C . GLY B 1 142 ? 11.227 16.078 2.256 1 95.12 142 GLY B C 1
ATOM 3743 O O . GLY B 1 142 ? 12.133 16.375 3.031 1 95.12 142 GLY B O 1
ATOM 3744 N N . ARG B 1 143 ? 11.219 16.469 1.018 1 92.5 143 ARG B N 1
ATOM 3745 C CA . ARG B 1 143 ? 12.266 17.281 0.403 1 92.5 143 ARG B CA 1
ATOM 3746 C C . ARG B 1 143 ? 11.992 18.766 0.616 1 92.5 143 ARG B C 1
ATOM 3748 O O . ARG B 1 143 ? 11.602 19.469 -0.315 1 92.5 143 ARG B O 1
ATOM 3755 N N . VAL B 1 144 ? 12.336 19.188 1.781 1 92.31 144 VAL B N 1
ATOM 3756 C CA . VAL B 1 144 ? 12.125 20.578 2.166 1 92.31 144 VAL B CA 1
ATOM 3757 C C . VAL B 1 144 ? 12.945 21.5 1.261 1 92.31 144 VAL B C 1
ATOM 3759 O O . VAL B 1 144 ? 12.539 22.625 0.972 1 92.31 144 VAL B O 1
ATOM 3762 N N . ASP B 1 145 ? 14 20.938 0.759 1 91.25 145 ASP B N 1
ATOM 3763 C CA . ASP B 1 145 ? 14.906 21.703 -0.088 1 91.25 145 ASP B CA 1
ATOM 3764 C C . ASP B 1 145 ? 14.234 22.094 -1.403 1 91.25 145 ASP B C 1
ATOM 3766 O O . ASP B 1 145 ? 14.695 23 -2.104 1 91.25 145 ASP B O 1
ATOM 3770 N N . LEU B 1 146 ? 13.117 21.438 -1.766 1 86.69 146 LEU B N 1
ATOM 3771 C CA . LEU B 1 146 ? 12.406 21.734 -3.006 1 86.69 146 LEU B CA 1
ATOM 3772 C C . LEU B 1 146 ? 11.445 22.906 -2.816 1 86.69 146 LEU B C 1
ATOM 3774 O O . LEU B 1 146 ? 10.953 23.469 -3.793 1 86.69 146 LEU B O 1
ATOM 3778 N N . LEU B 1 147 ? 11.211 23.328 -1.589 1 87.19 147 LEU B N 1
ATOM 3779 C CA . LEU B 1 147 ? 10.273 24.406 -1.299 1 87.19 147 LEU B CA 1
ATOM 3780 C C . LEU B 1 147 ? 10.906 25.766 -1.584 1 87.19 147 LEU B C 1
ATOM 3782 O O . LEU B 1 147 ? 12.133 25.906 -1.537 1 87.19 147 LEU B O 1
ATOM 3786 N N . PRO B 1 148 ? 10.039 26.734 -1.921 1 85.62 148 PRO B N 1
ATOM 3787 C CA . PRO B 1 148 ? 10.578 28.094 -2.02 1 85.62 148 PRO B CA 1
ATOM 3788 C C . PRO B 1 148 ? 11.281 28.547 -0.742 1 85.62 148 PRO B C 1
ATOM 3790 O O . PRO B 1 148 ? 10.883 28.156 0.358 1 85.62 148 PRO B O 1
ATOM 3793 N N . PRO B 1 149 ? 12.305 29.406 -0.892 1 89.69 149 PRO B N 1
ATOM 3794 C CA . PRO B 1 149 ? 13.109 29.812 0.264 1 89.69 149 PRO B CA 1
ATOM 3795 C C . PRO B 1 149 ? 12.266 30.375 1.402 1 89.69 149 PRO B C 1
ATOM 3797 O O . PRO B 1 149 ? 12.539 30.109 2.574 1 89.69 149 PRO B O 1
ATOM 3800 N N . ASP B 1 150 ? 11.305 31.156 1.063 1 88.62 150 ASP B N 1
ATOM 3801 C CA . ASP B 1 150 ? 10.477 31.766 2.1 1 88.62 150 ASP B CA 1
ATOM 3802 C C . ASP B 1 150 ? 9.688 30.703 2.863 1 88.62 150 ASP B C 1
ATOM 3804 O O . ASP B 1 150 ? 9.477 30.828 4.074 1 88.62 150 ASP B O 1
ATOM 3808 N N . VAL B 1 151 ? 9.281 29.641 2.182 1 87.94 151 VAL B N 1
ATOM 3809 C CA . VAL B 1 151 ? 8.555 28.547 2.828 1 87.94 151 VAL B CA 1
ATOM 3810 C C . VAL B 1 151 ? 9.516 27.719 3.672 1 87.94 151 VAL B C 1
ATOM 3812 O O . VAL B 1 151 ? 9.156 27.25 4.754 1 87.94 151 VAL B O 1
ATOM 3815 N N . GLN B 1 152 ? 10.734 27.562 3.186 1 92.62 152 GLN B N 1
ATOM 3816 C CA . GLN B 1 152 ? 11.75 26.844 3.951 1 92.62 152 GLN B CA 1
ATOM 3817 C C . GLN B 1 152 ? 12 27.516 5.301 1 92.62 152 GLN B C 1
ATOM 3819 O O . GLN B 1 152 ? 12.125 26.844 6.32 1 92.62 152 GLN B O 1
ATOM 3824 N N . VAL B 1 153 ? 12.023 28.844 5.258 1 92.19 153 VAL B N 1
ATOM 3825 C CA . VAL B 1 153 ? 12.25 29.609 6.477 1 92.19 153 VAL B CA 1
ATOM 3826 C C . VAL B 1 153 ? 11.086 29.406 7.441 1 92.19 153 VAL B C 1
ATOM 3828 O O . VAL B 1 153 ? 11.289 29.234 8.648 1 92.19 153 VAL B O 1
ATOM 3831 N N . LEU B 1 154 ? 9.867 29.391 6.945 1 89.88 154 LEU B N 1
ATOM 3832 C CA . LEU B 1 154 ? 8.688 29.172 7.77 1 89.88 154 LEU B CA 1
ATOM 3833 C C . LEU B 1 154 ? 8.688 27.781 8.375 1 89.88 154 LEU B C 1
ATOM 3835 O O . LEU B 1 154 ? 8.305 27.594 9.531 1 89.88 154 LEU B O 1
ATOM 3839 N N . VAL B 1 155 ? 9.102 26.781 7.594 1 92.25 155 VAL B N 1
ATOM 3840 C CA . VAL B 1 155 ? 9.203 25.406 8.07 1 92.25 155 VAL B CA 1
ATOM 3841 C C . VAL B 1 155 ? 10.172 25.344 9.25 1 92.25 155 VAL B C 1
ATOM 3843 O O . VAL B 1 155 ? 9.859 24.75 10.281 1 92.25 155 VAL B O 1
ATOM 3846 N N . ALA B 1 156 ? 11.32 26 9.062 1 94.12 156 ALA B N 1
ATOM 3847 C CA . ALA B 1 156 ? 12.32 26.016 10.125 1 94.12 156 ALA B CA 1
ATOM 3848 C C . ALA B 1 156 ? 11.781 26.688 11.383 1 94.12 156 ALA B C 1
ATOM 3850 O O . ALA B 1 156 ? 12.031 26.234 12.5 1 94.12 156 ALA B O 1
ATOM 3851 N N . ARG B 1 157 ? 11.055 27.719 11.195 1 91 157 ARG B N 1
ATOM 3852 C CA . ARG B 1 157 ? 10.492 28.469 12.312 1 91 157 ARG B CA 1
ATOM 3853 C C . ARG B 1 157 ? 9.477 27.641 13.086 1 91 157 ARG B C 1
ATOM 3855 O O . ARG B 1 157 ? 9.516 27.594 14.312 1 91 157 ARG B O 1
ATOM 3862 N N . VAL B 1 158 ? 8.578 26.969 12.406 1 89.75 158 VAL B N 1
ATOM 3863 C CA . VAL B 1 158 ? 7.547 26.156 13.039 1 89.75 158 VAL B CA 1
ATOM 3864 C C . VAL B 1 158 ? 8.195 25.016 13.82 1 89.75 158 VAL B C 1
ATOM 3866 O O . VAL B 1 158 ? 7.797 24.719 14.945 1 89.75 158 VAL B O 1
ATOM 3869 N N . GLN B 1 159 ? 9.172 24.406 13.25 1 93.44 159 GLN B N 1
ATOM 3870 C CA . GLN B 1 159 ? 9.852 23.297 13.898 1 93.44 159 GLN B CA 1
ATOM 3871 C C . GLN B 1 159 ? 10.609 23.766 15.141 1 93.44 159 GLN B C 1
ATOM 3873 O O . GLN B 1 159 ? 10.609 23.078 16.172 1 93.44 159 GLN B O 1
ATOM 3878 N N . ALA B 1 160 ? 11.211 24.953 15.078 1 92.94 160 ALA B N 1
ATOM 3879 C CA . ALA B 1 160 ? 11.938 25.5 16.219 1 92.94 160 ALA B CA 1
ATOM 3880 C C . ALA B 1 160 ? 10.977 25.859 17.359 1 92.94 160 ALA B C 1
ATOM 3882 O O . ALA B 1 160 ? 11.281 25.625 18.531 1 92.94 160 ALA B O 1
ATOM 3883 N N . LEU B 1 161 ? 9.828 26.406 17.016 1 89.75 161 LEU B N 1
ATOM 3884 C CA . LEU B 1 161 ? 8.836 26.859 17.984 1 89.75 161 LEU B CA 1
ATOM 3885 C C . LEU B 1 161 ? 8.312 25.672 18.797 1 89.75 161 LEU B C 1
ATOM 3887 O O . LEU B 1 161 ? 7.949 25.844 19.969 1 89.75 161 LEU B O 1
ATOM 3891 N N . THR B 1 162 ? 8.328 24.484 18.219 1 92.5 162 THR B N 1
ATOM 3892 C CA . THR B 1 162 ? 7.703 23.344 18.875 1 92.5 162 THR B CA 1
ATOM 3893 C C . THR B 1 162 ? 8.75 22.312 19.281 1 92.5 162 THR B C 1
ATOM 3895 O O . THR B 1 162 ? 8.414 21.203 19.734 1 92.5 162 THR B O 1
ATOM 3898 N N . ALA B 1 163 ? 10.047 22.625 19.188 1 93.94 163 ALA B N 1
ATOM 3899 C CA . ALA B 1 163 ? 11.148 21.688 19.359 1 93.94 163 ALA B CA 1
ATOM 3900 C C . ALA B 1 163 ? 11.195 21.141 20.781 1 93.94 163 ALA B C 1
ATOM 3902 O O . ALA B 1 163 ? 11.633 20.016 21.016 1 93.94 163 ALA B O 1
ATOM 3903 N N . LYS B 1 164 ? 10.695 21.828 21.734 1 93.88 164 LYS B N 1
ATOM 3904 C CA . LYS B 1 164 ? 10.805 21.422 23.125 1 93.88 164 LYS B CA 1
ATOM 3905 C C . LYS B 1 164 ? 9.594 20.594 23.562 1 93.88 164 LYS B C 1
ATOM 3907 O O . LYS B 1 164 ? 9.602 20 24.641 1 93.88 164 LYS B O 1
ATOM 3912 N N . ASN B 1 165 ? 8.531 20.609 22.766 1 93.44 165 ASN B N 1
ATOM 3913 C CA . ASN B 1 165 ? 7.375 19.766 23.062 1 93.44 165 ASN B CA 1
ATOM 3914 C C . ASN B 1 165 ? 7.719 18.281 22.969 1 93.44 165 ASN B C 1
ATOM 3916 O O . ASN B 1 165 ? 8.469 17.875 22.078 1 93.44 165 ASN B O 1
ATOM 3920 N N . ASN B 1 166 ? 7.215 17.406 23.844 1 94.5 166 ASN B N 1
ATOM 3921 C CA . ASN B 1 166 ? 7.699 16.031 23.891 1 94.5 166 ASN B CA 1
ATOM 3922 C C . ASN B 1 166 ? 6.562 15.055 24.141 1 94.5 166 ASN B C 1
ATOM 3924 O O . ASN B 1 166 ? 6.801 13.906 24.516 1 94.5 166 ASN B O 1
ATOM 3928 N N . ARG B 1 167 ? 5.387 15.492 23.984 1 95.44 167 ARG B N 1
ATOM 3929 C CA . ARG B 1 167 ? 4.262 14.609 24.281 1 95.44 167 ARG B CA 1
ATOM 3930 C C . ARG B 1 167 ? 3.777 13.898 23.016 1 95.44 167 ARG B C 1
ATOM 3932 O O . ARG B 1 167 ? 2.973 12.969 23.094 1 95.44 167 ARG B O 1
ATOM 3939 N N . GLY B 1 168 ? 4.242 14.328 21.844 1 95.75 168 GLY B N 1
ATOM 3940 C CA . GLY B 1 168 ? 3.863 13.742 20.578 1 95.75 168 GLY B CA 1
ATOM 3941 C C . GLY B 1 168 ? 4.418 14.492 19.375 1 95.75 168 GLY B C 1
ATOM 3942 O O . GLY B 1 168 ? 5.137 15.484 19.547 1 95.75 168 GLY B O 1
ATOM 3943 N N . VAL B 1 169 ? 4.145 13.93 18.234 1 97.19 169 VAL B N 1
ATOM 3944 C CA . VAL B 1 169 ? 4.668 14.539 17.016 1 97.19 169 VAL B CA 1
ATOM 3945 C C . VAL B 1 169 ? 3.582 14.57 15.938 1 97.19 169 VAL B C 1
ATOM 3947 O O . VAL B 1 169 ? 2.832 13.609 15.773 1 97.19 169 VAL B O 1
ATOM 3950 N N . ILE B 1 170 ? 3.475 15.664 15.297 1 95.75 170 ILE B N 1
ATOM 3951 C CA . ILE B 1 170 ? 2.734 15.758 14.039 1 95.75 170 ILE B CA 1
ATOM 3952 C C . ILE B 1 170 ? 3.707 15.938 12.875 1 95.75 170 ILE B C 1
ATOM 3954 O O . ILE B 1 170 ? 4.457 16.906 12.828 1 95.75 170 ILE B O 1
ATOM 3958 N N . ASN B 1 171 ? 3.715 14.938 12.039 1 96.75 171 ASN B N 1
ATOM 3959 C CA . ASN B 1 171 ? 4.5 15.008 10.812 1 96.75 171 ASN B CA 1
ATOM 3960 C C . ASN B 1 171 ? 3.684 15.57 9.656 1 96.75 171 ASN B C 1
ATOM 3962 O O . ASN B 1 171 ? 2.588 15.086 9.367 1 96.75 171 ASN B O 1
ATOM 3966 N N . ILE B 1 172 ? 4.211 16.547 9.047 1 94.62 172 ILE B N 1
ATOM 3967 C CA . ILE B 1 172 ? 3.641 17.062 7.812 1 94.62 172 ILE B CA 1
ATOM 3968 C C . ILE B 1 172 ? 4.496 16.625 6.625 1 94.62 172 ILE B C 1
ATOM 3970 O O . ILE B 1 172 ? 5.633 17.094 6.469 1 94.62 172 ILE B O 1
ATOM 3974 N N . ALA B 1 173 ? 3.961 15.734 5.855 1 95.81 173 ALA B N 1
ATOM 3975 C CA . ALA B 1 173 ? 4.664 15.289 4.656 1 95.81 173 ALA B CA 1
ATOM 3976 C C . ALA B 1 173 ? 4.531 16.312 3.533 1 95.81 173 ALA B C 1
ATOM 3978 O O . ALA B 1 173 ? 3.461 16.453 2.939 1 95.81 173 ALA B O 1
ATOM 3979 N N . PHE B 1 174 ? 5.613 16.984 3.293 1 92.19 174 PHE B N 1
ATOM 3980 C CA . PHE B 1 174 ? 5.664 18.062 2.301 1 92.19 174 PHE B CA 1
ATOM 3981 C C . PHE B 1 174 ? 6.773 17.797 1.287 1 92.19 174 PHE B C 1
ATOM 3983 O O . PHE B 1 174 ? 7.93 17.578 1.663 1 92.19 174 PHE B O 1
ATOM 3990 N N . SER B 1 175 ? 6.418 17.953 -0.048 1 90.56 175 SER B N 1
ATOM 3991 C CA . SER B 1 175 ? 7.324 17.5 -1.102 1 90.56 175 SER B CA 1
ATOM 3992 C C . SER B 1 175 ? 7.797 16.078 -0.862 1 90.56 175 SER B C 1
ATOM 3994 O O . SER B 1 175 ? 9 15.812 -0.832 1 90.56 175 SER B O 1
ATOM 3996 N N . TYR B 1 176 ? 6.77 15.234 -0.692 1 92.75 176 TYR B N 1
ATOM 3997 C CA . TYR B 1 176 ? 7.059 13.883 -0.229 1 92.75 176 TYR B CA 1
ATOM 3998 C C . TYR B 1 176 ? 6.574 12.852 -1.237 1 92.75 176 TYR B C 1
ATOM 4000 O O . TYR B 1 176 ? 5.512 13.008 -1.838 1 92.75 176 TYR B O 1
ATOM 4008 N N . SER B 1 177 ? 7.332 11.805 -1.417 1 90 177 SER B N 1
ATOM 4009 C CA . SER B 1 177 ? 6.93 10.547 -2.023 1 90 177 SER B CA 1
ATOM 4010 C C . SER B 1 177 ? 7.652 9.367 -1.377 1 90 177 SER B C 1
ATOM 4012 O O . SER B 1 177 ? 8.805 9.492 -0.955 1 90 177 SER B O 1
ATOM 4014 N N . ALA B 1 178 ? 6.934 8.312 -1.224 1 89.75 178 ALA B N 1
ATOM 4015 C CA . ALA B 1 178 ? 7.543 7.117 -0.638 1 89.75 178 ALA B CA 1
ATOM 4016 C C . ALA B 1 178 ? 8.727 6.641 -1.473 1 89.75 178 ALA B C 1
ATOM 4018 O O . ALA B 1 178 ? 9.758 6.227 -0.927 1 89.75 178 ALA B O 1
ATOM 4019 N N . GLN B 1 179 ? 8.594 6.715 -2.779 1 84.12 179 GLN B N 1
ATOM 4020 C CA . GLN B 1 179 ? 9.672 6.281 -3.664 1 84.12 179 GLN B CA 1
ATOM 4021 C C . GLN B 1 179 ? 10.93 7.121 -3.459 1 84.12 179 GLN B C 1
ATOM 4023 O O . GLN B 1 179 ? 12.031 6.586 -3.383 1 84.12 179 GLN B O 1
ATOM 4028 N N . GLU B 1 180 ? 10.711 8.461 -3.43 1 84.81 180 GLU B N 1
ATOM 4029 C CA . GLU B 1 180 ? 11.852 9.344 -3.184 1 84.81 180 GLU B CA 1
ATOM 4030 C C . GLU B 1 180 ? 12.461 9.078 -1.811 1 84.81 180 GLU B C 1
ATOM 4032 O O . GLU B 1 180 ? 13.688 9.125 -1.652 1 84.81 180 GLU B O 1
ATOM 4037 N N . GLU B 1 181 ? 11.68 8.836 -0.806 1 89.5 181 GLU B N 1
ATOM 4038 C CA . GLU B 1 181 ? 12.18 8.516 0.53 1 89.5 181 GLU B CA 1
ATOM 4039 C C . GLU B 1 181 ? 13.047 7.262 0.512 1 89.5 181 GLU B C 1
ATOM 4041 O O . GLU B 1 181 ? 14.141 7.25 1.082 1 89.5 181 GLU B O 1
ATOM 4046 N N . ILE B 1 182 ? 12.547 6.301 -0.117 1 84.19 182 ILE B N 1
ATOM 4047 C CA . ILE B 1 182 ? 13.266 5.035 -0.187 1 84.19 182 ILE B CA 1
ATOM 4048 C C . ILE B 1 182 ? 14.57 5.223 -0.969 1 84.19 182 ILE B C 1
ATOM 4050 O O . ILE B 1 182 ? 15.625 4.746 -0.552 1 84.19 182 ILE B O 1
ATOM 4054 N N . ALA B 1 183 ? 14.461 5.898 -2.09 1 80.56 183 ALA B N 1
ATOM 4055 C CA . ALA B 1 183 ? 15.664 6.164 -2.885 1 80.56 183 ALA B CA 1
ATOM 4056 C C . ALA B 1 183 ? 16.703 6.938 -2.072 1 80.56 183 ALA B C 1
ATOM 4058 O O . ALA B 1 183 ? 17.891 6.633 -2.129 1 80.56 183 ALA B O 1
ATOM 4059 N N . SER B 1 184 ? 16.203 7.949 -1.378 1 86.06 184 SER B N 1
ATOM 4060 C CA . SER B 1 184 ? 17.094 8.742 -0.531 1 86.06 184 SER B CA 1
ATOM 4061 C C . SER B 1 184 ? 17.75 7.879 0.547 1 86.06 184 SER B C 1
ATOM 4063 O O . SER B 1 184 ? 18.938 8.023 0.837 1 86.06 184 SER B O 1
ATOM 4065 N N . ALA B 1 185 ? 16.938 7.016 1.137 1 86.44 185 ALA B N 1
ATOM 4066 C CA . ALA B 1 185 ? 17.469 6.102 2.15 1 86.44 185 ALA B CA 1
ATOM 4067 C C . ALA B 1 185 ? 18.547 5.203 1.568 1 86.44 185 ALA B C 1
ATOM 4069 O O . ALA B 1 185 ? 19.578 4.957 2.213 1 86.44 185 ALA B O 1
ATOM 4070 N N . ILE B 1 186 ? 18.359 4.789 0.43 1 80.38 186 ILE B N 1
ATOM 4071 C CA . ILE B 1 186 ? 19.328 3.924 -0.248 1 80.38 186 ILE B CA 1
ATOM 4072 C C . ILE B 1 186 ? 20.609 4.703 -0.544 1 80.38 186 ILE B C 1
ATOM 4074 O O . ILE B 1 186 ? 21.703 4.223 -0.273 1 80.38 186 ILE B O 1
ATOM 4078 N N . THR B 1 187 ? 20.438 5.863 -1.132 1 82.75 187 THR B N 1
ATOM 4079 C CA . THR B 1 187 ? 21.578 6.699 -1.467 1 82.75 187 THR B CA 1
ATOM 4080 C C . THR B 1 187 ? 22.438 6.973 -0.229 1 82.75 187 THR B C 1
ATOM 4082 O O . THR B 1 187 ? 23.656 6.875 -0.279 1 82.75 187 THR B O 1
ATOM 4085 N N . GLN B 1 188 ? 21.75 7.25 0.794 1 87.12 188 GLN B N 1
ATOM 4086 C CA . GLN B 1 188 ? 22.469 7.5 2.041 1 87.12 188 GLN B CA 1
ATOM 4087 C C . GLN B 1 188 ? 23.188 6.242 2.525 1 87.12 188 GLN B C 1
ATOM 4089 O O . GLN B 1 188 ? 24.312 6.312 3.018 1 87.12 188 GLN B O 1
ATOM 4094 N N . THR B 1 189 ? 22.531 5.133 2.404 1 84 189 THR B N 1
ATOM 4095 C CA . THR B 1 189 ? 23.125 3.857 2.799 1 84 189 THR B CA 1
ATOM 4096 C C . THR B 1 189 ? 24.359 3.549 1.962 1 84 189 THR B C 1
ATOM 4098 O O . THR B 1 189 ? 25.391 3.123 2.494 1 84 189 THR B O 1
ATOM 4101 N N . VAL B 1 190 ? 24.25 3.748 0.698 1 81.44 190 VAL B N 1
ATOM 4102 C CA . VAL B 1 190 ? 25.375 3.52 -0.211 1 81.44 190 VAL B CA 1
ATOM 4103 C C . VAL B 1 190 ? 26.547 4.418 0.177 1 81.44 190 VAL B C 1
ATOM 4105 O O . VAL B 1 190 ? 27.688 3.963 0.244 1 81.44 190 VAL B O 1
ATOM 4108 N N . GLN B 1 191 ? 26.219 5.676 0.415 1 84.94 191 GLN B N 1
ATOM 4109 C CA . GLN B 1 191 ? 27.266 6.625 0.797 1 84.94 191 GLN B CA 1
ATOM 4110 C C . GLN B 1 191 ? 27.953 6.195 2.086 1 84.94 191 GLN B C 1
ATOM 4112 O O . GLN B 1 191 ? 29.172 6.281 2.199 1 84.94 191 GLN B O 1
ATOM 4117 N N . GLU B 1 192 ? 27.172 5.73 2.984 1 88.25 192 GLU B N 1
ATOM 4118 C CA . GLU B 1 192 ? 27.734 5.258 4.242 1 88.25 192 GLU B CA 1
ATOM 4119 C C . GLU B 1 192 ? 28.609 4.031 4.027 1 88.25 192 GLU B C 1
ATOM 4121 O O . GLU B 1 192 ? 29.641 3.875 4.688 1 88.25 192 GLU B O 1
ATOM 4126 N N . ALA B 1 193 ? 28.203 3.168 3.172 1 84.12 193 ALA B N 1
ATOM 4127 C CA . ALA B 1 193 ? 29 1.989 2.848 1 84.12 193 ALA B CA 1
ATOM 4128 C C . ALA B 1 193 ? 30.312 2.383 2.156 1 84.12 193 ALA B C 1
ATOM 4130 O O . ALA B 1 193 ? 31.375 1.836 2.461 1 84.12 193 ALA B O 1
ATOM 4131 N N . MET B 1 194 ? 30.203 3.287 1.262 1 82.25 194 MET B N 1
ATOM 4132 C CA . MET B 1 194 ? 31.375 3.775 0.548 1 82.25 194 MET B CA 1
ATOM 4133 C C . MET B 1 194 ? 32.344 4.453 1.504 1 82.25 194 MET B C 1
ATOM 4135 O O . MET B 1 194 ? 33.562 4.352 1.33 1 82.25 194 MET B O 1
ATOM 4139 N N . ASP B 1 195 ? 31.797 5.129 2.471 1 88.31 195 ASP B N 1
ATOM 4140 C CA . ASP B 1 195 ? 32.594 5.801 3.486 1 88.31 195 ASP B CA 1
ATOM 4141 C C . ASP B 1 195 ? 33.094 4.809 4.539 1 88.31 195 ASP B C 1
ATOM 4143 O O . ASP B 1 195 ? 33.719 5.207 5.527 1 88.31 195 ASP B O 1
ATOM 4147 N N . ARG B 1 196 ? 32.719 3.529 4.355 1 87.69 196 ARG B N 1
ATOM 4148 C CA . ARG B 1 196 ? 33.125 2.424 5.211 1 87.69 196 ARG B CA 1
ATOM 4149 C C . ARG B 1 196 ? 32.531 2.555 6.605 1 87.69 196 ARG B C 1
ATOM 4151 O O . ARG B 1 196 ? 33.125 2.139 7.594 1 87.69 196 ARG B O 1
ATOM 4158 N N . LYS B 1 197 ? 31.422 3.242 6.688 1 91.12 197 LYS B N 1
ATOM 4159 C CA . LYS B 1 197 ? 30.703 3.336 7.953 1 91.12 197 LYS B CA 1
ATOM 4160 C C . LYS B 1 197 ? 29.859 2.09 8.195 1 91.12 197 LYS B C 1
ATOM 4162 O O . LYS B 1 197 ? 29.562 1.752 9.344 1 91.12 197 LYS B O 1
ATOM 4167 N N . ILE B 1 198 ? 29.422 1.432 7.109 1 86 198 ILE B N 1
ATOM 4168 C CA . ILE B 1 198 ? 28.688 0.175 7.199 1 86 198 ILE B CA 1
ATOM 4169 C C . ILE B 1 198 ? 29.219 -0.807 6.156 1 86 198 ILE B C 1
ATOM 4171 O O . ILE B 1 198 ? 29.656 -0.4 5.078 1 86 198 ILE B O 1
ATOM 4175 N N . SER B 1 199 ? 29.188 -2.115 6.523 1 83.88 199 SER B N 1
ATOM 4176 C CA . SER B 1 199 ? 29.547 -3.154 5.566 1 83.88 199 SER B CA 1
ATOM 4177 C C . SER B 1 199 ? 28.406 -3.457 4.605 1 83.88 199 SER B C 1
ATOM 4179 O O . SER B 1 199 ? 27.25 -3.582 5.027 1 83.88 199 SER B O 1
ATOM 4181 N N . PRO B 1 200 ? 28.781 -3.547 3.326 1 77.88 200 PRO B N 1
ATOM 4182 C CA . PRO B 1 200 ? 27.734 -3.885 2.357 1 77.88 200 PRO B CA 1
ATOM 4183 C C . PRO B 1 200 ? 26.984 -5.152 2.732 1 77.88 200 PRO B C 1
ATOM 4185 O O . PRO B 1 200 ? 25.766 -5.234 2.514 1 77.88 200 PRO B O 1
ATOM 4188 N N . SER B 1 201 ? 27.594 -6.066 3.297 1 76.31 201 SER B N 1
ATOM 4189 C CA . SER B 1 201 ? 26.969 -7.344 3.641 1 76.31 201 SER B CA 1
ATOM 4190 C C . SER B 1 201 ? 26.047 -7.203 4.844 1 76.31 201 SER B C 1
ATOM 4192 O O . SER B 1 201 ? 25.234 -8.086 5.109 1 76.31 201 SER B O 1
ATOM 4194 N N . SER B 1 202 ? 26.156 -6.039 5.543 1 80.25 202 SER B N 1
ATOM 4195 C CA . SER B 1 202 ? 25.344 -5.844 6.738 1 80.25 202 SER B CA 1
ATOM 4196 C C . SER B 1 202 ? 24.062 -5.074 6.414 1 80.25 202 SER B C 1
ATOM 4198 O O . SER B 1 202 ? 23.203 -4.898 7.277 1 80.25 202 SER B O 1
ATOM 4200 N N . ILE B 1 203 ? 24 -4.641 5.18 1 78.81 203 ILE B N 1
ATOM 4201 C CA . ILE B 1 203 ? 22.828 -3.863 4.781 1 78.81 203 ILE B CA 1
ATOM 4202 C C . ILE B 1 203 ? 21.594 -4.758 4.758 1 78.81 203 ILE B C 1
ATOM 4204 O O . ILE B 1 203 ? 21.594 -5.809 4.109 1 78.81 203 ILE B O 1
ATOM 4208 N N . ASP B 1 204 ? 20.625 -4.375 5.559 1 76.56 204 ASP B N 1
ATOM 4209 C CA . ASP B 1 204 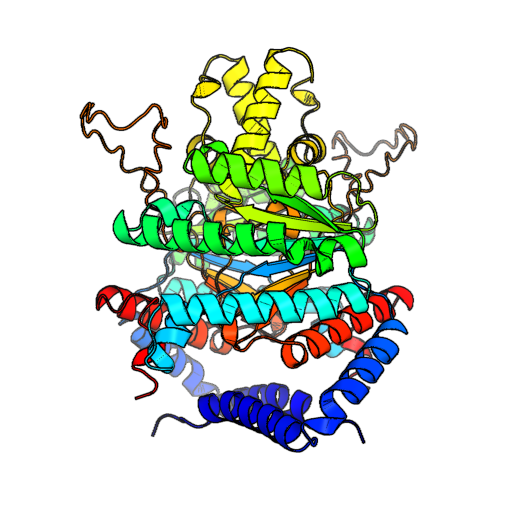? 19.359 -5.113 5.641 1 76.56 204 ASP B CA 1
ATOM 4210 C C . ASP B 1 204 ? 18.172 -4.164 5.762 1 76.56 204 ASP B C 1
ATOM 4212 O O . ASP B 1 204 ? 18.312 -2.959 5.531 1 76.56 204 ASP B O 1
ATOM 4216 N N . ILE B 1 205 ? 17.047 -4.73 5.992 1 76 205 ILE B N 1
ATOM 4217 C CA . ILE B 1 205 ? 15.797 -3.984 6.074 1 76 205 ILE B CA 1
ATOM 4218 C C . ILE B 1 205 ? 15.883 -2.943 7.188 1 76 205 ILE B C 1
ATOM 4220 O O . ILE B 1 205 ? 15.383 -1.826 7.039 1 76 205 ILE B O 1
ATOM 4224 N N . ASP B 1 206 ? 16.594 -3.24 8.211 1 79.06 206 ASP B N 1
ATOM 4225 C CA . ASP B 1 206 ? 16.719 -2.326 9.344 1 79.06 206 ASP B CA 1
ATOM 4226 C C . ASP B 1 206 ? 17.625 -1.146 8.992 1 79.06 206 ASP B C 1
ATOM 4228 O O . ASP B 1 206 ? 17.422 -0.029 9.461 1 79.06 206 ASP B O 1
ATOM 4232 N N . THR B 1 207 ? 18.672 -1.496 8.273 1 83.62 207 THR B N 1
ATOM 4233 C CA . THR B 1 207 ? 19.547 -0.422 7.82 1 83.62 207 THR B CA 1
ATOM 4234 C C . THR B 1 207 ? 18.766 0.617 7.023 1 83.62 207 THR B C 1
ATOM 4236 O O . THR B 1 207 ? 18.906 1.82 7.25 1 83.62 207 THR B O 1
ATOM 4239 N N . LEU B 1 208 ? 17.922 0.152 6.172 1 81.81 208 LEU B N 1
ATOM 4240 C CA . LEU B 1 208 ? 17.125 1.061 5.352 1 81.81 208 LEU B CA 1
ATOM 4241 C C . LEU B 1 208 ? 16.109 1.81 6.199 1 81.81 208 LEU B C 1
ATOM 4243 O O . LEU B 1 208 ? 15.922 3.018 6.035 1 81.81 208 LEU B O 1
ATOM 4247 N N . ALA B 1 209 ? 15.477 1.073 7.066 1 83.5 209 ALA B N 1
ATOM 4248 C CA . ALA B 1 209 ? 14.453 1.667 7.922 1 83.5 209 ALA B CA 1
ATOM 4249 C C . ALA B 1 209 ? 15.031 2.809 8.758 1 83.5 209 ALA B C 1
ATOM 4251 O O . ALA B 1 209 ? 14.336 3.793 9.031 1 83.5 209 ALA B O 1
ATOM 4252 N N . SER B 1 210 ? 16.312 2.727 9.109 1 88.5 210 SER B N 1
ATOM 4253 C CA . SER B 1 210 ? 16.953 3.723 9.961 1 88.5 210 SER B CA 1
ATOM 4254 C C . SER B 1 210 ? 17.312 4.98 9.172 1 88.5 210 SER B C 1
ATOM 4256 O O . SER B 1 210 ? 17.734 5.98 9.75 1 88.5 210 SER B O 1
ATOM 4258 N N . HIS B 1 211 ? 17.047 4.941 7.914 1 90 211 HIS B N 1
ATOM 4259 C CA . HIS B 1 211 ? 17.359 6.094 7.086 1 90 211 HIS B CA 1
ATOM 4260 C C . HIS B 1 211 ? 16.109 6.738 6.52 1 90 211 HIS B C 1
ATOM 4262 O O . HIS B 1 211 ? 16.188 7.668 5.715 1 90 211 HIS B O 1
ATOM 4268 N N . LEU B 1 212 ? 14.953 6.234 6.93 1 90.88 212 LEU B N 1
ATOM 4269 C CA . LEU B 1 212 ? 13.703 6.812 6.449 1 90.88 212 LEU B CA 1
ATOM 4270 C C . LEU B 1 212 ? 13.43 8.148 7.125 1 90.88 212 LEU B C 1
ATOM 4272 O O . LEU B 1 212 ? 14.008 8.453 8.172 1 90.88 212 LEU B O 1
ATOM 4276 N N . TYR B 1 213 ? 12.562 8.961 6.547 1 93.62 213 TYR B N 1
ATOM 4277 C CA . TYR B 1 213 ? 12.266 10.297 7.039 1 93.62 213 TYR B CA 1
ATOM 4278 C C . TYR B 1 213 ? 11.523 10.242 8.367 1 93.62 213 TYR B C 1
ATOM 4280 O O . TYR B 1 213 ? 11.477 11.234 9.102 1 93.62 213 TYR B O 1
ATOM 4288 N N . THR B 1 214 ? 10.93 9.078 8.703 1 92.06 214 THR B N 1
ATOM 4289 C CA . THR B 1 214 ? 10.031 9 9.844 1 92.06 214 THR B CA 1
ATOM 4290 C C . THR B 1 214 ? 10.664 8.195 10.977 1 92.06 214 THR B C 1
ATOM 4292 O O . THR B 1 214 ? 9.961 7.605 11.797 1 92.06 214 THR B O 1
ATOM 4295 N N . THR B 1 215 ? 11.984 8.133 11.062 1 90.44 215 THR B N 1
ATOM 4296 C CA . THR B 1 215 ? 12.68 7.332 12.055 1 90.44 215 THR B CA 1
ATOM 4297 C C . THR B 1 215 ? 12.336 7.801 13.469 1 90.44 215 THR B C 1
ATOM 4299 O O . THR B 1 215 ? 12.43 7.031 14.422 1 90.44 215 THR B O 1
ATOM 4302 N N . HIS B 1 216 ? 11.898 9.008 13.664 1 91.38 216 HIS B N 1
ATOM 4303 C CA . HIS B 1 216 ? 11.609 9.609 14.961 1 91.38 216 HIS B CA 1
ATOM 4304 C C . HIS B 1 216 ? 10.18 9.297 15.406 1 91.38 216 HIS B C 1
ATOM 4306 O O . HIS B 1 216 ? 9.75 9.75 16.469 1 91.38 216 HIS B O 1
ATOM 4312 N N . THR B 1 217 ? 9.414 8.586 14.633 1 92.69 217 THR B N 1
ATOM 4313 C CA . THR B 1 217 ? 8.008 8.297 14.891 1 92.69 217 THR B CA 1
ATOM 4314 C C . THR B 1 217 ? 7.793 6.801 15.094 1 92.69 217 THR B C 1
ATOM 4316 O O . THR B 1 217 ? 8.469 5.98 14.469 1 92.69 217 THR B O 1
ATOM 4319 N N . PRO B 1 218 ? 6.898 6.441 16.016 1 91.88 218 PRO B N 1
ATOM 4320 C CA . PRO B 1 218 ? 6.586 5.016 16.141 1 91.88 218 PRO B CA 1
ATOM 4321 C C . PRO B 1 218 ? 5.961 4.426 14.883 1 91.88 218 PRO B C 1
ATOM 4323 O O . PRO B 1 218 ? 5.582 5.168 13.977 1 91.88 218 PRO B O 1
ATOM 4326 N N . PRO B 1 219 ? 5.91 3.113 14.797 1 89.06 219 PRO B N 1
ATOM 4327 C CA . PRO B 1 219 ? 5.293 2.475 13.633 1 89.06 219 PRO B CA 1
ATOM 4328 C C . PRO B 1 219 ? 3.85 2.926 13.414 1 89.06 219 PRO B C 1
ATOM 4330 O O . PRO B 1 219 ? 3.152 3.271 14.367 1 89.06 219 PRO B O 1
ATOM 4333 N N . LEU B 1 220 ? 3.449 2.895 12.195 1 93 220 LEU B N 1
ATOM 4334 C CA . LEU B 1 220 ? 2.111 3.32 11.805 1 93 220 LEU B CA 1
ATOM 4335 C C . LEU B 1 220 ? 1.067 2.285 12.211 1 93 220 LEU B C 1
ATOM 4337 O O . LEU B 1 220 ? 1.233 1.094 11.945 1 93 220 LEU B O 1
ATOM 4341 N N . ASP B 1 221 ? 0.045 2.768 12.891 1 92.19 221 ASP B N 1
ATOM 4342 C CA . ASP B 1 221 ? -1.055 1.879 13.258 1 92.19 221 ASP B CA 1
ATOM 4343 C C . ASP B 1 221 ? -2.104 1.817 12.148 1 92.19 221 ASP B C 1
ATOM 4345 O O . ASP B 1 221 ? -2.664 0.754 11.875 1 92.19 221 ASP B O 1
ATOM 4349 N N . MET B 1 222 ? -2.328 2.955 11.539 1 94.44 222 MET B N 1
ATOM 4350 C CA . MET B 1 222 ? -3.34 2.977 10.492 1 94.44 222 MET B CA 1
ATOM 4351 C C . MET B 1 222 ? -3.125 4.164 9.555 1 94.44 222 MET B C 1
ATOM 4353 O O . MET B 1 222 ? -2.611 5.203 9.969 1 94.44 222 MET B O 1
ATOM 4357 N N . LEU B 1 223 ? -3.439 3.967 8.359 1 95.88 223 LEU B N 1
ATOM 4358 C CA . LEU B 1 223 ? -3.537 5 7.34 1 95.88 223 LEU B CA 1
ATOM 4359 C C . LEU B 1 223 ? -4.973 5.133 6.836 1 95.88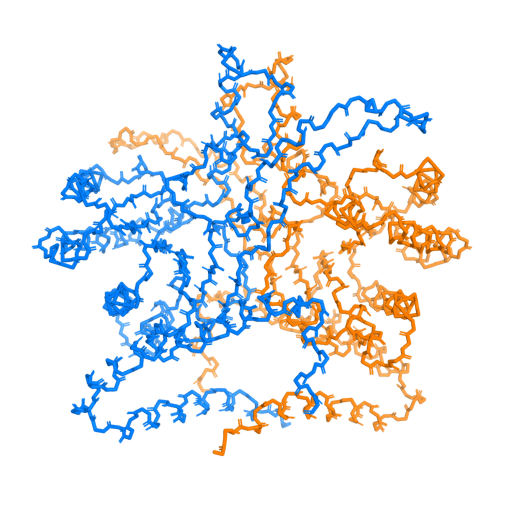 223 LEU B C 1
ATOM 4361 O O . LEU B 1 223 ? -5.609 4.133 6.5 1 95.88 223 LEU B O 1
ATOM 4365 N N . VAL B 1 224 ? -5.512 6.348 6.887 1 96.81 224 VAL B N 1
ATOM 4366 C CA . VAL B 1 224 ? -6.875 6.633 6.445 1 96.81 224 VAL B CA 1
ATOM 4367 C C . VAL B 1 224 ? -6.84 7.504 5.191 1 96.81 224 VAL B C 1
ATOM 4369 O O . VAL B 1 224 ? -6.18 8.547 5.172 1 96.81 224 VAL B O 1
ATOM 4372 N N . ARG B 1 225 ? -7.441 7.02 4.199 1 95.12 225 ARG B N 1
ATOM 4373 C CA . ARG B 1 225 ? -7.582 7.805 2.977 1 95.12 225 ARG B CA 1
ATOM 4374 C C . ARG B 1 225 ? -9.031 8.203 2.742 1 95.12 225 ARG B C 1
ATOM 4376 O O . ARG B 1 225 ? -9.93 7.352 2.758 1 95.12 225 ARG B O 1
ATOM 4383 N N . SER B 1 226 ? -9.258 9.492 2.5 1 96.56 226 SER B N 1
ATOM 4384 C CA . SER B 1 226 ? -10.602 9.977 2.188 1 96.56 226 SER B CA 1
ATOM 4385 C C . SER B 1 226 ? -10.875 9.906 0.689 1 96.56 226 SER B C 1
ATOM 4387 O O . SER B 1 226 ? -10 9.523 -0.092 1 96.56 226 SER B O 1
ATOM 4389 N N . SER B 1 227 ? -12.164 10.062 0.267 1 94.12 227 SER B N 1
ATOM 4390 C CA . SER B 1 227 ? -12.727 10.297 -1.06 1 94.12 227 SER B CA 1
ATOM 4391 C C . SER B 1 227 ? -13 8.977 -1.782 1 94.12 227 SER B C 1
ATOM 4393 O O . SER B 1 227 ? -13.43 8.977 -2.939 1 94.12 227 SER B O 1
ATOM 4395 N N . GLY B 1 228 ? -12.633 7.887 -1.228 1 88.88 228 GLY B N 1
ATOM 4396 C CA . GLY B 1 228 ? -13.055 6.598 -1.76 1 88.88 228 GLY B CA 1
ATOM 4397 C C . GLY B 1 228 ? -12.219 6.133 -2.936 1 88.88 228 GLY B C 1
ATOM 4398 O O . GLY B 1 228 ? -12.539 5.133 -3.578 1 88.88 228 GLY B O 1
ATOM 4399 N N . VAL B 1 229 ? -11.18 6.785 -3.244 1 83.69 229 VAL B N 1
ATOM 4400 C CA . VAL B 1 229 ? -10.32 6.398 -4.355 1 83.69 229 VAL B CA 1
ATOM 4401 C C . VAL B 1 229 ? -9.57 5.113 -4.008 1 83.69 229 VAL B C 1
ATOM 4403 O O . VAL B 1 229 ? -8.984 5.004 -2.932 1 83.69 229 VAL B O 1
ATOM 4406 N N . ASN B 1 230 ? -9.641 4.129 -4.93 1 81.88 230 ASN B N 1
ATOM 4407 C CA . ASN B 1 230 ? -9.07 2.811 -4.676 1 81.88 230 ASN B CA 1
ATOM 4408 C C . ASN B 1 230 ? -7.668 2.682 -5.273 1 81.88 230 ASN B C 1
ATOM 4410 O O . ASN B 1 230 ? -7.402 1.758 -6.043 1 81.88 230 ASN B O 1
ATOM 4414 N N . ARG B 1 231 ? -6.789 3.498 -4.949 1 83.5 231 ARG B N 1
ATOM 4415 C CA . ARG B 1 231 ? -5.395 3.438 -5.371 1 83.5 231 ARG B CA 1
ATOM 4416 C C . ARG B 1 231 ? -4.457 3.691 -4.191 1 83.5 231 ARG B C 1
ATOM 4418 O O . ARG B 1 231 ? -4.77 4.48 -3.303 1 83.5 231 ARG B O 1
ATOM 4425 N N . ILE B 1 232 ? -3.418 2.957 -4.258 1 81.88 232 ILE B N 1
ATOM 4426 C CA . ILE B 1 232 ? -2.4 3.201 -3.24 1 81.88 232 ILE B CA 1
ATOM 4427 C C . ILE B 1 232 ? -1.521 4.375 -3.658 1 81.88 232 ILE B C 1
ATOM 4429 O O . ILE B 1 232 ? -1.015 4.41 -4.781 1 81.88 232 ILE B O 1
ATOM 4433 N N . SER B 1 233 ? -1.461 5.375 -2.814 1 86.25 233 SER B N 1
ATOM 4434 C CA . SER B 1 233 ? -0.648 6.555 -3.102 1 86.25 233 SER B CA 1
ATOM 4435 C C . SER B 1 233 ? 0.823 6.297 -2.793 1 86.25 233 SER B C 1
ATOM 4437 O O . SER B 1 233 ? 1.152 5.41 -2 1 86.25 233 SER B O 1
ATOM 4439 N N . ASP B 1 234 ? 1.668 7 -3.5 1 88.81 234 ASP B N 1
ATOM 4440 C CA . ASP B 1 234 ? 3.102 6.984 -3.223 1 88.81 234 ASP B CA 1
ATOM 4441 C C . ASP B 1 234 ? 3.412 7.691 -1.905 1 88.81 234 ASP B C 1
ATOM 4443 O O . ASP B 1 234 ? 4.082 8.727 -1.896 1 88.81 234 ASP B O 1
ATOM 4447 N N . TYR B 1 235 ? 2.879 7.043 -0.883 1 91.62 235 TYR B N 1
ATOM 4448 C CA . TYR B 1 235 ? 2.863 7.664 0.438 1 91.62 235 TYR B CA 1
ATOM 4449 C C . TYR B 1 235 ? 3.068 6.621 1.53 1 91.62 235 TYR B C 1
ATOM 4451 O O . TYR B 1 235 ? 2.283 5.68 1.654 1 91.62 235 TYR B O 1
ATOM 4459 N N . LEU B 1 236 ? 4.164 6.727 2.312 1 92.75 236 LEU B N 1
ATOM 4460 C CA . LEU B 1 236 ? 4.488 5.926 3.488 1 92.75 236 LEU B CA 1
ATOM 4461 C C . LEU B 1 236 ? 4.398 4.434 3.176 1 92.75 236 LEU B C 1
ATOM 4463 O O . LEU B 1 236 ? 3.814 3.67 3.949 1 92.75 236 LEU B O 1
ATOM 4467 N N . LEU B 1 237 ? 4.906 4.07 2.09 1 86.94 237 LEU B N 1
ATOM 4468 C CA . LEU B 1 237 ? 4.785 2.686 1.646 1 86.94 237 LEU B CA 1
ATOM 4469 C C . LEU B 1 237 ? 5.543 1.747 2.578 1 86.94 237 LEU B C 1
ATOM 4471 O O . LEU B 1 237 ? 5.027 0.695 2.961 1 86.94 237 LEU B O 1
ATOM 4475 N N . TRP B 1 238 ? 6.738 2.148 2.918 1 85.81 238 TRP B N 1
ATOM 4476 C CA . TRP B 1 238 ? 7.539 1.333 3.826 1 85.81 238 TRP B CA 1
ATOM 4477 C C . TRP B 1 238 ? 6.883 1.241 5.199 1 85.81 238 TRP B C 1
ATOM 4479 O O . TRP B 1 238 ? 6.832 0.165 5.797 1 85.81 238 TRP B O 1
ATOM 4489 N N . GLN B 1 239 ? 6.367 2.328 5.672 1 89 239 GLN B N 1
ATOM 4490 C CA . GLN B 1 239 ? 5.762 2.416 6.996 1 89 239 GLN B CA 1
ATOM 4491 C C . GLN B 1 239 ? 4.469 1.61 7.066 1 89 239 GLN B C 1
ATOM 4493 O O . GLN B 1 239 ? 4.039 1.208 8.148 1 89 239 GLN B O 1
ATOM 4498 N N . LEU B 1 240 ? 3.834 1.39 5.922 1 87.62 240 LEU B N 1
ATOM 4499 C CA . LEU B 1 240 ? 2.576 0.653 5.875 1 87.62 240 LEU B CA 1
ATOM 4500 C C . LEU B 1 240 ? 2.801 -0.826 6.168 1 87.62 240 LEU B C 1
ATOM 4502 O O . LEU B 1 240 ? 1.912 -1.503 6.691 1 87.62 240 LEU B O 1
ATOM 4506 N N . ILE B 1 241 ? 3.949 -1.326 5.766 1 77.44 241 ILE B N 1
ATOM 4507 C CA . ILE B 1 241 ? 4.148 -2.768 5.863 1 77.44 241 ILE B CA 1
ATOM 4508 C C . ILE B 1 241 ? 4.953 -3.094 7.121 1 77.44 241 ILE B C 1
ATOM 4510 O O . ILE B 1 241 ? 4.949 -4.234 7.586 1 77.44 241 ILE B O 1
ATOM 4514 N N . ILE B 1 242 ? 5.953 -2.176 7.633 1 59.25 242 ILE B N 1
ATOM 4515 C CA . ILE B 1 242 ? 6.918 -2.482 8.68 1 59.25 242 ILE B CA 1
ATOM 4516 C C . ILE B 1 242 ? 6.344 -2.094 10.039 1 59.25 242 ILE B C 1
ATOM 4518 O O . ILE B 1 242 ? 6.094 -0.914 10.305 1 59.25 242 ILE B O 1
ATOM 4522 N N . ASN B 1 243 ? 5.406 -2.885 10.594 1 51.97 243 ASN B N 1
ATOM 4523 C CA . ASN B 1 243 ? 5.125 -2.4 11.938 1 51.97 243 ASN B CA 1
ATOM 4524 C C . ASN B 1 243 ? 6.215 -2.814 12.922 1 51.97 243 ASN B C 1
ATOM 4526 O O . ASN B 1 243 ? 6.531 -2.074 13.859 1 51.97 243 ASN B O 1
ATOM 4530 N N . SER B 1 244 ? 6.406 -4.129 13.336 1 41.94 244 SER B N 1
ATOM 4531 C CA . SER B 1 244 ? 7.117 -4.434 14.57 1 41.94 244 SER B CA 1
ATOM 4532 C C . SER B 1 244 ? 8.609 -4.633 14.312 1 41.94 244 SER B C 1
ATOM 4534 O O . SER B 1 244 ? 8.992 -5.418 13.445 1 41.94 244 SER B O 1
ATOM 4536 N N . THR B 1 245 ? 9.344 -3.707 14.172 1 39.28 245 THR B N 1
ATOM 4537 C CA . THR B 1 245 ? 10.797 -3.852 14.102 1 39.28 245 THR B CA 1
ATOM 4538 C C . THR B 1 245 ? 11.32 -4.625 15.312 1 39.28 245 THR B C 1
ATOM 4540 O O . THR B 1 245 ? 12.18 -4.137 16.047 1 39.28 245 THR B O 1
ATOM 4543 N N . ARG B 1 246 ? 10.641 -5.25 16.281 1 33.38 246 ARG B N 1
ATOM 4544 C CA . ARG B 1 246 ? 11.602 -5.738 17.266 1 33.38 246 ARG B CA 1
ATOM 4545 C C . ARG B 1 246 ? 12.484 -6.824 16.672 1 33.38 246 ARG B C 1
ATOM 4547 O O . ARG B 1 246 ? 11.992 -7.832 16.156 1 33.38 246 ARG B O 1
ATOM 4554 N N . TYR B 1 247 ? 13.586 -6.379 16.156 1 34.09 247 TYR B N 1
ATOM 4555 C CA . TYR B 1 247 ? 14.648 -7.332 15.867 1 34.09 247 TYR B CA 1
ATOM 4556 C C . TYR B 1 247 ? 14.945 -8.203 17.078 1 34.09 247 TYR B C 1
ATOM 4558 O O . TYR B 1 247 ? 15.289 -7.695 18.156 1 34.09 247 TYR B O 1
ATOM 4566 N N . VAL B 1 248 ? 14.195 -9.156 17.438 1 32.53 248 VAL B N 1
ATOM 4567 C CA . VAL B 1 248 ? 14.781 -9.992 18.469 1 32.53 248 VAL B CA 1
ATOM 4568 C C . VAL B 1 248 ? 15.984 -10.758 17.906 1 32.53 248 VAL B C 1
ATOM 4570 O O . VAL B 1 248 ? 15.859 -11.477 16.922 1 32.53 248 VAL B O 1
ATOM 4573 N N . LYS B 1 249 ? 17.094 -10.188 18.094 1 35.22 249 LYS B N 1
ATOM 4574 C CA . LYS B 1 249 ? 18.297 -10.992 17.938 1 35.22 249 LYS B CA 1
ATOM 4575 C C . LYS B 1 249 ? 18.125 -12.359 18.578 1 35.22 249 LYS B C 1
ATOM 4577 O O . LYS B 1 249 ? 17.891 -12.453 19.781 1 35.22 249 LYS B O 1
ATOM 4582 N N . ASN B 1 250 ? 17.5 -13.375 17.891 1 35.97 250 ASN B N 1
ATOM 4583 C CA . ASN B 1 250 ? 17.75 -14.656 18.547 1 35.97 250 ASN B CA 1
ATOM 4584 C C . ASN B 1 250 ? 19.234 -14.828 18.875 1 35.97 250 ASN B C 1
ATOM 4586 O O . ASN B 1 250 ? 20.078 -14.883 17.984 1 35.97 250 ASN B O 1
ATOM 4590 N N . ASN B 1 251 ? 19.719 -14.305 19.844 1 33.81 251 ASN B N 1
ATOM 4591 C CA . ASN B 1 251 ? 20.938 -14.836 20.453 1 33.81 251 ASN B CA 1
ATOM 4592 C C . ASN B 1 251 ? 20.906 -16.359 20.5 1 33.81 251 ASN B C 1
ATOM 4594 O O . ASN B 1 251 ? 21.609 -16.969 21.328 1 33.81 251 ASN B O 1
ATOM 4598 N N . GLU B 1 252 ? 19.781 -17.047 20.328 1 34.66 252 GLU B N 1
ATOM 4599 C CA . GLU B 1 252 ? 20.125 -18.453 20.578 1 34.66 252 GLU B CA 1
ATOM 4600 C C . GLU B 1 252 ? 21.266 -18.906 19.672 1 34.66 252 GLU B C 1
ATOM 4602 O O . GLU B 1 252 ? 21.391 -18.422 18.547 1 34.66 252 GLU B O 1
ATOM 4607 N N . GLU B 1 253 ? 22.312 -19.688 20.281 1 34.28 253 GLU B N 1
ATOM 4608 C CA . GLU B 1 253 ? 23.406 -20.578 19.906 1 34.28 253 GLU B CA 1
ATOM 4609 C C . GLU B 1 253 ? 23.125 -21.266 18.578 1 34.28 253 GLU B C 1
ATOM 4611 O O . GLU B 1 253 ? 21.969 -21.391 18.156 1 34.28 253 GLU B O 1
ATOM 4616 N N . GLU B 1 254 ? 24.266 -21.703 17.828 1 34.34 254 GLU B N 1
ATOM 4617 C CA . GLU B 1 254 ? 24.719 -22.625 16.797 1 34.34 254 GLU B CA 1
ATOM 4618 C C . GLU B 1 254 ? 23.922 -23.938 16.859 1 34.34 254 GLU B C 1
ATOM 4620 O O . GLU B 1 254 ? 24.406 -24.938 17.406 1 34.34 254 GLU B O 1
ATOM 4625 N N . THR B 1 255 ? 22.844 -24.125 17.531 1 32.84 255 THR B N 1
ATOM 4626 C CA . THR B 1 255 ? 22.672 -25.578 17.438 1 32.84 255 THR B CA 1
ATOM 4627 C C . THR B 1 255 ? 22.812 -26.062 16 1 32.84 255 THR B C 1
ATOM 4629 O O . THR B 1 255 ? 22.172 -25.516 15.094 1 32.84 255 THR B O 1
ATOM 4632 N N . THR B 1 256 ? 23.969 -26.703 15.719 1 33.69 256 THR B N 1
ATOM 4633 C CA . THR B 1 256 ? 24.5 -27.609 14.711 1 33.69 256 THR B CA 1
ATOM 4634 C C . THR B 1 256 ? 23.422 -28.562 14.203 1 33.69 256 THR B C 1
ATOM 4636 O O . THR B 1 256 ? 23.734 -29.656 13.719 1 33.69 256 THR B O 1
ATOM 4639 N N . ASP B 1 257 ? 22.203 -28.609 14.664 1 32.38 257 ASP B N 1
ATOM 4640 C CA . ASP B 1 257 ? 21.656 -29.812 14.062 1 32.38 257 ASP B CA 1
ATOM 4641 C C . ASP B 1 257 ? 21.875 -29.844 12.555 1 32.38 257 ASP B C 1
ATOM 4643 O O . ASP B 1 257 ? 21.922 -28.781 11.914 1 32.38 257 ASP B O 1
ATOM 4647 N N . ASP B 1 258 ? 22.312 -31.031 12.008 1 31.3 258 ASP B N 1
ATOM 4648 C CA . ASP B 1 258 ? 22.75 -31.625 10.758 1 31.3 258 ASP B CA 1
ATOM 4649 C C . ASP B 1 258 ? 21.906 -31.156 9.578 1 31.3 258 ASP B C 1
ATOM 4651 O O . ASP B 1 258 ? 21.984 -31.719 8.492 1 31.3 258 ASP B O 1
ATOM 4655 N N . TRP B 1 259 ? 20.688 -30.797 9.859 1 30.91 259 TRP B N 1
ATOM 4656 C CA . TRP B 1 259 ? 20.109 -30.719 8.523 1 30.91 259 T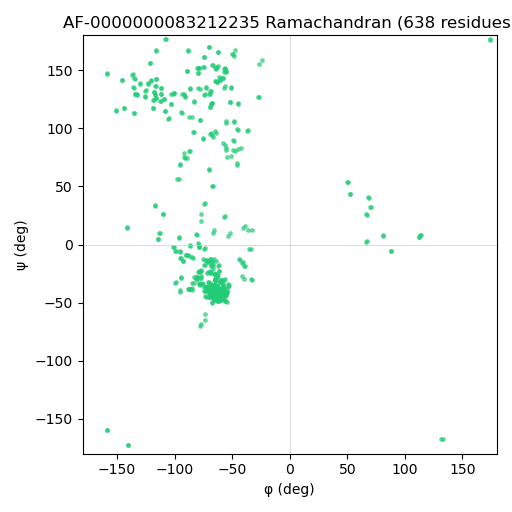RP B CA 1
ATOM 4657 C C . TRP B 1 259 ? 20.891 -29.75 7.648 1 30.91 259 TRP B C 1
ATOM 4659 O O . TRP B 1 259 ? 21.547 -28.844 8.156 1 30.91 259 TRP B O 1
ATOM 4669 N N . GLY B 1 260 ? 20.969 -30 6.297 1 32.09 260 GLY B N 1
ATOM 4670 C CA . GLY B 1 260 ? 21.812 -29.469 5.242 1 32.09 260 GLY B CA 1
ATOM 4671 C C . GLY B 1 260 ? 21.906 -27.953 5.266 1 32.09 260 GLY B C 1
ATOM 4672 O O . GLY B 1 260 ? 21.219 -27.281 6.047 1 32.09 260 GLY B O 1
ATOM 4673 N N . ASN B 1 261 ? 22.891 -27.344 4.477 1 34.09 261 ASN B N 1
ATOM 4674 C CA . ASN B 1 261 ? 23.5 -26.078 4.098 1 34.09 261 ASN B CA 1
ATOM 4675 C C . ASN B 1 261 ? 22.453 -24.984 3.922 1 34.09 261 ASN B C 1
ATOM 4677 O O . ASN B 1 261 ? 22.625 -24.062 3.119 1 34.09 261 ASN B O 1
ATOM 4681 N N . HIS B 1 262 ? 21.234 -25.188 4.387 1 32.72 262 HIS B N 1
ATOM 4682 C CA . HIS B 1 262 ? 20.375 -24.047 4.117 1 32.72 262 HIS B CA 1
ATOM 4683 C C . HIS B 1 262 ? 20.688 -22.891 5.059 1 32.72 262 HIS B C 1
ATOM 4685 O O . HIS B 1 262 ? 20.766 -23.078 6.277 1 32.72 262 HIS B O 1
ATOM 4691 N N . THR B 1 263 ? 21.562 -21.984 4.699 1 36.03 263 THR B N 1
ATOM 4692 C CA . THR B 1 263 ? 21.797 -20.75 5.449 1 36.03 263 THR B CA 1
ATOM 4693 C C . THR B 1 263 ? 20.484 -20.219 6.012 1 36.03 263 THR B C 1
ATOM 4695 O O . THR B 1 263 ? 19.547 -19.953 5.262 1 36.03 263 THR B O 1
ATOM 4698 N N . PRO B 1 264 ? 20.25 -20.531 7.25 1 35.81 264 PRO B N 1
ATOM 4699 C CA . PRO B 1 264 ? 19.031 -20 7.883 1 35.81 264 PRO B CA 1
ATOM 4700 C C . PRO B 1 264 ? 18.812 -18.516 7.594 1 35.81 264 PRO B C 1
ATOM 4702 O O . PRO B 1 264 ? 19.766 -17.719 7.652 1 35.81 264 PRO B O 1
ATOM 4705 N N . ILE B 1 265 ? 17.984 -18.203 6.652 1 39.5 265 ILE B N 1
ATOM 4706 C CA . ILE B 1 265 ? 17.578 -16.797 6.582 1 39.5 265 ILE B CA 1
ATOM 4707 C C . ILE B 1 265 ? 17.141 -16.312 7.965 1 39.5 265 ILE B C 1
ATOM 4709 O O . ILE B 1 265 ? 16.281 -16.938 8.602 1 39.5 265 ILE B O 1
ATOM 4713 N N . LYS B 1 266 ? 18.031 -15.82 8.711 1 41.41 266 LYS B N 1
ATOM 4714 C CA . LYS B 1 266 ? 17.688 -15.211 9.992 1 41.41 266 LYS B CA 1
ATOM 4715 C C . LYS B 1 266 ? 16.484 -14.289 9.859 1 41.41 266 LYS B C 1
ATOM 4717 O O . LYS B 1 266 ? 16.594 -13.18 9.344 1 41.41 266 LYS B O 1
ATOM 4722 N N . LEU B 1 267 ? 15.344 -14.898 9.602 1 45.03 267 LEU B N 1
ATOM 4723 C CA . LEU B 1 267 ? 14.133 -14.086 9.688 1 45.03 267 LEU B CA 1
ATOM 4724 C C . LEU B 1 267 ? 13.867 -13.648 11.125 1 45.03 267 LEU B C 1
ATOM 4726 O O . LEU B 1 267 ? 13.352 -14.43 11.93 1 45.03 267 LEU B O 1
ATOM 4730 N N . ASP B 1 268 ? 14.812 -13.109 11.766 1 45.38 268 ASP B N 1
ATOM 4731 C CA . ASP B 1 268 ? 14.609 -12.656 13.141 1 45.38 268 ASP B CA 1
ATOM 4732 C C . ASP B 1 268 ? 13.602 -11.508 13.195 1 45.38 268 ASP B C 1
ATOM 4734 O O . ASP B 1 268 ? 13.625 -10.703 14.125 1 45.38 268 ASP B O 1
ATOM 4738 N N . ARG B 1 269 ? 12.961 -11.359 12.078 1 48.28 269 ARG B N 1
ATOM 4739 C CA . ARG B 1 269 ? 12.102 -10.18 12.195 1 48.28 269 ARG B CA 1
ATOM 4740 C C . ARG B 1 269 ? 10.773 -10.539 12.844 1 48.28 269 ARG B C 1
ATOM 4742 O O . ARG B 1 269 ? 10.164 -11.555 12.5 1 48.28 269 ARG B O 1
ATOM 4749 N N . ASN B 1 270 ? 10.625 -10.023 14.156 1 45.69 270 ASN B N 1
ATOM 4750 C CA . ASN B 1 270 ? 9.25 -10.055 14.641 1 45.69 270 ASN B CA 1
ATOM 4751 C C . ASN B 1 270 ? 8.305 -9.32 13.688 1 45.69 270 ASN B C 1
ATOM 4753 O O . ASN B 1 270 ? 8.445 -8.109 13.477 1 45.69 270 ASN B O 1
ATOM 4757 N N . ILE B 1 271 ? 7.895 -9.914 12.68 1 47.97 271 ILE B N 1
ATOM 4758 C CA . ILE B 1 271 ? 7 -9.273 11.727 1 47.97 271 ILE B CA 1
ATOM 4759 C C . ILE B 1 271 ? 5.668 -8.953 12.406 1 47.97 271 ILE B C 1
ATOM 4761 O O . ILE B 1 271 ? 5.051 -9.82 13.023 1 47.97 271 ILE B O 1
ATOM 4765 N N . VAL B 1 272 ? 5.473 -7.656 12.922 1 53.03 272 VAL B N 1
ATOM 4766 C CA . VAL B 1 272 ? 4.16 -7.203 13.367 1 53.03 272 VAL B CA 1
ATOM 4767 C C . VAL B 1 272 ? 3.273 -6.918 12.156 1 53.03 272 VAL B C 1
ATOM 4769 O O . VAL B 1 272 ? 3.773 -6.707 11.047 1 53.03 272 VAL B O 1
ATOM 4772 N N . GLU B 1 273 ? 2.055 -7.043 12.328 1 62.91 273 GLU B N 1
ATOM 4773 C CA . GLU B 1 273 ? 0.958 -6.766 11.406 1 62.91 273 GLU B CA 1
ATOM 4774 C C . GLU B 1 273 ? 1.071 -5.363 10.82 1 62.91 273 GLU B C 1
ATOM 4776 O O . GLU B 1 273 ? 1.421 -4.414 11.523 1 62.91 273 GLU B O 1
ATOM 4781 N N . GLY B 1 274 ? 1.13 -5.23 9.508 1 76.38 274 GLY B N 1
ATOM 4782 C CA . GLY B 1 274 ? 1.131 -3.941 8.836 1 76.38 274 GLY B CA 1
ATOM 4783 C C . GLY B 1 274 ? 0.038 -3.012 9.32 1 76.38 274 GLY B C 1
ATOM 4784 O O . GLY B 1 274 ? -0.854 -3.43 10.062 1 76.38 274 GLY B O 1
ATOM 4785 N N . ALA B 1 275 ? 0.198 -1.784 9.031 1 87.94 275 ALA B N 1
ATOM 4786 C CA . ALA B 1 275 ? -0.786 -0.774 9.414 1 87.94 275 ALA B CA 1
ATOM 4787 C C . ALA B 1 275 ? -2.146 -1.07 8.789 1 87.94 275 ALA B C 1
ATOM 4789 O O . ALA B 1 275 ? -2.223 -1.587 7.668 1 87.94 275 ALA B O 1
ATOM 4790 N N . ALA B 1 276 ? -3.197 -0.825 9.531 1 89.69 276 ALA B N 1
ATOM 4791 C CA . ALA B 1 276 ? -4.531 -0.875 8.945 1 89.69 276 ALA B CA 1
ATOM 4792 C C . ALA B 1 276 ? -4.695 0.195 7.867 1 89.69 276 ALA B C 1
ATOM 4794 O O . ALA B 1 276 ? -4.141 1.291 7.98 1 89.69 276 ALA B O 1
ATOM 4795 N N . TYR B 1 277 ? -5.316 -0.17 6.852 1 90.38 277 TYR B N 1
ATOM 4796 C CA . TYR B 1 277 ? -5.574 0.752 5.75 1 90.38 277 TYR B CA 1
ATOM 4797 C C . TYR B 1 277 ? -7.07 0.936 5.527 1 90.38 277 TYR B C 1
ATOM 4799 O O . TYR B 1 277 ? -7.781 -0.023 5.219 1 90.38 277 TYR B O 1
ATOM 4807 N N . HIS B 1 278 ? -7.582 2.189 5.703 1 92.94 278 HIS B N 1
ATOM 4808 C CA . HIS B 1 278 ? -9.008 2.486 5.594 1 92.94 278 HIS B CA 1
ATOM 4809 C C . HIS B 1 278 ? -9.281 3.479 4.469 1 92.94 278 HIS B C 1
ATOM 4811 O O . HIS B 1 278 ? -8.656 4.543 4.41 1 92.94 278 HIS B O 1
ATOM 4817 N N . ILE B 1 279 ? -10.141 3.057 3.574 1 91 279 ILE B N 1
ATOM 4818 C CA . ILE B 1 279 ? -10.641 3.971 2.551 1 91 279 ILE B CA 1
ATOM 4819 C C . ILE B 1 279 ? -12.055 4.422 2.904 1 91 279 ILE B C 1
ATOM 4821 O O . ILE B 1 279 ? -12.945 3.592 3.094 1 91 279 ILE B O 1
ATOM 4825 N N . VAL B 1 280 ? -12.211 5.711 3.047 1 94.12 280 VAL B N 1
ATOM 4826 C CA . VAL B 1 280 ? -13.5 6.289 3.404 1 94.12 280 VAL B CA 1
ATOM 4827 C C . VAL B 1 280 ? -14.062 7.082 2.227 1 94.12 280 VAL B C 1
ATOM 4829 O O . VAL B 1 280 ? -13.336 7.863 1.601 1 94.12 280 VAL B O 1
ATOM 4832 N N . PRO B 1 281 ? -15.336 6.941 1.881 1 93.19 281 PRO B N 1
ATOM 4833 C CA . PRO B 1 281 ? -15.875 7.613 0.7 1 93.19 281 PRO B CA 1
ATOM 4834 C C . PRO B 1 281 ? -16.031 9.125 0.896 1 93.19 281 PRO B C 1
ATOM 4836 O O . PRO B 1 281 ? -16.188 9.859 -0.077 1 93.19 281 PRO B O 1
ATOM 4839 N N . THR B 1 282 ? -15.953 9.625 2.076 1 96.38 282 THR B N 1
ATOM 4840 C CA . THR B 1 282 ? -16.172 11.023 2.416 1 96.38 282 THR B CA 1
ATOM 4841 C C . THR B 1 282 ? -15.039 11.898 1.863 1 96.38 282 THR B C 1
ATOM 4843 O O . THR B 1 282 ? -13.867 11.57 2.021 1 96.38 282 THR B O 1
ATOM 4846 N N . HIS B 1 283 ? -15.469 13.031 1.184 1 97.44 283 HIS B N 1
ATOM 4847 C CA . HIS B 1 283 ? -14.453 14.008 0.818 1 97.44 283 HIS B CA 1
ATOM 4848 C C . HIS B 1 283 ? -13.812 14.633 2.057 1 97.44 283 HIS B C 1
ATOM 4850 O O . HIS B 1 283 ? -14.5 14.875 3.055 1 97.44 283 HIS B O 1
ATOM 4856 N N . TRP B 1 284 ? -12.555 15.062 1.976 1 97.25 284 TRP B N 1
ATOM 4857 C CA . TRP B 1 284 ? -11.766 15.469 3.135 1 97.25 284 TRP B CA 1
ATOM 4858 C C . TRP B 1 284 ? -12.43 16.641 3.852 1 97.25 284 TRP B C 1
ATOM 4860 O O . TRP B 1 284 ? -12.57 16.641 5.078 1 97.25 284 TRP B O 1
ATOM 4870 N N . PRO B 1 285 ? -12.945 17.672 3.127 1 97.12 285 PRO B N 1
ATOM 4871 C CA . PRO B 1 285 ? -13.539 18.797 3.859 1 97.12 285 PRO B CA 1
ATOM 4872 C C . PRO B 1 285 ? -14.734 18.391 4.711 1 97.12 285 PRO B C 1
ATOM 4874 O O . PRO B 1 285 ? -15.102 19.094 5.652 1 97.12 285 PRO B O 1
ATOM 4877 N N . ASN B 1 286 ? -15.297 17.203 4.395 1 97.12 286 ASN B N 1
ATOM 4878 C CA . ASN B 1 286 ? -16.438 16.688 5.152 1 97.12 286 ASN B CA 1
ATOM 4879 C C . ASN B 1 286 ? -16 15.656 6.184 1 97.12 286 ASN B C 1
ATOM 4881 O O . ASN B 1 286 ? -16.828 15.164 6.957 1 97.12 286 ASN B O 1
ATOM 4885 N N . PHE B 1 287 ? -14.742 15.305 6.176 1 97.44 287 PHE B N 1
ATOM 4886 C CA . PHE B 1 287 ? -14.25 14.25 7.055 1 97.44 287 PHE B CA 1
ATOM 4887 C C . PHE B 1 287 ? -14.188 14.742 8.5 1 97.44 287 PHE B C 1
ATOM 4889 O O . PHE B 1 287 ? -13.742 15.859 8.758 1 97.44 287 PHE B O 1
ATOM 4896 N N . GLY B 1 288 ? -14.641 13.977 9.469 1 95.56 288 GLY B N 1
ATOM 4897 C CA . GLY B 1 288 ? -14.625 14.367 10.867 1 95.56 288 GLY B CA 1
ATOM 4898 C C . GLY B 1 288 ? -14.695 13.188 11.82 1 95.56 288 GLY B C 1
ATOM 4899 O O . GLY B 1 288 ? -14.312 12.07 11.461 1 95.56 288 GLY B O 1
ATOM 4900 N N . MET B 1 289 ? -15.086 13.484 12.992 1 94.19 289 MET B N 1
ATOM 4901 C CA . MET B 1 289 ? -15.148 12.5 14.07 1 94.19 289 MET B CA 1
ATOM 4902 C C . MET B 1 289 ? -16.062 11.344 13.688 1 94.19 289 MET B C 1
ATOM 4904 O O . MET B 1 289 ? -15.773 10.188 14 1 94.19 289 MET B O 1
ATOM 4908 N N . ASP B 1 290 ? -17.094 11.633 13.016 1 94 290 ASP B N 1
ATOM 4909 C CA . ASP B 1 290 ? -18.078 10.609 12.648 1 94 290 ASP B CA 1
ATOM 4910 C C . ASP B 1 290 ? -17.469 9.578 11.711 1 94 290 ASP B C 1
ATOM 4912 O O . ASP B 1 290 ? -17.891 8.414 11.695 1 94 290 ASP B O 1
ATOM 4916 N N . ASP B 1 291 ? -16.547 10.023 10.938 1 96.88 291 ASP B N 1
ATOM 4917 C CA . ASP B 1 291 ? -15.836 9.102 10.062 1 96.88 291 ASP B CA 1
ATOM 4918 C C . ASP B 1 291 ? -14.773 8.312 10.828 1 96.88 291 ASP B C 1
ATOM 4920 O O . ASP B 1 291 ? -14.562 7.125 10.578 1 96.88 291 ASP B O 1
ATOM 4924 N N . MET B 1 292 ? -14.164 8.969 11.828 1 97.5 292 MET B N 1
ATOM 4925 C CA . MET B 1 292 ? -12.992 8.422 12.508 1 97.5 292 MET B CA 1
ATOM 4926 C C . MET B 1 292 ? -13.398 7.441 13.602 1 97.5 292 MET B C 1
ATOM 4928 O O . MET B 1 292 ? -12.711 6.453 13.844 1 97.5 292 MET B O 1
ATOM 4932 N N . VAL B 1 293 ? -14.508 7.641 14.266 1 96.88 293 VAL B N 1
ATOM 4933 C CA . VAL B 1 293 ? -14.906 6.867 15.438 1 96.88 293 VAL B CA 1
ATOM 4934 C C . VAL B 1 293 ? -15.086 5.398 15.047 1 96.88 293 VAL B C 1
ATOM 4936 O O . VAL B 1 293 ? -14.523 4.508 15.695 1 96.88 293 VAL B O 1
ATOM 4939 N N . PRO B 1 294 ? -15.82 5.078 13.961 1 95.88 294 PRO B N 1
ATOM 4940 C CA . PRO B 1 294 ? -15.93 3.664 13.594 1 95.88 294 PRO B CA 1
ATOM 4941 C C . PRO B 1 294 ? -14.586 3.023 13.281 1 95.88 294 PRO B C 1
ATOM 4943 O O . PRO B 1 294 ? -14.383 1.833 13.539 1 95.88 294 PRO B O 1
ATOM 4946 N N . ILE B 1 295 ? -13.695 3.801 12.742 1 96.06 295 ILE B N 1
ATOM 4947 C CA . ILE B 1 295 ? -12.375 3.295 12.391 1 96.06 295 ILE B CA 1
ATOM 4948 C C . ILE B 1 295 ? -11.602 2.957 13.664 1 96.06 295 ILE B C 1
ATOM 4950 O O . ILE B 1 295 ? -10.984 1.893 13.75 1 96.06 295 ILE B O 1
ATOM 4954 N N . ILE B 1 296 ? -11.664 3.834 14.625 1 96.5 296 ILE B N 1
ATOM 4955 C CA . ILE B 1 296 ? -10.984 3.617 15.898 1 96.5 296 ILE B CA 1
ATOM 4956 C C . ILE B 1 296 ? -11.586 2.402 16.594 1 96.5 296 ILE B C 1
ATOM 4958 O O . ILE B 1 296 ? -10.852 1.557 17.125 1 96.5 296 ILE B O 1
ATOM 4962 N N . LEU B 1 297 ? -12.891 2.299 16.625 1 95.25 297 LEU B N 1
ATOM 4963 C CA . LEU B 1 297 ? -13.562 1.18 17.266 1 95.25 297 LEU B CA 1
ATOM 4964 C C . LEU B 1 297 ? -13.164 -0.143 16.625 1 95.25 297 LEU B C 1
ATOM 4966 O O . LEU B 1 297 ? -12.93 -1.135 17.312 1 95.25 297 LEU B O 1
ATOM 4970 N N . LYS B 1 298 ? -13.148 -0.131 15.328 1 92.12 298 LYS B N 1
ATOM 4971 C CA . LYS B 1 298 ? -12.719 -1.327 14.609 1 92.12 298 LYS B CA 1
ATOM 4972 C C . LYS B 1 298 ? -11.297 -1.726 14.992 1 92.12 298 LYS B C 1
ATOM 4974 O O . LYS B 1 298 ? -11.016 -2.906 15.203 1 92.12 298 LYS B O 1
ATOM 4979 N N . TRP B 1 299 ? -10.43 -0.783 15.047 1 91.38 299 TRP B N 1
ATOM 4980 C CA . TRP B 1 299 ? -9.047 -1.027 15.445 1 91.38 299 TRP B CA 1
ATOM 4981 C C . TRP B 1 299 ? -8.977 -1.566 16.859 1 91.38 299 TRP B C 1
ATOM 4983 O O . TRP B 1 299 ? -8.25 -2.523 17.141 1 91.38 299 TRP B O 1
ATOM 4993 N N . GLN B 1 300 ? -9.773 -0.953 17.75 1 92.75 300 GLN B N 1
ATOM 4994 C CA . GLN B 1 300 ? -9.805 -1.39 19.141 1 92.75 300 GLN B CA 1
ATOM 4995 C C . GLN B 1 300 ? -10.305 -2.828 19.25 1 92.75 300 GLN B C 1
ATOM 4997 O O . GLN B 1 300 ? -9.766 -3.615 20.031 1 92.75 300 GLN B O 1
ATOM 5002 N N . LEU B 1 301 ? -11.32 -3.152 18.5 1 88.81 301 LEU B N 1
ATOM 5003 C CA . LEU B 1 301 ? -11.836 -4.516 18.484 1 88.81 301 LEU B CA 1
ATOM 5004 C C . LEU B 1 301 ? -10.758 -5.5 18.047 1 88.81 301 LEU B C 1
ATOM 5006 O O . LEU B 1 301 ? -10.633 -6.59 18.609 1 88.81 301 LEU B O 1
ATOM 5010 N N . GLY B 1 302 ? -10.031 -5.102 17.031 1 83.75 302 GLY B N 1
ATOM 5011 C CA . GLY B 1 302 ? -8.922 -5.938 16.594 1 83.75 302 GLY B CA 1
ATOM 5012 C C . GLY B 1 302 ? -7.879 -6.16 17.672 1 83.75 302 GLY B C 1
ATOM 5013 O O . GLY B 1 302 ? -7.398 -7.277 17.844 1 83.75 302 GLY B O 1
ATOM 5014 N N . GLU B 1 303 ? -7.57 -5.141 18.375 1 85.75 303 GLU B N 1
ATOM 5015 C CA . GLU B 1 303 ? -6.602 -5.23 19.453 1 85.75 303 GLU B CA 1
ATOM 5016 C C . GLU B 1 303 ? -7.113 -6.121 20.578 1 85.75 303 GLU B C 1
ATOM 5018 O O . GLU B 1 303 ? -6.344 -6.879 21.172 1 85.75 303 GLU B O 1
ATOM 5023 N N . PHE B 1 304 ? -8.352 -6.004 20.875 1 85.5 304 PHE B N 1
ATOM 5024 C CA . PHE B 1 304 ? -8.977 -6.832 21.906 1 85.5 304 PHE B CA 1
ATOM 5025 C C . PHE B 1 304 ? -8.922 -8.305 21.516 1 85.5 304 PHE B C 1
ATOM 5027 O O . PHE B 1 304 ? -8.633 -9.164 22.344 1 85.5 304 PHE B O 1
ATOM 5034 N N . ARG B 1 305 ? -9.195 -8.562 20.297 1 80.81 305 ARG B N 1
ATOM 5035 C CA . ARG B 1 305 ? -9.156 -9.938 19.812 1 80.81 305 ARG B CA 1
ATOM 5036 C C . ARG B 1 305 ? -7.754 -10.523 19.938 1 80.81 305 ARG B C 1
ATOM 5038 O O . ARG B 1 305 ? -7.594 -11.688 20.312 1 80.81 305 ARG B O 1
ATOM 5045 N N . LYS B 1 306 ? -6.797 -9.742 19.594 1 76.75 306 LYS B N 1
ATOM 5046 C CA . LYS B 1 306 ? -5.406 -10.164 19.75 1 76.75 306 LYS B CA 1
ATOM 5047 C C . LYS B 1 306 ? -5.094 -10.492 21.203 1 76.75 306 LYS B C 1
ATOM 5049 O O . LYS B 1 306 ? -4.422 -11.484 21.5 1 76.75 306 LYS B O 1
ATOM 5054 N N . TYR B 1 307 ? -5.594 -9.648 22.016 1 75.19 307 TYR B N 1
ATOM 5055 C CA . TYR B 1 307 ? -5.363 -9.82 23.438 1 75.19 307 TYR B CA 1
ATOM 5056 C C . TYR B 1 307 ? -5.988 -11.109 23.953 1 75.19 307 TYR B C 1
ATOM 5058 O O . TYR B 1 307 ? -5.41 -11.797 24.797 1 75.19 307 TYR B O 1
ATOM 5066 N N . LEU B 1 308 ? -7.086 -11.422 23.422 1 78.12 308 LEU B N 1
ATOM 5067 C CA . LEU B 1 308 ? -7.785 -12.633 23.828 1 78.12 308 LEU B CA 1
ATOM 5068 C C . LEU B 1 308 ? -7.199 -13.859 23.125 1 78.12 308 LEU B C 1
ATOM 5070 O O . LEU B 1 308 ? -7.602 -14.984 23.406 1 78.12 308 LEU B O 1
ATOM 5074 N N . GLY B 1 309 ? -6.043 -13.625 22.422 1 63.38 309 GLY B N 1
ATOM 5075 C CA . GLY B 1 309 ? -5.453 -14.734 21.688 1 63.38 309 GLY B CA 1
ATOM 5076 C C . GLY B 1 309 ? -6.312 -15.203 20.531 1 63.38 309 GLY B C 1
ATOM 5077 O O . GLY B 1 309 ? -6.145 -16.328 20.031 1 63.38 309 GLY B O 1
ATOM 5078 N N . LEU B 1 310 ? -7.422 -14.453 20.391 1 57.75 310 LEU B N 1
ATOM 5079 C CA . LEU B 1 310 ? -8.305 -14.773 19.266 1 57.75 310 LEU B CA 1
ATOM 5080 C C . LEU B 1 310 ? -7.703 -14.305 17.953 1 57.75 310 LEU B C 1
ATOM 5082 O O . LEU B 1 310 ? -7.727 -13.109 17.641 1 57.75 310 LEU B O 1
ATOM 5086 N N . THR B 1 311 ? -6.508 -14.398 17.922 1 49.97 311 THR B N 1
ATOM 5087 C CA . THR B 1 311 ? -5.727 -13.922 16.781 1 49.97 311 THR B CA 1
ATOM 5088 C C . THR B 1 311 ? -6.551 -13.977 15.492 1 49.97 311 THR B C 1
ATOM 5090 O O . THR B 1 311 ? -7.438 -14.82 15.359 1 49.97 311 THR B O 1
ATOM 5093 N N . THR B 1 312 ? -6.648 -12.891 14.766 1 44.38 312 THR B N 1
ATOM 5094 C CA . THR B 1 312 ? -7.348 -12.695 13.5 1 44.38 312 THR B CA 1
ATOM 5095 C C . THR B 1 312 ? -7.176 -13.914 12.602 1 44.38 312 THR B C 1
ATOM 5097 O O . THR B 1 312 ? -7.789 -14 11.539 1 44.38 312 THR B O 1
ATOM 5100 N N . GLU B 1 313 ? -6.324 -14.758 12.734 1 36.69 313 GLU B N 1
ATOM 5101 C CA . GLU B 1 313 ? -6.574 -16.016 12.023 1 36.69 313 GLU B CA 1
ATOM 5102 C C . GLU B 1 313 ? -7.902 -16.625 12.445 1 36.69 313 GLU B C 1
ATOM 5104 O O . GLU B 1 313 ? -8.625 -17.188 11.617 1 36.69 313 GLU B O 1
ATOM 5109 N N . THR B 1 314 ? -8.281 -16.672 13.773 1 31.92 314 THR B N 1
ATOM 5110 C CA . THR B 1 314 ? -9.453 -17.188 14.469 1 31.92 314 THR B CA 1
ATOM 5111 C C . THR B 1 314 ? -10.633 -16.234 14.312 1 31.92 314 THR B C 1
ATOM 5113 O O . THR B 1 314 ? -11.734 -16.516 14.789 1 31.92 314 THR B O 1
ATOM 5116 N N . GLN B 1 315 ? -10.578 -15.008 14.125 1 30.97 315 GLN B N 1
ATOM 5117 C CA . GLN B 1 315 ? -11.734 -14.125 14.172 1 30.97 315 GLN B CA 1
ATOM 5118 C C . GLN B 1 315 ? -12.836 -14.602 13.219 1 30.97 315 GLN B C 1
ATOM 5120 O O . GLN B 1 315 ? -13.992 -14.195 13.352 1 30.97 315 GLN B O 1
ATOM 5125 N N . VAL B 1 316 ? -12.609 -15.078 12.055 1 27.34 316 VAL B N 1
ATOM 5126 C CA . VAL B 1 316 ? -13.852 -15.336 11.336 1 27.34 316 VAL B CA 1
ATOM 5127 C C . VAL B 1 316 ? -14.633 -16.453 12.039 1 27.34 316 VAL B C 1
ATOM 5129 O O . VAL B 1 316 ? -15.805 -16.688 11.734 1 27.34 316 VAL B O 1
ATOM 5132 N N . GLY B 1 317 ? -14.117 -17.188 12.938 1 25 317 GLY B N 1
ATOM 5133 C CA . GLY B 1 317 ? -14.961 -18.281 13.422 1 25 317 GLY B CA 1
ATOM 5134 C C . GLY B 1 317 ? -16.078 -17.812 14.32 1 25 317 GLY B C 1
ATOM 5135 O O . GLY B 1 317 ? -17.234 -18.219 14.164 1 25 317 GLY B O 1
ATOM 5136 N N . ASN B 1 318 ? -15.867 -17.25 15.516 1 24.72 318 ASN B N 1
ATOM 5137 C CA . ASN B 1 318 ? -16.938 -17.312 16.5 1 24.72 318 ASN B CA 1
ATOM 5138 C C . ASN B 1 318 ? -17.984 -16.234 16.266 1 24.72 318 ASN B C 1
ATOM 5140 O O . ASN B 1 318 ? -18.938 -16.109 17.031 1 24.72 318 ASN B O 1
ATOM 5144 N N . LEU B 1 319 ? -17.75 -15.086 15.703 1 23.19 319 LEU B N 1
ATOM 5145 C CA . LEU B 1 319 ? -18.922 -14.227 15.781 1 23.19 319 LEU B CA 1
ATOM 5146 C C . LEU B 1 319 ? -20.062 -14.797 14.945 1 23.19 319 LEU B C 1
ATOM 5148 O O . LEU B 1 319 ? -21.141 -14.188 14.867 1 23.19 319 LEU B O 1
ATOM 5152 N N . LEU B 1 320 ? -19.797 -15.68 13.945 1 19.56 320 LEU B N 1
ATOM 5153 C CA . LEU B 1 320 ? -21.031 -16.297 13.484 1 19.56 320 LEU B CA 1
ATOM 5154 C C . LEU B 1 320 ? -21.5 -17.375 14.469 1 19.56 320 LEU B C 1
ATOM 5156 O O . LEU B 1 320 ? -22.266 -18.266 14.109 1 19.56 320 LEU B O 1
ATOM 5160 N N . LYS B 1 321 ? -21.25 -17.438 15.711 1 18.66 321 LYS B N 1
ATOM 5161 C CA . LYS B 1 321 ? -22.25 -18.25 16.375 1 18.66 321 LYS B CA 1
ATOM 5162 C C . LYS B 1 321 ? -23.594 -17.531 16.453 1 18.66 321 LYS B C 1
ATOM 5164 O O . LYS B 1 321 ? -23.641 -16.344 16.75 1 18.66 321 LYS B O 1
#

InterPro domains:
  IPR001441 Decaprenyl diphosphate synthase-like [PF01255] (52-244)
  IPR001441 Decaprenyl diphosphate synthase-like [PTHR10291] (28-301)
  IPR001441 Decaprenyl diphosphate synthase-like [TIGR00055] (45-242)
  IPR001441 Decaprenyl diphosphate synthase-like [cd00475] (48-300)
  IPR018520 Di-trans-poly-cis-decaprenylcistransferase-like, conserved site [PS01066] (221-238)
  IPR036424 Decaprenyl diphosphate synthase-like superfamily [G3DSA:3.40.1180.10] (21-301)
  IPR036424 Decaprenyl diphosphate synthase-like superfamily [SSF64005] (41-242)

Sequence (642 aa):
MMNLSQFATNSTLQRFRKKLVDLTPVALYPIVRTLTIEALKLGPIPKHISFIMDGNRRYSREQGISIQQGHFRGFLSLKRLLEFLLRLGVSHITVYAFAIDNYRRTAEEIEKLMDMGKSKMLEICERGELFERFGIRVRMVGRVDLLPPDVQVLVARVQALTAKNNRGVINIAFSYSAQEEIASAITQTVQEAMDRKISPSSIDIDTLASHLYTTHTPPLDMLVRSSGVNRISDYLLWQLIINSTRYVKNNEEETTDDWGNHTPIKLDRNIVEGAAYHIVPTHWPNFGMDDMVPIILKWQLGEFRKYLGLTTETQVGNLLKMMNLSQFATNSTLQRFRKKLVDLTPVALYPIVRTLTIEALKLGPIPKHISFIMDGNRRYSREQGISIQQGHFRGFLSLKRLLEFLLRLGVSHITVYAFAIDNYRRTAEEIEKLMDMGKSKMLEICERGELFERFGIRVRMVGRVDLLPPDVQVLVARVQALTAKNNRGVINIAFSYSAQEEIASAITQTVQEAMDRKISPSSIDIDTLASHLYTTHTPPLDMLVRSSGVNRISDYLLWQLIINSTRYVKNNEEETTDDWGNHTPIKLDRNIVEGAAYHIVPTHWPNFGMDDMVPIILKWQLGEFRKYLGLTTETQVGNLLK

Nearest PDB structures (foldseek):
  7pay-assembly1_A  TM=8.702E-01  e=1.005E-24  Homo sapiens
  6w2l-assembly1_A  TM=8.808E-01  e=7.312E-24  Homo sapiens
  6szg-assembly1_A  TM=9.484E-01  e=4.834E-21  Acinetobacter baumannii
  1f75-assembly1_B  TM=9.214E-01  e=4.393E-19  Micrococcus luteus
  6acs-assembly1_A  TM=9.315E-01  e=6.459E-17  Acinetobacter baumannii

Organism: NCBI:txid56615

pLDDT: mean 77.79, std 22.09, range [18.36, 97.94]

Radius of gyration: 25.66 Å; Cα contacts (8 Å, |Δi|>4): 905; chains: 2; bounding box: 66×66×54 Å

Solvent-accessible surface area (backbone atoms only — not comparable to full-atom values): 34334 Å² total; per-residue (Å²): 136,77,83,68,59,67,69,45,47,62,54,41,46,53,45,46,52,51,45,53,58,59,62,47,57,77,82,48,46,64,57,52,50,50,50,51,41,56,57,54,55,74,47,73,69,62,53,18,43,31,37,43,69,32,32,30,58,48,46,6,60,76,69,70,48,53,56,68,56,20,44,50,41,26,48,52,24,48,54,54,41,50,52,54,40,48,72,52,58,38,32,28,39,37,37,59,75,32,50,47,74,52,71,72,46,53,72,68,55,41,50,51,52,48,50,51,50,46,52,50,51,47,47,47,58,74,55,40,55,66,38,58,74,63,23,28,18,46,42,78,29,54,45,57,84,76,47,57,71,72,52,41,52,49,53,53,48,44,30,60,75,19,61,83,33,77,61,27,37,38,35,40,25,36,43,24,37,29,60,57,41,51,40,50,16,47,49,50,49,42,51,34,31,74,70,64,74,41,56,74,89,68,62,41,65,64,58,44,52,68,45,36,81,58,61,92,49,75,53,37,46,30,39,39,30,31,39,46,64,51,51,51,64,55,55,56,55,67,43,33,36,51,28,36,71,54,64,48,74,71,73,73,77,79,77,70,73,77,70,74,91,64,76,73,74,80,72,39,60,44,77,37,73,34,10,37,47,44,71,37,66,48,33,26,46,74,40,43,64,83,63,45,49,60,54,51,49,52,52,33,52,53,53,50,31,45,72,69,64,40,38,74,76,52,51,77,58,63,75,76,102,138,79,83,67,60,67,70,46,45,61,53,41,46,53,44,46,51,52,46,52,59,59,62,47,56,78,83,48,47,62,57,52,50,51,50,52,41,56,57,53,56,75,47,74,70,64,53,19,44,32,37,42,69,32,33,27,58,50,46,8,62,76,70,71,48,52,56,68,55,22,45,50,41,28,48,53,22,48,55,54,40,50,52,53,40,49,72,51,57,38,34,28,37,38,37,59,74,32,52,46,74,53,72,72,48,52,71,68,54,41,50,51,53,48,50,50,49,47,51,51,51,48,47,47,60,74,54,40,54,65,38,60,74,64,22,28,18,45,44,80,30,54,44,56,84,77,46,56,71,73,52,41,52,50,51,53,48,46,29,60,76,20,61,82,32,77,61,28,37,38,35,41,25,36,44,25,36,29,62,59,41,50,40,49,17,47,51,51,48,43,51,35,32,74,69,64,73,42,56,73,87,68,64,42,63,64,58,44,54,68,45,36,81,57,61,90,49,76,51,36,47,30,38,39,31,31,39,46,66,53,52,52,64,54,55,56,54,67,45,33,36,52,29,37,74,51,66,47,73,71,72,73,78,80,77,70,73,75,71,74,90,66,74,74,74,79,71,38,61,42,76,36,71,34,10,37,46,45,72,36,66,49,33,26,47,73,39,43,65,81,65,45,50,62,53,52,51,53,52,34,51,52,52,49,32,46,72,70,66,39,36,74,79,52,52,72,58,64,78,75,106

Foldseek 3Di:
DPCPVVVVVVVVVVVVVVVVVVVPPPVCVVVVLVVLLVVLLVFDAFQEEEEEQFFLQVVCVVVVHDSLVSVVLLLVQVVQAVLSNLSSQHFEYEYEQAELCCVVDDPVSVVSSLVSVQVSLVVCLVCVVSCVVSLEAEAEFAPLVPHDPVVSVSRVNSRVVSVRRDRHYYYYYHSDFLVVQQVQLVVVVVVCVVVVVDPPVPDDPVSSCCSGRCVVGAAAQAYEYEQQDPDDGRPCPVSQQQHQQPQPPPPPDDPPPPDDPPPPPCPSGPRDGGHHYHYYNHNSSPDHPVNVSVVSVVSRVQVVCVVVVCHVVNVVPPVVD/DPCPVVVVVVVVVVVVVVVVVVVPPPVCVVVVLVVLLVVLLVFDAFQEEEEEQFFLQVVCVVVVHDSLVSVVLLLVQVVQAVLSNLSSQHFEYEYEQAELCCVVDDPVSVVSSLVSVVVSLVVCLVCVVSCVVSLEAEAEFAPLVPHDPVVSVSRVNSRVVSVRRDRHYYYYYHSDFLVVQQVQLVVVVVVCVVVVVDPPVPDDPVSSCCSGRCVVGAQAQAYEYEQQDDDDGRPCPVSQQAHQQPQPPPPPDPPPDPDDDPPPPCPSGPRDGGHHYHYYNHNSSPDHPVNVSVVSVVSRVQVVCVVVVCHVVNVVPPVVD

Secondary structure (DSSP, 8-state):
----HHHHHHHHHHHHHHHHHHHS-GGGHHHHHHHHHHHHTTS---SEEEEE---HHHHHHHHT--HHHHHHHHHHHHHHHHHHHHHHT--EEEEEEEEGGGGGS-HHHHHHHHHHHHHHHHHHHHTTHHHHHHTEEEEEES-GGGS-HHHHHHHHHHHHHTTT--SEEEEEEEEE-HHHHHHHHHHHHHHHHHTTSS-GGG--HHHHHTTSTTTTSPPP-EEEE-TT--B--SSSHHHHH-----B-------------S-------B--PPPPEEEE--S-GGG--HHHHHHHHHHHHHHHHHHHTT--TTSHHHHTT-/----HHHHHHHHHHHHHHHHHHHS-GGGHHHHHHHHHHHHTTS---SEEEEE---HHHHHHHHT--HHHHHHHHHHHHHHHHHHHHHHT--EEEEEEEEGGGGGS-HHHHHHHHHHHHHHHHHHHHTTHHHHHHTEEEEEES-GGGS-HHHHHHHHHHHHHTTT--SEEEEEEEEE-HHHHHHHHHHHHHHHHHTTSS-GGG--HHHHHTTSTTTTSPPP-EEEE-TT--B--SSSHHHHH----EE-------------S-------EE-PPPPEEEE--S-GGG--HHHHHHHHHHHHHHHHHHHTT--TTTHHHHTT-